Protein AF-A0A6H1ZRE8-F1 (afdb_monomer)

pLDDT: mean 71.57, std 22.8, range [26.23, 98.5]

Solvent-accessible surface area (backbone atoms only — not comparable to full-atom values): 36463 Å² total; per-residue (Å²): 136,60,72,66,62,57,49,51,53,50,54,63,72,61,66,82,79,71,55,77,65,55,58,52,52,51,51,52,50,53,50,51,47,52,52,44,51,55,44,47,54,50,38,50,52,44,47,53,50,49,49,34,54,55,48,42,56,55,37,52,54,50,43,58,54,46,52,52,53,45,53,53,44,51,55,50,36,56,49,38,50,52,50,31,52,50,32,48,51,51,25,54,52,37,49,49,52,33,51,54,42,48,55,51,40,56,50,45,51,50,53,34,53,53,39,49,53,53,37,54,50,39,55,55,50,47,55,52,39,52,51,49,40,51,52,44,52,56,54,48,76,73,42,100,68,65,48,73,66,55,57,52,50,44,52,48,42,49,51,52,41,52,52,48,53,52,51,37,52,52,41,50,51,51,35,54,51,42,49,53,52,42,52,53,41,50,52,50,38,52,52,36,49,55,48,29,53,51,28,49,49,50,31,52,51,32,50,52,52,38,54,50,46,51,50,53,45,50,52,50,50,53,49,44,52,51,45,50,55,49,38,54,50,37,49,51,55,34,53,74,70,70,51,56,84,94,40,50,70,59,50,46,55,50,39,54,52,50,41,56,51,39,53,53,49,46,49,52,52,51,54,50,52,54,51,50,52,50,54,54,54,55,50,55,68,74,54,77,82,69,83,94,82,88,80,76,78,72,60,65,66,63,49,58,66,53,55,65,64,48,60,74,52,46,67,56,45,55,54,45,42,54,53,2,38,53,48,23,52,51,47,53,51,38,50,51,45,27,27,71,38,35,69,51,58,66,73,58,42,50,53,51,50,51,53,42,37,49,40,11,41,75,58,37,39,56,42,43,64,57,46,36,49,26,34,22,52,34,9,69,73,67,46,67,49,68,67,48,32,52,52,41,32,52,45,13,47,24,38,33,64,58,48,85,31,54,32,57,60,42,38,53,52,52,52,49,40,24,59,72,43,71,66,38,62,88,43,43,38,17,49,44,2,14,44,46,50,45,35,75,77,43,93,49,53,43,49,58,28,53,53,24,17,45,33,34,38,67,21,21,53,77,39,60,38,44,63,39,52,22,32,13,54,18,39,42,40,48,61,70,70,48,55,50,73,55,48,15,53,26,40,26,52,52,27,47,41,53,46,48,16,68,73,72,39,64,70,54,29,53,52,49,27,66,43,37,71,42,52,72,68,52,47,54,48,28,46,74,77,43,32,60,57,51,53,50,32,37,35,50,24,41,36,47,40,41,76,76,71,45,60,51,63,58,59,38,38,75,59,72,45,74,48,71,65,34,43,49,50,54,51,53,49,22,76,39,44,69,59,35,51,53,32,35,55,50,9,47,54,26,24,76,62,36,46,48,30,55,59,47,17,51,60,48,40,68,34,71,68,26,51,50,31,12,50,51,30,45,52,49,52,53,28,22,54,51,10,56,78,46,40,70,64,48,51,51,49,51,52,51,50,50,55,50,57,69,61,50,84,78,63,71,77,71,58,68,77,53,49,68,58,55,54,46,38,51,54,52,42,53,56,37,51,56,42,40,78,67,69,46,100,61,31,68,65,52,39,54,50,42,50,49,52,35,50,46,56,53,46,50,50,52,50,52,54,53,52,50,54,55,55,59,73,75,111

Radius of gyration: 45.94 Å; Cα contacts (8 Å, |Δi|>4): 698; chains: 1; bounding box: 119×68×154 Å

Organism: NCBI:txid1070528

InterPro domains:
  IPR010090 Phage tail tape measure protein [PF10145] (355-545)
  IPR010090 Phage tail tape measure protein [TIGR01760] (319-650)

Structure (mmCIF, N/CA/C/O backbone):
data_AF-A0A6H1ZRE8-F1
#
_entry.id   AF-A0A6H1ZRE8-F1
#
loop_
_atom_site.group_PDB
_atom_site.id
_atom_site.type_symbol
_atom_site.label_atom_id
_atom_site.label_alt_id
_atom_site.label_comp_id
_atom_site.label_asym_id
_atom_site.label_entity_id
_atom_site.label_seq_id
_atom_site.pdbx_PDB_ins_code
_atom_site.Cartn_x
_atom_site.Cartn_y
_atom_site.Cartn_z
_atom_site.occupancy
_atom_site.B_iso_or_equiv
_atom_site.auth_seq_id
_atom_site.auth_comp_id
_atom_site.auth_asym_id
_atom_site.auth_atom_id
_atom_site.pdbx_PDB_model_num
ATOM 1 N N . MET A 1 1 ? 59.448 -26.313 -48.050 1.00 39.09 1 MET A N 1
ATOM 2 C CA . MET A 1 1 ? 59.346 -25.478 -49.266 1.00 39.09 1 MET A CA 1
ATOM 3 C C . MET A 1 1 ? 58.466 -24.300 -48.901 1.00 39.09 1 MET A C 1
ATOM 5 O O . MET A 1 1 ? 57.436 -24.525 -48.282 1.00 39.09 1 MET A O 1
ATOM 9 N N . SER A 1 2 ? 58.946 -23.078 -49.116 1.00 28.66 2 SER A N 1
ATOM 10 C CA . SER A 1 2 ? 58.305 -21.855 -48.618 1.00 28.66 2 SER A CA 1
ATOM 11 C C . SER A 1 2 ? 57.105 -21.471 -49.486 1.00 28.66 2 SER A C 1
ATOM 13 O O . SER A 1 2 ? 57.160 -21.626 -50.702 1.00 28.66 2 SER A O 1
ATOM 15 N N . PHE A 1 3 ? 56.058 -20.917 -48.868 1.00 28.47 3 PHE A N 1
ATOM 16 C CA . PHE A 1 3 ? 54.866 -20.348 -49.518 1.00 28.47 3 PHE A CA 1
ATOM 17 C C . PHE A 1 3 ? 55.233 -19.335 -50.627 1.00 28.47 3 PHE A C 1
ATOM 19 O O . PHE A 1 3 ? 54.554 -19.249 -51.646 1.00 28.47 3 PHE A O 1
ATOM 26 N N . LYS A 1 4 ? 56.391 -18.666 -50.497 1.00 34.31 4 LYS A N 1
ATOM 27 C CA . LYS A 1 4 ? 56.951 -17.764 -51.519 1.00 34.31 4 LYS A CA 1
ATOM 28 C C . LYS A 1 4 ? 57.325 -18.452 -52.835 1.00 34.31 4 LYS A C 1
ATOM 30 O O . LYS A 1 4 ? 57.210 -17.824 -53.880 1.00 34.31 4 LYS A O 1
ATOM 35 N N . ASP A 1 5 ? 57.726 -19.723 -52.824 1.00 33.66 5 ASP A N 1
ATOM 36 C CA . ASP A 1 5 ? 58.088 -20.426 -54.065 1.00 33.66 5 ASP A CA 1
ATOM 37 C C . ASP A 1 5 ? 56.844 -20.892 -54.841 1.00 33.66 5 ASP A C 1
ATOM 39 O O . ASP A 1 5 ? 56.886 -20.994 -56.066 1.00 33.66 5 ASP A O 1
ATOM 43 N N . GLN A 1 6 ? 55.709 -21.109 -54.160 1.00 37.12 6 GLN A N 1
ATOM 44 C CA . GLN A 1 6 ? 54.414 -21.366 -54.807 1.00 37.12 6 GLN A CA 1
ATOM 45 C C . GLN A 1 6 ? 53.773 -20.077 -55.338 1.00 37.12 6 GLN A C 1
ATOM 47 O O . GLN A 1 6 ? 53.210 -20.088 -56.431 1.00 37.12 6 GLN A O 1
ATOM 52 N N . GLU A 1 7 ? 53.933 -18.958 -54.629 1.00 34.53 7 GLU A N 1
ATOM 53 C CA . GLU A 1 7 ? 53.479 -17.637 -55.075 1.00 34.53 7 GLU A CA 1
ATOM 54 C C . GLU A 1 7 ? 54.251 -17.163 -56.314 1.00 34.53 7 GLU A C 1
ATOM 56 O O . GLU A 1 7 ? 53.655 -16.701 -57.283 1.00 34.53 7 GLU A O 1
ATOM 61 N N . VAL A 1 8 ? 55.572 -17.369 -56.354 1.00 32.31 8 VAL A N 1
ATOM 62 C CA . VAL A 1 8 ? 56.392 -17.011 -57.521 1.00 32.31 8 VAL A CA 1
ATOM 63 C C . VAL A 1 8 ? 56.065 -17.897 -58.729 1.00 32.31 8 VAL A C 1
ATOM 65 O O . VAL A 1 8 ? 56.009 -17.384 -59.845 1.00 32.31 8 VAL A O 1
ATOM 68 N N . ASN A 1 9 ? 55.757 -19.187 -58.542 1.00 30.83 9 ASN A N 1
ATOM 69 C CA . ASN A 1 9 ? 55.361 -20.056 -59.659 1.00 30.83 9 ASN A CA 1
ATOM 70 C C . ASN A 1 9 ? 53.941 -19.748 -60.184 1.00 30.83 9 ASN A C 1
ATOM 72 O O . ASN A 1 9 ? 53.717 -19.815 -61.394 1.00 30.83 9 ASN A O 1
ATOM 76 N N . LEU A 1 10 ? 53.005 -19.320 -59.319 1.00 33.81 10 LEU A N 1
ATOM 77 C CA . LEU A 1 10 ? 51.685 -18.820 -59.743 1.00 33.81 10 LEU A CA 1
ATOM 78 C C . LEU A 1 10 ? 51.767 -17.442 -60.422 1.00 33.81 10 LEU A C 1
ATOM 80 O O . LEU A 1 10 ? 51.083 -17.203 -61.417 1.00 33.81 10 LEU A O 1
ATOM 84 N N . ILE A 1 11 ? 52.636 -16.549 -59.941 1.00 38.06 11 ILE A N 1
ATOM 85 C CA . ILE A 1 11 ? 52.863 -15.225 -60.542 1.00 38.06 11 ILE A CA 1
ATOM 86 C C . ILE A 1 11 ? 53.560 -15.345 -61.908 1.00 38.06 11 ILE A C 1
ATOM 88 O O . ILE A 1 11 ? 53.319 -14.517 -62.788 1.00 38.06 11 ILE A O 1
ATOM 92 N N . ILE A 1 12 ? 54.394 -16.371 -62.120 1.00 34.22 12 ILE A N 1
ATOM 93 C CA . ILE A 1 12 ? 55.053 -16.617 -63.412 1.00 34.22 12 ILE A CA 1
ATOM 94 C C . ILE A 1 12 ? 54.085 -17.248 -64.428 1.00 34.22 12 ILE A C 1
ATOM 96 O O . ILE A 1 12 ? 54.141 -16.880 -65.598 1.00 34.22 12 ILE A O 1
ATOM 100 N N . GLN A 1 13 ? 53.142 -18.103 -64.013 1.00 33.47 13 GLN A N 1
ATOM 101 C CA . GLN A 1 13 ? 52.150 -18.691 -64.933 1.00 33.47 13 GLN A CA 1
ATOM 102 C C . GLN A 1 13 ? 50.907 -17.812 -65.186 1.00 33.47 13 GLN A C 1
ATOM 104 O O . GLN A 1 13 ? 50.228 -18.004 -66.191 1.00 33.47 13 GLN A O 1
ATOM 109 N N . GLY A 1 14 ? 50.632 -16.809 -64.344 1.00 33.12 14 GLY A N 1
ATOM 110 C CA . GLY A 1 14 ? 49.551 -15.831 -64.553 1.00 33.12 14 GLY A CA 1
ATOM 111 C C . GLY A 1 14 ? 49.951 -14.556 -65.313 1.00 33.12 14 GLY A C 1
ATOM 112 O O . GLY A 1 14 ? 49.093 -13.724 -65.612 1.00 33.12 14 GLY A O 1
ATOM 113 N N . LYS A 1 15 ? 51.242 -14.365 -65.620 1.00 34.59 15 LYS A N 1
ATOM 114 C CA . LYS A 1 15 ? 51.757 -13.107 -66.194 1.00 34.59 15 LYS A CA 1
ATOM 115 C C . LYS A 1 15 ? 51.519 -12.927 -67.699 1.00 34.59 15 LYS A C 1
ATOM 117 O O . LYS A 1 15 ? 51.608 -11.791 -68.157 1.00 34.59 15 LYS A O 1
ATOM 122 N N . ASP A 1 16 ? 51.147 -13.984 -68.423 1.00 37.94 16 ASP A N 1
ATOM 123 C CA . ASP A 1 16 ? 51.093 -13.990 -69.897 1.00 37.94 16 ASP A CA 1
ATOM 124 C C . ASP A 1 16 ? 49.685 -14.133 -70.517 1.00 37.94 16 ASP A C 1
ATOM 126 O O . ASP A 1 16 ? 49.567 -14.383 -71.714 1.00 37.94 16 ASP A O 1
ATOM 130 N N . LEU A 1 17 ? 48.594 -13.935 -69.759 1.00 38.84 17 LEU A N 1
ATOM 131 C CA . LEU A 1 17 ? 47.223 -14.087 -70.298 1.00 38.84 17 LEU A CA 1
ATOM 132 C C . LEU A 1 17 ? 46.297 -12.861 -70.201 1.00 38.84 17 LEU A C 1
ATOM 134 O O . LEU A 1 17 ? 45.124 -12.963 -70.554 1.00 38.84 17 LEU A O 1
ATOM 138 N N . PHE A 1 18 ? 46.798 -11.679 -69.832 1.00 38.75 18 PHE A N 1
ATOM 139 C CA . PHE A 1 18 ? 46.023 -10.433 -69.936 1.00 38.75 18 PHE A CA 1
ATOM 140 C C . PHE A 1 18 ? 46.590 -9.531 -71.036 1.00 38.75 18 PHE A C 1
ATOM 142 O O . PHE A 1 18 ? 47.736 -9.089 -70.951 1.00 38.75 18 PHE A O 1
ATOM 149 N N . SER A 1 19 ? 45.785 -9.236 -72.064 1.00 46.53 19 SER A N 1
ATOM 150 C CA . SER A 1 19 ? 46.130 -8.245 -73.090 1.00 46.53 19 SER A CA 1
ATOM 151 C C . SER A 1 19 ? 46.376 -6.867 -72.459 1.00 46.53 19 SER A C 1
ATOM 153 O O . SER A 1 19 ? 45.814 -6.530 -71.411 1.00 46.53 19 SER A O 1
ATOM 155 N N . ALA A 1 20 ? 47.211 -6.040 -73.096 1.00 44.47 20 ALA A N 1
ATOM 156 C CA . ALA A 1 20 ? 47.507 -4.679 -72.637 1.00 44.47 20 ALA A CA 1
ATOM 157 C C . ALA A 1 20 ? 46.234 -3.813 -72.496 1.00 44.47 20 ALA A C 1
ATOM 159 O O . ALA A 1 20 ? 46.190 -2.875 -71.700 1.00 44.47 20 ALA A O 1
ATOM 160 N N . GLU A 1 21 ? 45.183 -4.157 -73.235 1.00 40.94 21 GLU A N 1
ATOM 161 C CA . GLU A 1 21 ? 43.866 -3.530 -73.242 1.00 40.94 21 GLU A CA 1
ATOM 162 C C . GLU A 1 21 ? 43.035 -3.860 -71.987 1.00 40.94 21 GLU A C 1
ATOM 164 O O . GLU A 1 21 ? 42.349 -2.978 -71.471 1.00 40.94 21 GLU A O 1
ATOM 169 N N . ALA A 1 22 ? 43.135 -5.079 -71.438 1.00 39.91 22 ALA A N 1
ATOM 170 C CA . ALA A 1 22 ? 42.421 -5.467 -70.216 1.00 39.91 22 ALA A CA 1
ATOM 171 C C . ALA A 1 22 ? 42.964 -4.732 -68.977 1.00 39.91 22 ALA A C 1
ATOM 173 O O . ALA A 1 22 ? 42.187 -4.221 -68.173 1.00 39.91 22 ALA A O 1
ATOM 174 N N . LYS A 1 23 ? 44.293 -4.570 -68.883 1.00 39.88 23 LYS A N 1
ATOM 175 C CA . LYS A 1 23 ? 44.936 -3.772 -67.821 1.00 39.88 23 LYS A CA 1
ATOM 176 C C . LYS A 1 23 ? 44.576 -2.285 -67.887 1.00 39.88 23 LYS A C 1
ATOM 178 O O . LYS A 1 23 ? 44.363 -1.665 -66.851 1.00 39.88 23 LYS A O 1
ATOM 183 N N . LYS A 1 24 ? 44.464 -1.706 -69.090 1.00 44.03 24 LYS A N 1
ATOM 184 C CA . LYS A 1 24 ? 44.009 -0.312 -69.272 1.00 44.03 24 LYS A CA 1
ATOM 185 C C . LYS A 1 24 ? 42.544 -0.125 -68.863 1.00 44.03 24 LYS A C 1
ATOM 187 O O . LYS A 1 24 ? 42.197 0.894 -68.277 1.00 44.03 24 LYS A O 1
ATOM 192 N N . SER A 1 25 ? 41.696 -1.113 -69.151 1.00 42.25 25 SER A N 1
ATOM 193 C CA . SER A 1 25 ? 40.284 -1.125 -68.752 1.00 42.25 25 SER A CA 1
ATOM 194 C C . SER A 1 25 ? 40.110 -1.237 -67.233 1.00 42.25 25 SER A C 1
ATOM 196 O O . SER A 1 25 ? 39.279 -0.538 -66.664 1.00 42.25 25 SER A O 1
ATOM 198 N N . GLU A 1 26 ? 40.901 -2.085 -66.575 1.00 41.09 26 GLU A N 1
ATOM 199 C CA . GLU A 1 26 ? 40.925 -2.221 -65.114 1.00 41.09 26 GLU A CA 1
ATOM 200 C C . GLU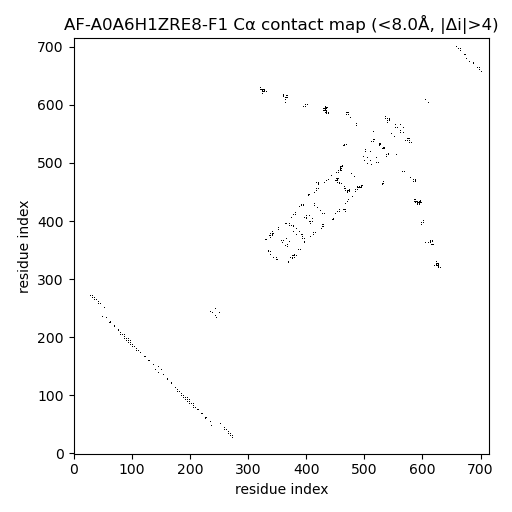 A 1 26 ? 41.370 -0.918 -64.431 1.00 41.09 26 GLU A C 1
ATOM 202 O O . GLU A 1 26 ? 40.721 -0.462 -63.494 1.00 41.09 26 GLU A O 1
ATOM 207 N N . GLN A 1 27 ? 42.419 -0.267 -64.946 1.00 46.47 27 GLN A N 1
ATOM 208 C CA . GLN A 1 27 ? 42.886 1.028 -64.436 1.00 46.47 27 GLN A CA 1
ATOM 209 C C . GLN A 1 27 ? 41.828 2.131 -64.582 1.00 46.47 27 GLN A C 1
ATOM 211 O O . GLN A 1 27 ? 41.583 2.865 -63.627 1.00 46.47 27 GLN A O 1
ATOM 216 N N . ALA A 1 28 ? 41.142 2.204 -65.727 1.00 47.34 28 ALA A N 1
ATOM 217 C CA . ALA A 1 28 ? 40.066 3.172 -65.950 1.00 47.34 28 ALA A CA 1
ATOM 218 C C . ALA A 1 28 ? 38.851 2.942 -65.025 1.00 47.34 28 ALA A C 1
ATOM 220 O O . ALA A 1 28 ? 38.249 3.901 -64.545 1.00 47.34 28 ALA A O 1
ATOM 221 N N . LEU A 1 29 ? 38.506 1.682 -64.733 1.00 45.09 29 LEU A N 1
ATOM 222 C CA . LEU A 1 29 ? 37.441 1.336 -63.784 1.00 45.09 29 LEU A CA 1
ATOM 223 C C . LEU A 1 29 ? 37.834 1.645 -62.333 1.00 45.09 29 LEU A C 1
ATOM 225 O O . LEU A 1 29 ? 37.007 2.146 -61.575 1.00 45.09 29 LEU A O 1
ATOM 229 N N . GLN A 1 30 ? 39.094 1.410 -61.952 1.00 45.00 30 GLN A N 1
ATOM 230 C CA . GLN A 1 30 ? 39.616 1.801 -60.638 1.00 45.00 30 GLN A CA 1
ATOM 231 C C . GLN A 1 30 ? 39.629 3.326 -60.455 1.00 45.00 30 GLN A C 1
ATOM 233 O O . GLN A 1 30 ? 39.342 3.814 -59.364 1.00 45.00 30 GLN A O 1
ATOM 238 N N . GLU A 1 31 ? 39.936 4.092 -61.504 1.00 48.28 31 GLU A N 1
ATOM 239 C CA . GLU A 1 31 ? 39.875 5.559 -61.473 1.00 48.28 31 GLU A CA 1
ATOM 240 C C . GLU A 1 31 ? 38.437 6.077 -61.339 1.00 48.28 31 GLU A C 1
ATOM 242 O O . GLU A 1 31 ? 38.185 6.926 -60.486 1.00 48.28 31 GLU A O 1
ATOM 247 N N . LEU A 1 32 ? 37.483 5.520 -62.096 1.00 46.88 32 LEU A N 1
ATOM 248 C CA . LEU A 1 32 ? 36.059 5.864 -61.970 1.00 46.88 32 LEU A CA 1
ATOM 249 C C . LEU A 1 32 ? 35.480 5.464 -60.604 1.00 46.88 32 LEU A C 1
ATOM 251 O O . LEU A 1 32 ? 34.655 6.192 -60.054 1.00 46.88 32 LEU A O 1
ATOM 255 N N . GLY A 1 33 ? 35.934 4.343 -60.035 1.00 43.38 33 GLY A N 1
ATOM 256 C CA . GLY A 1 33 ? 35.579 3.912 -58.682 1.00 43.38 33 GLY A CA 1
ATOM 257 C C . GLY A 1 33 ? 36.051 4.903 -57.615 1.00 43.38 33 GLY A C 1
ATOM 258 O O . GLY A 1 33 ? 35.241 5.358 -56.812 1.00 43.38 33 GLY A O 1
ATOM 259 N N . ARG A 1 34 ? 37.323 5.322 -57.667 1.00 48.44 34 ARG A N 1
ATOM 260 C CA . ARG A 1 34 ? 37.879 6.347 -56.760 1.00 48.44 34 ARG A CA 1
ATOM 261 C C . ARG A 1 34 ? 37.209 7.712 -56.934 1.00 48.44 34 ARG A C 1
ATOM 263 O O . ARG A 1 34 ? 37.013 8.436 -55.961 1.00 48.44 34 ARG A O 1
ATOM 270 N N . GLU A 1 35 ? 36.856 8.081 -58.166 1.00 48.19 35 GLU A N 1
ATOM 271 C CA . GLU A 1 35 ? 36.118 9.317 -58.454 1.00 48.19 35 GLU A CA 1
ATOM 272 C C . GLU A 1 35 ? 34.698 9.268 -57.865 1.00 48.19 35 GLU A C 1
ATOM 274 O O . GLU A 1 35 ? 34.252 10.244 -57.262 1.00 48.19 35 GLU A O 1
ATOM 279 N N . SER A 1 36 ? 34.011 8.123 -57.967 1.00 45.31 36 SER A N 1
ATOM 280 C CA . SER A 1 36 ? 32.698 7.911 -57.347 1.00 45.31 36 SER A CA 1
ATOM 281 C C . SER A 1 36 ? 32.761 7.926 -55.821 1.00 45.31 36 SER A C 1
ATOM 283 O O . SER A 1 36 ? 31.881 8.505 -55.193 1.00 45.31 36 SER A O 1
ATOM 285 N N . GLU A 1 37 ? 33.771 7.292 -55.223 1.00 46.97 37 GLU A N 1
ATOM 286 C CA . GLU A 1 37 ? 33.979 7.244 -53.770 1.00 46.97 37 GLU A CA 1
ATOM 287 C C . GLU A 1 37 ? 34.165 8.655 -53.206 1.00 46.97 37 GLU A C 1
ATOM 289 O O . GLU A 1 37 ? 33.407 9.087 -52.341 1.00 46.97 37 GLU A O 1
ATOM 294 N N . LYS A 1 38 ? 35.056 9.441 -53.819 1.00 53.31 38 LYS A N 1
ATOM 295 C CA . LYS A 1 38 ? 35.298 10.836 -53.438 1.00 53.31 38 LYS A CA 1
ATOM 296 C C . LYS A 1 38 ? 34.066 11.732 -53.613 1.00 53.31 38 LYS A C 1
ATOM 298 O O . LYS A 1 38 ? 33.825 12.619 -52.798 1.00 53.31 38 LYS A O 1
ATOM 303 N N . LEU A 1 39 ? 33.288 11.537 -54.680 1.00 48.19 39 LEU A N 1
ATOM 304 C CA . LEU A 1 39 ? 32.052 12.295 -54.907 1.00 48.19 39 LEU A CA 1
ATOM 305 C C . LEU A 1 39 ? 30.941 11.907 -53.919 1.00 48.19 39 LEU A C 1
ATOM 307 O O . LEU A 1 39 ? 30.157 12.772 -53.530 1.00 48.19 39 LEU A O 1
ATOM 311 N N . ASN A 1 40 ? 30.883 10.641 -53.500 1.00 45.59 40 ASN A N 1
ATOM 312 C CA . ASN A 1 40 ? 29.964 10.178 -52.462 1.00 45.59 40 ASN A CA 1
ATOM 313 C C . ASN A 1 40 ? 30.346 10.746 -51.090 1.00 45.59 40 ASN A C 1
ATOM 315 O O . ASN A 1 40 ? 29.480 11.292 -50.417 1.00 45.59 40 ASN A O 1
ATOM 319 N N . GLU A 1 41 ? 31.631 10.728 -50.722 1.00 55.03 41 GLU A N 1
ATOM 320 C CA . GLU A 1 41 ? 32.127 11.369 -49.493 1.00 55.03 41 GLU A CA 1
ATOM 321 C C . GLU A 1 41 ? 31.783 12.865 -49.453 1.00 55.03 41 GLU A C 1
ATOM 323 O O . GLU A 1 41 ? 31.311 13.380 -48.440 1.00 55.03 41 GLU A O 1
ATOM 328 N N . GLN A 1 42 ? 31.963 13.565 -50.578 1.00 59.31 42 GLN A N 1
ATOM 329 C CA . GLN A 1 42 ? 31.593 14.974 -50.703 1.00 59.31 42 GLN A CA 1
ATOM 330 C C . GLN A 1 42 ? 30.081 15.195 -50.600 1.00 59.31 42 GLN A C 1
ATOM 332 O O . GLN A 1 42 ? 29.647 16.156 -49.968 1.00 59.31 42 GLN A O 1
ATOM 337 N N . LEU A 1 43 ? 29.261 14.335 -51.210 1.00 52.25 43 LEU A N 1
ATOM 338 C CA . LEU A 1 43 ? 27.805 14.442 -51.119 1.00 52.25 43 LEU A CA 1
ATOM 339 C C . LEU A 1 43 ? 27.307 14.174 -49.692 1.00 52.25 43 LEU A C 1
ATOM 341 O O . LEU A 1 43 ? 26.403 14.870 -49.229 1.00 52.25 43 LEU A O 1
ATOM 345 N N . ASP A 1 44 ? 27.905 13.213 -48.994 1.00 53.88 44 ASP A N 1
ATOM 346 C CA . ASP A 1 44 ? 27.574 12.885 -47.609 1.00 53.88 44 ASP A CA 1
ATOM 347 C C . ASP A 1 44 ? 27.978 14.005 -46.650 1.00 53.88 44 ASP A C 1
ATOM 349 O O . ASP A 1 44 ? 27.192 14.370 -45.776 1.00 53.88 44 ASP A O 1
ATOM 353 N N . ASP A 1 45 ? 29.146 14.620 -46.845 1.00 65.44 45 ASP A N 1
ATOM 354 C CA . ASP A 1 45 ? 29.564 15.799 -46.082 1.00 65.44 45 ASP A CA 1
ATOM 355 C C . ASP A 1 45 ? 28.611 16.988 -46.311 1.00 65.44 45 ASP A C 1
ATOM 357 O O . ASP A 1 45 ? 28.112 17.593 -45.359 1.00 65.44 45 ASP A O 1
ATOM 361 N N . LEU A 1 46 ? 28.235 17.255 -47.568 1.00 61.50 46 LEU A N 1
ATOM 362 C CA . LEU A 1 46 ? 27.252 18.291 -47.902 1.00 61.50 46 LEU A CA 1
ATOM 363 C C . LEU A 1 46 ? 25.869 18.003 -47.294 1.00 61.50 46 LEU A C 1
ATOM 365 O O . LEU A 1 46 ? 25.165 18.937 -46.903 1.00 61.50 46 LEU A O 1
ATOM 369 N N . LYS A 1 47 ? 25.439 16.737 -47.231 1.00 64.44 47 LYS A N 1
ATOM 370 C CA . LYS A 1 47 ? 24.170 16.330 -46.599 1.00 64.44 47 LYS A CA 1
ATOM 371 C C . LYS A 1 47 ? 24.217 16.497 -45.084 1.00 64.44 47 LYS A C 1
ATOM 373 O O . LYS A 1 47 ? 23.301 17.101 -44.531 1.00 64.44 47 LYS A O 1
ATOM 378 N N . ARG A 1 48 ? 25.305 16.072 -44.436 1.00 67.19 48 ARG A N 1
ATOM 379 C CA . ARG A 1 48 ? 25.534 16.262 -42.994 1.00 67.19 48 ARG A CA 1
ATOM 380 C C . ARG A 1 48 ? 25.517 17.739 -42.605 1.00 67.19 48 ARG A C 1
ATOM 382 O O . ARG A 1 48 ? 24.885 18.105 -41.619 1.00 67.19 48 ARG A O 1
ATOM 389 N N . GLN A 1 49 ? 26.142 18.605 -43.402 1.00 69.25 49 GLN A N 1
ATOM 390 C CA . GLN A 1 49 ? 26.113 20.056 -43.187 1.00 69.25 49 GLN A CA 1
ATOM 391 C C . GLN A 1 49 ? 24.693 20.626 -43.343 1.00 69.25 49 GLN A C 1
ATOM 393 O O . GLN A 1 49 ? 24.255 21.435 -42.529 1.00 69.25 49 GLN A O 1
ATOM 398 N N . GLN A 1 50 ? 23.930 20.162 -44.336 1.00 69.94 50 GLN A N 1
ATOM 399 C CA . GLN A 1 50 ? 22.538 20.580 -44.539 1.00 69.94 50 GLN A CA 1
ATOM 400 C C . GLN A 1 50 ? 21.610 20.138 -43.394 1.00 69.94 50 GLN A C 1
ATOM 402 O O . GLN A 1 50 ? 20.685 20.865 -43.022 1.00 69.94 50 GLN A O 1
ATOM 407 N N . GLU A 1 51 ? 21.831 18.946 -42.847 1.00 70.19 51 GLU A N 1
ATOM 408 C CA . GLU A 1 51 ? 21.112 18.431 -41.680 1.00 70.19 51 GLU A CA 1
ATOM 409 C C . GLU A 1 51 ? 21.477 19.201 -40.410 1.00 70.19 51 GLU A C 1
ATOM 411 O O . GLU A 1 51 ? 20.576 19.579 -39.662 1.00 70.19 51 GLU A O 1
ATOM 416 N N . ALA A 1 52 ? 22.757 19.531 -40.219 1.00 68.19 52 ALA A N 1
ATOM 417 C CA . ALA A 1 52 ? 23.223 20.357 -39.109 1.00 68.19 52 ALA A CA 1
ATOM 418 C C . ALA A 1 52 ? 22.594 21.763 -39.120 1.00 68.19 52 ALA A C 1
ATOM 420 O O . ALA A 1 52 ? 22.164 22.241 -38.071 1.00 68.19 52 ALA A O 1
ATOM 421 N N . ILE A 1 53 ? 22.443 22.403 -40.291 1.00 69.94 53 ILE A N 1
ATOM 422 C CA . ILE A 1 53 ? 21.737 23.696 -40.410 1.00 69.94 53 ILE A CA 1
ATOM 423 C C . ILE A 1 53 ? 20.274 23.573 -39.951 1.00 69.94 53 ILE A C 1
ATOM 425 O O . ILE A 1 53 ? 19.814 24.358 -39.124 1.00 69.94 53 ILE A O 1
ATOM 429 N N . LYS A 1 54 ? 19.541 22.562 -40.440 1.00 74.19 54 LYS A N 1
ATOM 430 C CA . LYS A 1 54 ? 18.139 22.334 -40.037 1.00 74.19 54 LYS A CA 1
ATOM 431 C C . LYS A 1 54 ? 18.012 22.016 -38.546 1.00 74.19 54 LYS A C 1
ATOM 433 O O . LYS A 1 54 ? 17.061 22.454 -37.899 1.00 74.19 54 LYS A O 1
ATOM 438 N N . ALA A 1 55 ? 18.960 21.249 -38.008 1.00 68.50 55 ALA A N 1
ATOM 439 C CA . ALA A 1 55 ? 19.015 20.913 -36.594 1.00 68.50 55 ALA A CA 1
ATOM 440 C C . ALA A 1 55 ? 19.237 22.166 -35.739 1.00 68.50 55 ALA A C 1
ATOM 442 O O . ALA A 1 55 ? 18.545 22.328 -34.740 1.00 68.50 55 ALA A O 1
ATOM 443 N N . ILE A 1 56 ? 20.122 23.081 -36.148 1.00 70.25 56 ILE A N 1
ATOM 444 C CA . ILE A 1 56 ? 20.379 24.347 -35.444 1.00 70.25 56 ILE A CA 1
ATOM 445 C C . ILE A 1 56 ? 19.130 25.225 -35.376 1.00 70.25 56 ILE A C 1
ATOM 447 O O . ILE A 1 56 ? 18.809 25.708 -34.290 1.00 70.25 56 ILE A O 1
ATOM 451 N N . ASP A 1 57 ? 18.392 25.396 -36.476 1.00 72.75 57 ASP A N 1
ATOM 452 C CA . ASP A 1 57 ? 17.154 26.192 -36.478 1.00 72.75 57 ASP A CA 1
ATOM 453 C C . ASP A 1 57 ? 16.110 25.594 -35.517 1.00 72.75 57 ASP A C 1
ATOM 455 O O . ASP A 1 57 ? 15.571 26.283 -34.644 1.00 72.75 57 ASP A O 1
ATOM 459 N N . SER A 1 58 ? 15.888 24.280 -35.615 1.00 70.38 58 SER A N 1
ATOM 460 C CA . SER A 1 58 ? 14.937 23.552 -34.766 1.00 70.38 58 SER A CA 1
ATOM 461 C C . SER A 1 58 ? 15.342 23.552 -33.286 1.00 70.38 58 SER A C 1
ATOM 463 O O . SER A 1 58 ? 14.494 23.706 -32.400 1.00 70.38 58 SER A O 1
ATOM 465 N N . LEU A 1 59 ? 16.634 23.376 -32.990 1.00 63.00 59 LEU A N 1
ATOM 466 C CA . LEU A 1 59 ? 17.176 23.399 -31.630 1.00 63.00 59 LEU A CA 1
ATOM 467 C C . LEU A 1 59 ? 17.096 24.804 -31.039 1.00 63.00 59 LEU A C 1
ATOM 469 O O . LEU A 1 59 ? 16.672 24.945 -29.897 1.00 63.00 59 LEU A O 1
ATOM 473 N N . THR A 1 60 ? 17.413 25.840 -31.815 1.00 69.75 60 THR A N 1
ATOM 474 C CA . THR A 1 60 ? 17.323 27.242 -31.384 1.00 69.75 60 THR A CA 1
ATOM 475 C C . THR A 1 60 ? 15.887 27.614 -31.025 1.00 69.75 60 THR A C 1
ATOM 477 O O . THR A 1 60 ? 15.636 28.201 -29.970 1.00 69.75 60 THR A O 1
ATOM 480 N N . GLU A 1 61 ? 14.910 27.226 -31.849 1.00 74.62 61 GLU A N 1
ATOM 481 C CA . GLU A 1 61 ? 13.496 27.447 -31.539 1.00 74.62 61 GLU A CA 1
ATOM 482 C C . GLU A 1 61 ? 13.059 26.676 -30.281 1.00 74.62 61 GLU A C 1
ATOM 484 O O . GLU A 1 61 ? 12.383 27.230 -29.408 1.00 74.62 61 GLU A O 1
ATOM 489 N N . SER A 1 62 ? 13.487 25.418 -30.150 1.00 63.47 62 SER A N 1
ATOM 490 C CA . SER A 1 62 ? 13.163 24.561 -29.004 1.00 63.47 62 SER A CA 1
ATOM 491 C C . SER A 1 62 ? 13.795 25.055 -27.698 1.00 63.47 62 SER A C 1
ATOM 493 O O . SER A 1 62 ? 13.144 25.022 -26.655 1.00 63.47 62 SER A O 1
ATOM 495 N N . ILE A 1 63 ? 15.031 25.561 -27.744 1.00 65.19 63 ILE A N 1
ATOM 496 C CA . ILE A 1 63 ? 15.727 26.174 -26.605 1.00 65.19 63 ILE A CA 1
ATOM 497 C C . ILE A 1 63 ? 15.009 27.455 -26.190 1.00 65.19 63 ILE A C 1
ATOM 499 O O . ILE A 1 63 ? 14.663 27.589 -25.023 1.00 65.19 63 ILE A O 1
ATOM 503 N N . ASN A 1 64 ? 14.686 28.346 -27.131 1.00 68.25 64 ASN A N 1
ATOM 504 C CA . ASN A 1 64 ? 13.971 29.589 -26.827 1.00 68.25 64 ASN A CA 1
ATOM 505 C C . ASN A 1 64 ? 12.591 29.334 -26.196 1.00 68.25 64 ASN A C 1
ATOM 507 O O . ASN A 1 64 ? 12.197 30.019 -25.249 1.00 68.25 64 ASN A O 1
ATOM 511 N N . LYS A 1 65 ? 11.843 28.343 -26.700 1.00 70.06 65 LYS A N 1
ATOM 512 C CA . LYS A 1 65 ? 10.566 27.920 -26.098 1.00 70.06 65 LYS A CA 1
ATOM 513 C C . LYS A 1 65 ? 10.775 27.311 -24.711 1.00 70.06 65 LYS A C 1
ATOM 515 O O . LYS A 1 65 ? 10.047 27.660 -23.782 1.00 70.06 65 LYS A O 1
ATOM 520 N N . GLY A 1 66 ? 11.776 26.446 -24.561 1.00 61.75 66 GLY A N 1
ATOM 521 C CA . GLY A 1 66 ? 12.103 25.802 -23.292 1.00 61.75 66 GLY A CA 1
ATOM 522 C C . GLY A 1 66 ? 12.561 26.790 -22.215 1.00 61.75 66 GLY A C 1
ATOM 523 O O . GLY A 1 66 ? 12.145 26.659 -21.071 1.00 61.75 66 GLY A O 1
ATOM 524 N N . GLU A 1 67 ? 13.357 27.805 -22.561 1.00 62.47 67 GLU A N 1
ATOM 525 C CA . GLU A 1 67 ? 13.838 28.828 -21.622 1.00 62.47 67 GLU A CA 1
ATOM 526 C C . GLU A 1 67 ? 12.691 29.681 -21.081 1.00 62.47 67 GLU A C 1
ATOM 528 O O . GLU A 1 67 ? 12.624 29.918 -19.875 1.00 62.47 67 GLU A O 1
ATOM 533 N N . ARG A 1 68 ? 11.745 30.078 -21.943 1.00 70.25 68 ARG A N 1
ATOM 534 C CA . ARG A 1 68 ? 10.520 30.772 -21.511 1.00 70.25 68 ARG A CA 1
ATOM 535 C C . ARG A 1 68 ? 9.706 29.902 -20.560 1.00 70.25 68 ARG A C 1
ATOM 537 O O . ARG A 1 68 ? 9.408 30.332 -19.452 1.00 70.25 68 ARG A O 1
ATOM 544 N N . ALA A 1 69 ? 9.448 28.651 -20.946 1.00 60.62 69 ALA A N 1
ATOM 545 C CA . ALA A 1 69 ? 8.733 27.704 -20.098 1.00 60.62 69 ALA A CA 1
ATOM 546 C C . ALA A 1 69 ? 9.457 27.455 -18.760 1.00 60.62 69 ALA A C 1
ATOM 548 O O . ALA A 1 69 ? 8.806 27.257 -17.738 1.00 60.62 69 ALA A O 1
ATOM 549 N N . TYR A 1 70 ? 10.793 27.484 -18.730 1.00 62.59 70 TYR A N 1
ATOM 550 C CA . TYR A 1 70 ? 11.576 27.296 -17.508 1.00 62.59 70 TYR A CA 1
ATOM 551 C C . TYR A 1 70 ? 11.428 28.488 -16.566 1.00 62.59 70 TYR A C 1
ATOM 553 O O . TYR A 1 70 ? 11.212 28.305 -15.370 1.00 62.59 70 TYR A O 1
ATOM 561 N N . VAL A 1 71 ? 11.488 29.710 -17.099 1.00 69.50 71 VAL A N 1
ATOM 562 C CA . VAL A 1 71 ? 11.264 30.934 -16.318 1.00 69.50 71 VAL A CA 1
ATOM 563 C C . VAL A 1 71 ? 9.837 30.980 -15.769 1.00 69.50 71 VAL A C 1
ATOM 565 O O . VAL A 1 71 ? 9.661 31.227 -14.574 1.00 69.50 71 VAL A O 1
ATOM 568 N N . ASP A 1 72 ? 8.835 30.679 -16.595 1.00 72.38 72 ASP A N 1
ATOM 569 C CA . ASP A 1 72 ? 7.426 30.682 -16.186 1.00 72.38 72 ASP A CA 1
ATOM 570 C C . ASP A 1 72 ? 7.160 29.643 -15.081 1.00 72.38 72 ASP A C 1
ATOM 572 O O . ASP A 1 72 ? 6.562 29.957 -14.046 1.00 72.38 72 ASP A O 1
ATOM 576 N N . ASN A 1 73 ? 7.686 28.421 -15.236 1.00 61.97 73 ASN A N 1
ATOM 577 C CA . ASN A 1 73 ? 7.556 27.365 -14.229 1.00 61.97 73 ASN A CA 1
ATOM 578 C C . ASN A 1 73 ? 8.336 27.671 -12.943 1.00 61.97 73 ASN A C 1
ATOM 580 O O . ASN A 1 73 ? 7.865 27.352 -11.850 1.00 61.97 73 ASN A O 1
ATOM 584 N N . ALA A 1 74 ? 9.495 28.330 -13.031 1.00 65.62 74 ALA A N 1
ATOM 585 C CA . ALA A 1 74 ? 10.242 28.766 -11.852 1.00 65.62 74 ALA A CA 1
ATOM 586 C C . ALA A 1 74 ? 9.458 29.816 -11.044 1.00 65.62 74 ALA A C 1
ATOM 588 O O . ALA A 1 74 ? 9.367 29.718 -9.818 1.00 65.62 74 ALA A O 1
ATOM 589 N N . GLN A 1 75 ? 8.823 30.779 -11.722 1.00 72.19 75 GLN A N 1
ATOM 590 C CA . GLN A 1 75 ? 7.960 31.774 -11.077 1.00 72.19 75 GLN A CA 1
ATOM 591 C C . GLN A 1 75 ? 6.715 31.134 -10.444 1.00 72.19 75 GLN A C 1
ATOM 593 O O . GLN A 1 75 ? 6.341 31.485 -9.318 1.00 72.19 75 GLN A O 1
ATOM 598 N N . ALA A 1 76 ? 6.093 30.171 -11.133 1.00 70.75 76 ALA A N 1
ATOM 599 C CA . ALA A 1 76 ? 4.967 29.404 -10.606 1.00 70.75 76 ALA A CA 1
ATOM 600 C C . ALA A 1 76 ? 5.364 28.592 -9.360 1.00 70.75 76 ALA A C 1
ATOM 602 O O . ALA A 1 76 ? 4.658 28.627 -8.350 1.00 70.75 76 ALA A O 1
ATOM 603 N N . LEU A 1 77 ? 6.530 27.940 -9.379 1.00 73.31 77 LEU A N 1
ATOM 604 C CA . LEU A 1 77 ? 7.074 27.207 -8.236 1.00 73.31 77 LEU A CA 1
ATOM 605 C C . LEU A 1 77 ? 7.300 28.124 -7.025 1.00 73.31 77 LEU A C 1
ATOM 607 O O . LEU A 1 77 ? 6.959 27.759 -5.899 1.00 73.31 77 LEU A O 1
ATOM 611 N N . ASP A 1 78 ? 7.839 29.325 -7.224 1.00 74.50 78 ASP A N 1
ATOM 612 C CA . ASP A 1 78 ? 8.056 30.274 -6.127 1.00 74.50 78 ASP A CA 1
ATOM 613 C C . ASP A 1 78 ? 6.753 30.872 -5.581 1.00 74.50 78 ASP A C 1
ATOM 615 O O . ASP A 1 78 ? 6.658 31.198 -4.392 1.00 74.50 78 ASP A O 1
ATOM 619 N N . LYS A 1 79 ? 5.709 30.984 -6.409 1.00 81.75 79 LYS A N 1
ATOM 620 C CA . LYS A 1 79 ? 4.351 31.270 -5.930 1.00 81.75 79 LYS A CA 1
ATOM 621 C C . LYS A 1 79 ? 3.823 30.118 -5.066 1.00 81.75 79 LYS A C 1
ATOM 623 O O . LYS A 1 79 ? 3.454 30.363 -3.919 1.00 81.75 79 LYS A O 1
ATOM 628 N N . LEU A 1 80 ? 3.902 28.878 -5.551 1.00 75.69 80 LEU A N 1
ATOM 629 C CA . LEU A 1 80 ? 3.452 27.687 -4.820 1.00 75.69 80 LEU A CA 1
ATOM 630 C C . LEU A 1 80 ? 4.181 27.506 -3.481 1.00 75.69 80 LEU A C 1
ATOM 632 O O . LEU A 1 80 ? 3.552 27.174 -2.482 1.00 75.69 80 LEU A O 1
ATOM 636 N N . LYS A 1 81 ? 5.490 27.781 -3.407 1.00 76.81 81 LYS A N 1
ATOM 637 C CA . LYS A 1 81 ? 6.247 27.750 -2.139 1.00 76.81 81 LYS A CA 1
ATOM 638 C C . LYS A 1 81 ? 5.747 28.789 -1.130 1.00 76.81 81 LYS A C 1
ATOM 640 O O . LYS A 1 81 ? 5.723 28.518 0.072 1.00 76.81 81 LYS A O 1
ATOM 645 N N . ARG A 1 82 ? 5.369 29.988 -1.591 1.00 87.94 82 ARG A N 1
ATOM 646 C CA . ARG A 1 82 ? 4.800 31.033 -0.721 1.00 87.94 82 ARG A CA 1
ATOM 647 C C . ARG A 1 82 ? 3.434 30.615 -0.186 1.00 87.94 82 ARG A C 1
ATOM 649 O O . ARG A 1 82 ? 3.207 30.739 1.016 1.00 87.94 82 ARG A O 1
ATOM 656 N N . GLU A 1 83 ? 2.583 30.060 -1.042 1.00 84.56 83 GLU A N 1
ATOM 657 C CA . GLU A 1 83 ? 1.264 29.535 -0.665 1.00 84.56 83 GLU A CA 1
ATOM 658 C C . GLU A 1 83 ? 1.389 28.335 0.291 1.00 84.56 83 GLU A C 1
ATOM 660 O O . GLU A 1 83 ? 0.726 28.297 1.325 1.00 84.56 83 GLU A O 1
ATOM 665 N N . GLN A 1 84 ? 2.336 27.422 0.048 1.00 80.38 84 GLN A N 1
ATOM 666 C CA . GLN A 1 84 ? 2.655 26.317 0.959 1.00 80.38 84 GLN A CA 1
ATOM 667 C C . GLN A 1 84 ? 3.078 26.822 2.346 1.00 80.38 84 GLN A C 1
ATOM 669 O O . GLN A 1 84 ? 2.654 26.289 3.372 1.00 80.38 84 GLN A O 1
ATOM 674 N N . LYS A 1 85 ? 3.915 27.866 2.406 1.00 84.81 85 LYS A N 1
ATOM 675 C CA . LYS A 1 85 ? 4.344 28.470 3.676 1.00 84.81 85 LYS A CA 1
ATOM 676 C C . LYS A 1 85 ? 3.168 29.093 4.436 1.00 84.81 85 LYS A C 1
ATOM 678 O O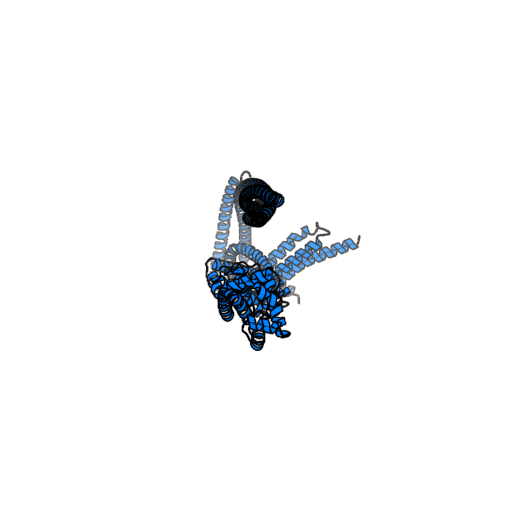 . LYS A 1 85 ? 3.108 28.970 5.663 1.00 84.81 85 LYS A O 1
ATOM 683 N N . GLN A 1 86 ? 2.255 29.751 3.723 1.00 87.56 86 GLN A N 1
ATOM 684 C CA . GLN A 1 86 ? 1.032 30.309 4.300 1.00 87.56 86 GLN A CA 1
ATOM 685 C C . GLN A 1 86 ? 0.131 29.199 4.851 1.00 87.56 86 GLN A C 1
ATOM 687 O O . GLN A 1 86 ? -0.190 29.240 6.036 1.00 87.56 86 GLN A O 1
ATOM 692 N N . ALA A 1 87 ? -0.151 28.158 4.061 1.00 76.81 87 ALA A N 1
ATOM 693 C CA . ALA A 1 87 ? -0.946 27.004 4.489 1.00 76.81 87 ALA A CA 1
ATOM 694 C C . ALA A 1 87 ? -0.342 26.292 5.715 1.00 76.81 87 ALA A C 1
ATOM 696 O O . ALA A 1 87 ? -1.058 25.914 6.638 1.00 76.81 87 ALA A O 1
ATOM 697 N N . ASN A 1 88 ? 0.989 26.167 5.779 1.00 78.25 88 ASN A N 1
ATOM 698 C CA . ASN A 1 88 ? 1.684 25.618 6.949 1.00 78.25 88 ASN A CA 1
ATOM 699 C C . ASN A 1 88 ? 1.479 26.461 8.215 1.00 78.25 88 ASN A C 1
ATOM 701 O O . ASN A 1 88 ? 1.349 25.915 9.309 1.00 78.25 88 ASN A O 1
ATOM 705 N N . THR A 1 89 ? 1.491 27.787 8.074 1.00 87.69 89 THR A N 1
ATOM 706 C CA . THR A 1 89 ? 1.310 28.711 9.200 1.00 87.69 89 THR A CA 1
ATOM 707 C C . THR A 1 89 ? -0.143 28.716 9.666 1.00 87.69 89 THR A C 1
ATOM 709 O O . THR A 1 89 ? -0.393 28.682 10.867 1.00 87.69 89 THR A O 1
ATOM 712 N N . GLU A 1 90 ? -1.092 28.698 8.732 1.00 84.50 90 GLU A N 1
ATOM 713 C CA . GLU A 1 90 ? -2.523 28.595 9.019 1.00 84.50 90 GLU A CA 1
ATOM 714 C C . GLU A 1 90 ? -2.857 27.295 9.762 1.00 84.50 90 GLU A C 1
ATOM 716 O O . GLU A 1 90 ? -3.451 27.352 10.836 1.00 84.50 90 GLU A O 1
ATOM 721 N N . ALA A 1 91 ? -2.380 26.146 9.268 1.00 78.69 91 ALA A N 1
ATOM 722 C CA . ALA A 1 91 ? -2.571 24.855 9.930 1.00 78.69 91 ALA A CA 1
ATOM 723 C C . ALA A 1 91 ? -2.010 24.853 11.360 1.00 78.69 91 ALA A C 1
ATOM 725 O O . ALA A 1 91 ? -2.701 24.459 12.292 1.00 78.69 91 ALA A O 1
ATOM 726 N N . LYS A 1 92 ? -0.792 25.378 11.556 1.00 85.75 92 LYS A N 1
ATOM 727 C CA . LYS A 1 92 ? -0.167 25.461 12.884 1.00 85.75 92 LYS A CA 1
ATOM 728 C C . LYS A 1 92 ? -0.954 26.356 13.849 1.00 85.75 92 LYS A C 1
ATOM 730 O O . LYS A 1 92 ? -1.047 26.050 15.036 1.00 85.75 92 LYS A O 1
ATOM 735 N N . ASN A 1 93 ? -1.487 27.475 13.361 1.00 89.06 93 ASN A N 1
ATOM 736 C CA . ASN A 1 93 ? -2.290 28.377 14.182 1.00 89.06 93 ASN A CA 1
ATOM 737 C C . ASN A 1 93 ? -3.623 27.726 14.573 1.00 89.06 93 ASN A C 1
ATOM 739 O O . ASN A 1 93 ? -3.998 27.801 15.739 1.00 89.06 93 ASN A O 1
ATOM 743 N N . LEU A 1 94 ? -4.290 27.043 13.637 1.00 86.69 94 LEU A N 1
ATOM 744 C CA . LEU A 1 94 ? -5.541 26.326 13.897 1.00 86.69 94 LEU A CA 1
ATOM 745 C C . LEU A 1 94 ? -5.349 25.146 14.858 1.00 86.69 94 LEU A C 1
ATOM 747 O O . LEU A 1 94 ? -6.144 24.993 15.779 1.00 86.69 94 LEU A O 1
ATOM 751 N N . GLU A 1 95 ? -4.277 24.361 14.706 1.00 81.31 95 GLU A N 1
ATOM 752 C CA . GLU A 1 95 ? -3.923 23.278 15.640 1.00 81.31 95 GLU A CA 1
ATOM 753 C C . GLU A 1 95 ? -3.747 23.818 17.066 1.00 81.31 95 GLU A C 1
ATOM 755 O O . GLU A 1 95 ? -4.259 23.239 18.024 1.00 81.31 95 GLU A O 1
ATOM 760 N N . LYS A 1 96 ? -3.073 24.966 17.212 1.00 87.94 96 LYS A N 1
ATOM 761 C CA . LYS A 1 96 ? -2.917 25.625 18.511 1.00 87.94 96 LYS A CA 1
ATOM 762 C C . LYS A 1 96 ? -4.260 26.103 19.071 1.00 87.94 96 LYS A C 1
ATOM 764 O O . LYS A 1 96 ? -4.556 25.831 20.229 1.00 87.94 96 LYS A O 1
ATOM 769 N N . SER A 1 97 ? -5.084 26.766 18.259 1.00 86.81 97 SER A N 1
ATOM 770 C CA . SER A 1 97 ? -6.420 27.211 18.678 1.00 86.81 97 SER A CA 1
ATOM 771 C C . SER A 1 97 ? -7.315 26.044 19.101 1.00 86.81 97 SER A C 1
ATOM 773 O O . SER A 1 97 ? -8.033 26.162 20.089 1.00 86.81 97 SER A O 1
ATOM 775 N N . GLN A 1 98 ? -7.241 24.903 18.413 1.00 86.50 98 GLN A N 1
ATOM 776 C CA . GLN A 1 98 ? -7.972 23.693 18.787 1.00 86.50 98 GLN A CA 1
ATOM 777 C C . GLN A 1 98 ? -7.489 23.127 20.131 1.00 86.50 98 GLN A C 1
ATOM 779 O O . GLN A 1 98 ? -8.311 22.737 20.957 1.00 86.50 98 GLN A O 1
ATOM 784 N N . GLN A 1 99 ? -6.173 23.093 20.373 1.00 83.31 99 GLN A N 1
ATOM 785 C CA . GLN A 1 99 ? -5.612 22.653 21.657 1.00 83.31 99 GLN A CA 1
ATOM 786 C C . GLN A 1 99 ? -6.041 23.563 22.812 1.00 83.31 99 GLN A C 1
ATOM 788 O O . GLN A 1 99 ? -6.447 23.067 23.865 1.00 83.31 99 GLN A O 1
ATOM 793 N N . ASP A 1 100 ? -5.991 24.881 22.605 1.00 86.94 100 ASP A N 1
ATOM 794 C CA . ASP A 1 100 ? -6.409 25.868 23.601 1.00 86.94 100 ASP A CA 1
ATOM 795 C C . ASP A 1 100 ? -7.915 25.724 23.917 1.00 86.94 100 ASP A C 1
ATOM 797 O O . ASP A 1 100 ? -8.299 25.677 25.090 1.00 86.94 100 ASP A O 1
ATOM 801 N N . ALA A 1 101 ? -8.761 25.547 22.892 1.00 85.19 101 ALA A N 1
ATOM 802 C CA . ALA A 1 101 ? -10.200 25.303 23.047 1.00 85.19 101 ALA A CA 1
ATOM 803 C C . ALA A 1 101 ? -10.507 23.962 23.743 1.00 85.19 101 ALA A C 1
ATOM 805 O O . ALA A 1 101 ? -11.389 23.888 24.601 1.00 85.19 101 ALA A O 1
ATOM 806 N N . ALA A 1 102 ? -9.755 22.897 23.445 1.00 80.88 102 ALA A N 1
ATOM 807 C CA . ALA A 1 102 ? -9.912 21.601 24.108 1.00 80.88 102 ALA A CA 1
ATOM 808 C C . ALA A 1 102 ? -9.574 21.688 25.605 1.00 80.88 102 ALA A C 1
ATOM 810 O O . ALA A 1 102 ? -10.297 21.149 26.445 1.00 80.88 102 ALA A O 1
ATOM 811 N N . ALA A 1 103 ? -8.504 22.409 25.952 1.00 84.81 103 ALA A N 1
ATOM 812 C CA . ALA A 1 103 ? -8.114 22.637 27.340 1.00 84.81 103 ALA A CA 1
ATOM 813 C C . ALA A 1 103 ? -9.149 23.481 28.106 1.00 84.81 103 ALA A C 1
ATOM 815 O O . ALA A 1 103 ? -9.422 23.205 29.275 1.00 84.81 103 ALA A O 1
ATOM 816 N N . SER A 1 104 ? -9.728 24.494 27.455 1.00 87.94 104 SER A N 1
ATOM 817 C CA . SER A 1 104 ? -10.825 25.309 27.993 1.00 87.94 104 SER A CA 1
ATOM 818 C C . SER A 1 104 ? -12.088 24.469 28.236 1.00 87.94 104 SER A C 1
ATOM 820 O O . SER A 1 104 ? -12.610 24.444 29.353 1.00 87.94 104 SER A O 1
ATOM 822 N N . THR A 1 105 ? -12.494 23.666 27.245 1.00 88.62 105 THR A N 1
ATOM 823 C CA . THR A 1 105 ? -13.644 22.746 27.334 1.00 88.62 105 THR A CA 1
ATOM 824 C C . THR A 1 105 ? -13.495 21.772 28.506 1.00 88.62 105 THR A C 1
ATOM 826 O O . THR A 1 105 ? -14.423 21.604 29.293 1.00 88.62 105 THR A O 1
ATOM 829 N N . ALA A 1 106 ? -12.313 21.169 28.678 1.00 83.62 106 ALA A N 1
ATOM 830 C CA . ALA A 1 106 ? -12.056 20.220 29.764 1.00 83.62 106 ALA A CA 1
ATOM 831 C C . ALA A 1 106 ? -12.162 20.860 31.163 1.00 83.62 106 ALA A C 1
ATOM 833 O O . ALA A 1 106 ? -12.632 20.223 32.114 1.00 83.62 106 ALA A O 1
ATOM 834 N N . LYS A 1 107 ? -11.750 22.129 31.303 1.00 91.44 107 LYS A N 1
ATOM 835 C CA . LYS A 1 107 ? -11.915 22.887 32.553 1.00 91.44 107 LYS A CA 1
ATOM 836 C C . LYS A 1 107 ? -13.390 23.153 32.845 1.00 91.44 107 LYS A C 1
ATOM 838 O O . LYS A 1 107 ? -13.841 22.835 33.943 1.00 91.44 107 LYS A O 1
ATOM 843 N N . LEU A 1 108 ? -14.141 23.648 31.858 1.00 91.06 108 LEU A N 1
ATOM 844 C CA . LEU A 1 108 ? -15.581 23.900 31.989 1.00 91.06 108 LEU A CA 1
ATOM 845 C C . LEU A 1 108 ? -16.364 22.624 32.320 1.00 91.06 108 LEU A C 1
ATOM 847 O O . LEU A 1 108 ? -17.252 22.646 33.168 1.00 91.06 108 LEU A O 1
ATOM 851 N N . GLU A 1 109 ? -16.008 21.491 31.713 1.00 88.31 109 GLU A N 1
ATOM 852 C CA . GLU A 1 109 ? -16.634 20.198 32.001 1.00 88.31 109 GLU A CA 1
ATOM 853 C C . GLU A 1 109 ? -16.388 19.748 33.448 1.00 88.31 109 GLU A C 1
ATOM 855 O O . GLU A 1 109 ? -17.295 19.242 34.115 1.00 88.31 109 GLU A O 1
ATOM 860 N N . THR A 1 110 ? -15.187 20.009 33.971 1.00 91.00 110 THR A N 1
ATOM 861 C CA . THR A 1 110 ? -14.850 19.747 35.376 1.00 91.00 110 THR A CA 1
ATOM 862 C C . THR A 1 110 ? -15.666 20.633 36.321 1.00 91.00 110 THR A C 1
ATOM 864 O O . THR A 1 110 ? -16.253 20.125 37.279 1.00 91.00 110 THR A O 1
ATOM 867 N N . GLU A 1 111 ? -15.747 21.940 36.051 1.00 92.56 111 GLU A N 1
ATOM 868 C CA . GLU A 1 111 ? -16.525 22.895 36.856 1.00 92.56 111 GLU A CA 1
ATOM 869 C C . GLU A 1 111 ? -18.027 22.573 36.839 1.00 92.56 111 GLU A C 1
ATOM 871 O O . GLU A 1 111 ? -18.690 22.585 37.884 1.00 92.56 111 GLU A O 1
ATOM 876 N N . TYR A 1 112 ? -18.563 22.215 35.670 1.00 93.12 112 TYR A N 1
ATOM 877 C CA . TYR A 1 112 ? -19.946 21.777 35.522 1.00 93.12 112 TYR A CA 1
ATOM 878 C C . TYR A 1 112 ? -20.220 20.497 36.319 1.00 93.12 112 TYR A C 1
ATOM 880 O O . TYR A 1 112 ? -21.183 20.454 37.083 1.00 93.12 112 TYR A O 1
ATOM 888 N N . SER A 1 113 ? -19.354 19.484 36.209 1.00 88.44 113 SER A N 1
ATOM 889 C CA . SER A 1 113 ? -19.492 18.213 36.933 1.00 88.44 113 SER A CA 1
ATOM 890 C C . SER A 1 113 ? -19.481 18.404 38.454 1.00 88.44 113 SER A C 1
ATOM 892 O O . SER A 1 113 ? -20.341 17.873 39.161 1.00 88.44 113 SER A O 1
ATOM 894 N N . GLN A 1 114 ? -18.575 19.242 38.970 1.00 92.44 114 GLN A N 1
ATOM 895 C CA . GLN A 1 114 ? -18.534 19.595 40.394 1.00 92.44 114 GLN A CA 1
ATOM 896 C C . GLN A 1 114 ? -19.812 20.313 40.844 1.00 92.44 114 GLN A C 1
ATOM 898 O O . GLN A 1 114 ? -20.380 19.979 41.886 1.00 92.44 114 GLN A O 1
ATOM 903 N N . THR A 1 115 ? -20.299 21.261 40.041 1.00 92.81 115 THR A N 1
ATOM 904 C CA . THR A 1 115 ? -21.530 22.007 40.334 1.00 92.81 115 THR A CA 1
ATOM 905 C C . THR A 1 115 ? -22.759 21.092 40.302 1.00 92.81 115 THR A C 1
ATOM 907 O O . THR A 1 115 ? -23.623 21.192 41.173 1.00 92.81 115 THR A O 1
ATOM 910 N N . ALA A 1 116 ? -22.826 20.159 39.350 1.00 88.69 116 ALA A N 1
ATOM 911 C CA . ALA A 1 116 ? -23.892 19.165 39.252 1.00 88.69 116 ALA A CA 1
ATOM 912 C C . ALA A 1 116 ? -23.890 18.204 40.455 1.00 88.69 116 ALA A C 1
ATOM 914 O O . ALA A 1 116 ? -24.945 17.926 41.027 1.00 88.69 116 ALA A O 1
ATOM 915 N N . ALA A 1 117 ? -22.712 17.758 40.901 1.00 91.25 117 ALA A N 1
ATOM 916 C CA . ALA A 1 117 ? -22.576 16.947 42.109 1.00 91.25 117 ALA A CA 1
ATOM 917 C C . ALA A 1 117 ? -23.003 17.717 43.373 1.00 91.25 117 ALA A C 1
ATOM 919 O O . ALA A 1 117 ? -23.689 17.170 44.241 1.00 91.25 117 ALA A O 1
ATOM 920 N N . GLN A 1 118 ? -22.648 19.003 43.469 1.00 92.94 118 GLN A N 1
ATOM 921 C CA . GLN A 1 118 ? -23.086 19.865 44.566 1.00 92.94 118 GLN A CA 1
ATOM 922 C C . GLN A 1 118 ? -24.609 20.061 44.559 1.00 92.94 118 GLN A C 1
ATOM 924 O O . GLN A 1 118 ? -25.232 20.022 45.620 1.00 92.94 118 GLN A O 1
ATOM 929 N N . LEU A 1 119 ? -25.218 20.214 43.380 1.00 92.25 119 LEU A N 1
ATOM 930 C CA . LEU A 1 119 ? -26.667 20.318 43.232 1.00 92.25 119 LEU A CA 1
ATOM 931 C C . LEU A 1 119 ? -27.379 19.048 43.718 1.00 92.25 119 LEU A C 1
ATOM 933 O O . LEU A 1 119 ? -28.296 19.141 44.531 1.00 92.25 119 LEU A O 1
ATOM 937 N N . ALA A 1 120 ? -26.890 17.869 43.322 1.00 90.12 120 ALA A N 1
ATOM 938 C CA . ALA A 1 120 ? -27.423 16.587 43.787 1.00 90.12 120 ALA A CA 1
ATOM 939 C C . ALA A 1 120 ? -27.320 16.427 45.318 1.00 90.12 120 ALA A C 1
ATOM 941 O O . ALA A 1 120 ? -28.232 15.905 45.964 1.00 90.12 120 ALA A O 1
ATOM 942 N N . SER A 1 121 ? -26.232 16.922 45.921 1.00 93.44 121 SER A N 1
ATOM 943 C CA . SER A 1 121 ? -26.079 16.958 47.380 1.00 93.44 121 SER A CA 1
ATOM 944 C C . SER A 1 121 ? -27.123 17.864 48.043 1.00 93.44 121 SER A C 1
ATOM 946 O O . SER A 1 121 ? -27.742 17.462 49.031 1.00 93.44 121 SER A O 1
ATOM 948 N N . TYR A 1 122 ? -27.378 19.054 47.487 1.00 93.00 122 TYR A N 1
ATOM 949 C CA . TYR A 1 122 ? -28.429 19.941 47.992 1.00 93.00 122 TYR A CA 1
ATOM 950 C C . TYR A 1 122 ? -29.825 19.333 47.860 1.00 93.00 122 TYR A C 1
ATOM 952 O O . TYR A 1 122 ? -30.605 19.435 48.805 1.00 93.00 122 TYR A O 1
ATOM 960 N N . ASP A 1 123 ? -30.131 18.647 46.758 1.00 90.12 123 ASP A N 1
ATOM 961 C CA . ASP A 1 123 ? -31.420 17.971 46.579 1.00 90.12 123 ASP A CA 1
ATOM 962 C C . ASP A 1 123 ? -31.640 16.886 47.655 1.00 90.12 123 ASP A C 1
ATOM 964 O O . ASP A 1 123 ? -32.720 16.797 48.250 1.00 90.12 123 ASP A O 1
ATOM 968 N N . SER A 1 124 ? -30.594 16.125 48.001 1.00 91.88 124 SER A N 1
ATOM 969 C CA . SER A 1 124 ? -30.634 15.144 49.098 1.00 91.88 124 SER A CA 1
ATOM 970 C C . SER A 1 124 ? -30.797 15.795 50.481 1.00 91.88 124 SER A C 1
ATOM 972 O O . SER A 1 124 ? -31.530 15.282 51.337 1.00 91.88 124 SER A O 1
ATOM 974 N N . GLN A 1 125 ? -30.117 16.919 50.728 1.00 93.62 125 GLN A N 1
ATOM 975 C CA . GLN A 1 125 ? -30.231 17.667 51.986 1.00 93.62 125 GLN A CA 1
ATOM 976 C C . GLN A 1 125 ? -31.623 18.286 52.139 1.00 93.62 125 GLN A C 1
ATOM 978 O O . GLN A 1 125 ? -32.205 18.220 53.221 1.00 93.62 125 GLN A O 1
ATOM 983 N N . LEU A 1 126 ? -32.197 18.814 51.054 1.00 92.56 126 LEU A N 1
ATOM 984 C CA . LEU A 1 126 ? -33.556 19.348 51.024 1.00 92.56 126 LEU A CA 1
ATOM 985 C C . LEU A 1 126 ? -34.603 18.279 51.314 1.00 92.56 126 LEU A C 1
ATOM 987 O O . LEU A 1 126 ? -35.516 18.533 52.097 1.00 92.56 126 LEU A O 1
ATOM 991 N N . ALA A 1 127 ? -34.471 17.084 50.734 1.00 92.44 127 ALA A N 1
ATOM 992 C CA . ALA A 1 127 ? -35.364 15.969 51.040 1.00 92.44 127 ALA A CA 1
ATOM 993 C C . ALA A 1 127 ? -35.356 15.639 52.545 1.00 92.44 127 ALA A C 1
ATOM 995 O O . ALA A 1 127 ? -36.414 15.516 53.165 1.00 92.44 127 ALA A O 1
ATOM 996 N N . SER A 1 128 ? -34.165 15.592 53.148 1.00 92.44 128 SER A N 1
ATOM 997 C CA . SER A 1 128 ? -33.993 15.329 54.583 1.00 92.44 128 SER A CA 1
ATOM 998 C C . SER A 1 128 ? -34.554 16.461 55.456 1.00 92.44 128 SER A C 1
ATOM 1000 O O . SER A 1 128 ? -35.277 16.205 56.418 1.00 92.44 128 SER A O 1
ATOM 1002 N N . ALA A 1 129 ? -34.279 17.721 55.103 1.00 92.56 129 ALA A N 1
ATOM 1003 C CA . ALA A 1 129 ? -34.768 18.892 55.831 1.00 92.56 129 ALA A CA 1
ATOM 1004 C C . ALA A 1 129 ? -36.299 19.019 55.765 1.00 92.56 129 ALA A C 1
ATOM 1006 O O . ALA A 1 129 ? -36.938 19.322 56.773 1.00 92.56 129 ALA A O 1
ATOM 1007 N N . ARG A 1 130 ? -36.910 18.734 54.605 1.00 93.44 130 ARG A N 1
ATOM 1008 C CA . ARG A 1 130 ? -38.374 18.704 54.439 1.00 93.44 130 ARG A CA 1
ATOM 1009 C C . ARG A 1 130 ? -39.015 17.638 55.325 1.00 93.44 130 ARG A C 1
ATOM 1011 O O . ARG A 1 130 ? -39.977 17.947 56.027 1.00 93.44 130 ARG A O 1
ATOM 1018 N N . ALA A 1 131 ? -38.443 16.432 55.355 1.00 92.38 131 ALA A N 1
ATOM 1019 C CA . ALA A 1 131 ? -38.911 15.353 56.223 1.00 92.38 131 ALA A CA 1
ATOM 1020 C C . ALA A 1 131 ? -38.817 15.725 57.716 1.00 92.38 131 ALA A C 1
ATOM 1022 O O . ALA A 1 131 ? -39.739 15.450 58.487 1.00 92.38 131 ALA A O 1
ATOM 1023 N N . GLU A 1 132 ? -37.742 16.403 58.135 1.00 90.81 132 GLU A N 1
ATOM 1024 C CA . GLU A 1 132 ? -37.582 16.850 59.524 1.00 90.81 132 GLU A CA 1
ATOM 1025 C C . GLU A 1 132 ? -38.574 17.962 59.903 1.00 90.81 132 GLU A C 1
ATOM 1027 O O . GLU A 1 132 ? -39.186 17.910 60.974 1.00 90.81 132 GLU A O 1
ATOM 1032 N N . VAL A 1 133 ? -38.807 18.935 59.014 1.00 91.44 133 VAL A N 1
ATOM 1033 C CA . VAL A 1 133 ? -39.838 19.969 59.208 1.00 91.44 133 VAL A CA 1
ATOM 1034 C C . VAL A 1 133 ? -41.228 19.337 59.339 1.00 91.44 133 VAL A C 1
ATOM 1036 O O . VAL A 1 133 ? -41.998 19.729 60.223 1.00 91.44 133 VAL A O 1
ATOM 1039 N N . GLU A 1 134 ? -41.555 18.341 58.515 1.00 90.38 134 GLU A N 1
ATOM 1040 C CA . GLU A 1 134 ? -42.827 17.611 58.573 1.00 90.38 134 GLU A CA 1
ATOM 1041 C C . GLU A 1 134 ? -42.983 16.824 59.887 1.00 90.38 134 GLU A C 1
ATOM 1043 O O . GLU A 1 134 ? -44.026 16.900 60.553 1.00 90.38 134 GLU A O 1
ATOM 1048 N N . ARG A 1 135 ? -41.919 16.141 60.328 1.00 90.06 135 ARG A N 1
ATOM 1049 C CA . ARG A 1 135 ? -41.873 15.406 61.601 1.00 90.06 135 ARG A CA 1
ATOM 1050 C C . ARG A 1 135 ? -42.093 16.328 62.803 1.00 90.06 135 ARG A C 1
ATOM 1052 O O . ARG A 1 135 ? -42.916 16.026 63.678 1.00 90.06 135 ARG A O 1
ATOM 1059 N N . LEU A 1 136 ? -41.382 17.456 62.853 1.00 87.12 136 LEU A N 1
ATOM 1060 C CA . LEU A 1 136 ? -41.496 18.444 63.930 1.00 87.12 136 LEU A CA 1
ATOM 1061 C C . LEU A 1 136 ? -42.878 19.117 63.940 1.00 87.12 136 LEU A C 1
ATOM 1063 O O . LEU A 1 136 ? -43.470 19.263 65.010 1.00 87.12 136 LEU A O 1
ATOM 1067 N N . THR A 1 137 ? -43.434 19.436 62.766 1.00 85.94 137 THR A N 1
ATOM 1068 C CA . THR A 1 137 ? -44.792 19.997 62.623 1.00 85.94 137 THR A CA 1
ATOM 1069 C C . THR A 1 137 ? -45.852 19.024 63.145 1.00 85.94 137 THR A C 1
ATOM 1071 O O . THR A 1 137 ? -46.719 19.397 63.936 1.00 85.94 137 THR A O 1
ATOM 1074 N N . THR A 1 138 ? -45.753 17.745 62.773 1.00 84.38 138 THR A N 1
ATOM 1075 C CA . THR A 1 138 ? -46.679 16.696 63.232 1.00 84.38 138 THR A CA 1
ATOM 1076 C C . THR A 1 138 ? -46.608 16.491 64.746 1.00 84.38 138 THR A C 1
ATOM 1078 O O . THR A 1 138 ? -47.632 16.289 65.400 1.00 84.38 138 THR A O 1
ATOM 1081 N N . THR A 1 139 ? -45.405 16.565 65.318 1.00 80.25 139 THR A N 1
ATOM 1082 C CA . THR A 1 139 ? -45.180 16.423 66.764 1.00 80.25 139 THR A CA 1
ATOM 1083 C C . THR A 1 139 ? -45.769 17.601 67.543 1.00 80.25 139 THR A C 1
ATOM 1085 O O . THR A 1 139 ? -46.408 17.391 68.573 1.00 80.25 139 THR A O 1
ATOM 1088 N N . GLN A 1 140 ? -45.619 18.828 67.033 1.00 76.25 140 GLN A N 1
ATOM 1089 C CA . GLN A 1 140 ? -46.185 20.033 67.645 1.00 76.25 140 GLN A CA 1
ATOM 1090 C C . GLN A 1 140 ? -47.721 19.987 67.714 1.00 76.25 140 GLN A C 1
ATOM 1092 O O . GLN A 1 140 ? -48.296 20.370 68.729 1.00 76.25 140 GLN A O 1
ATOM 1097 N N . ASN A 1 141 ? -48.381 19.467 66.674 1.00 72.12 141 ASN A N 1
ATOM 1098 C CA . ASN A 1 141 ? -49.845 19.403 66.590 1.00 72.12 141 ASN A CA 1
ATOM 1099 C C . ASN A 1 141 ? -50.490 18.356 67.524 1.00 72.12 141 ASN A C 1
ATOM 1101 O O . ASN A 1 141 ? -51.690 18.428 67.774 1.00 72.12 141 ASN A O 1
ATOM 1105 N N . LYS A 1 142 ? -49.726 17.378 68.037 1.00 71.38 142 LYS A N 1
ATOM 1106 C CA . LYS A 1 142 ? -50.233 16.294 68.906 1.00 71.38 142 LYS A CA 1
ATOM 1107 C C . LYS A 1 142 ? -50.132 16.587 70.413 1.00 71.38 142 LYS A C 1
ATOM 1109 O O . LYS A 1 142 ? -50.677 15.822 71.205 1.00 71.38 142 LYS A O 1
ATOM 1114 N N . GLY A 1 143 ? -49.446 17.655 70.832 1.00 63.47 143 GLY A N 1
ATOM 1115 C CA . GLY A 1 143 ? -49.250 18.003 72.247 1.00 63.47 143 GLY A CA 1
ATOM 1116 C C . GLY A 1 143 ? -50.150 19.153 72.711 1.00 63.47 143 GLY A C 1
ATOM 1117 O O . GLY A 1 143 ? -50.139 20.219 72.108 1.00 63.47 143 GLY A O 1
ATOM 1118 N N . ALA A 1 144 ? -50.882 18.981 73.820 1.00 53.88 144 ALA A N 1
ATOM 1119 C CA . ALA A 1 144 ? -51.800 19.997 74.364 1.00 53.88 144 ALA A CA 1
ATOM 1120 C C . ALA A 1 144 ? -51.114 21.295 74.866 1.00 53.88 144 ALA A C 1
ATOM 1122 O O . ALA A 1 144 ? -51.791 22.293 75.098 1.00 53.88 144 ALA A O 1
ATOM 1123 N N . GLN A 1 145 ? -49.781 21.313 74.989 1.00 57.44 145 GLN A N 1
ATOM 1124 C CA . GLN A 1 145 ? -48.949 22.515 75.119 1.00 57.44 145 GLN A CA 1
ATOM 1125 C C . GLN A 1 145 ? -47.623 22.266 74.383 1.00 57.44 145 GLN A C 1
ATOM 1127 O O . GLN A 1 145 ? -46.790 21.491 74.854 1.00 57.44 145 GLN A O 1
ATOM 1132 N N . ALA A 1 146 ? -47.421 22.893 73.221 1.00 60.25 146 ALA A N 1
ATOM 1133 C CA . ALA A 1 146 ? -46.128 22.861 72.540 1.00 60.25 146 ALA A CA 1
ATOM 1134 C C . ALA A 1 146 ? -45.078 23.526 73.441 1.00 60.25 146 ALA A C 1
ATOM 1136 O O . ALA A 1 146 ? -45.222 24.697 73.800 1.00 60.25 146 ALA A O 1
ATOM 1137 N N . SER A 1 147 ? -44.030 22.798 73.832 1.00 69.81 147 SER A N 1
ATOM 1138 C CA . SER A 1 147 ? -42.988 23.394 74.667 1.00 69.81 147 SER A CA 1
ATOM 1139 C C . SER A 1 147 ? -42.270 24.496 73.880 1.00 69.81 147 SER A C 1
ATOM 1141 O O . SER A 1 147 ? -42.084 24.396 72.664 1.00 69.81 147 SER A O 1
ATOM 1143 N N . GLN A 1 148 ? -41.826 25.555 74.559 1.00 77.06 148 GLN A N 1
ATOM 1144 C CA . GLN A 1 148 ? -41.078 26.651 73.927 1.00 77.06 148 GLN A CA 1
ATOM 1145 C C . GLN A 1 148 ? -39.847 26.140 73.146 1.00 77.06 148 GLN A C 1
ATOM 1147 O O . GLN A 1 148 ? -39.479 26.702 72.115 1.00 77.06 148 GLN A O 1
ATOM 1152 N N . ALA A 1 149 ? -39.249 25.032 73.597 1.00 77.88 149 ALA A N 1
ATOM 1153 C CA . ALA A 1 149 ? -38.144 24.363 72.919 1.00 77.88 149 ALA A CA 1
ATOM 1154 C C . ALA A 1 149 ? -38.550 23.747 71.565 1.00 77.88 149 ALA A C 1
ATOM 1156 O O . ALA A 1 149 ? -37.799 23.859 70.599 1.00 77.88 149 ALA A O 1
ATOM 1157 N N . GLN A 1 150 ? -39.744 23.153 71.459 1.00 80.81 150 GLN A N 1
ATOM 1158 C CA . GLN A 1 150 ? -40.248 22.558 70.213 1.00 80.81 150 GLN A CA 1
ATOM 1159 C C . GLN A 1 150 ? -40.581 23.621 69.161 1.00 80.81 150 GLN A C 1
ATOM 1161 O O . GLN A 1 150 ? -40.222 23.464 67.996 1.00 80.81 150 GLN A O 1
ATOM 1166 N N . ALA A 1 151 ? -41.199 24.734 69.571 1.00 81.50 151 ALA A N 1
ATOM 1167 C CA . ALA A 1 151 ? -41.465 25.860 68.673 1.00 81.50 151 ALA A CA 1
ATOM 1168 C C . ALA A 1 151 ? -40.162 26.474 68.127 1.00 81.50 151 ALA A C 1
ATOM 1170 O O . ALA A 1 151 ? -40.067 26.787 66.940 1.00 81.50 151 ALA A O 1
ATOM 1171 N N . LYS A 1 152 ? -39.130 26.586 68.978 1.00 85.62 152 LYS A N 1
ATOM 1172 C CA . LYS A 1 152 ? -37.801 27.066 68.577 1.00 85.62 152 LYS A CA 1
ATOM 1173 C C . LYS A 1 152 ? -37.107 26.103 67.605 1.00 85.62 152 LYS A C 1
ATOM 1175 O O . LYS A 1 152 ? -36.538 26.567 66.623 1.00 85.62 152 LYS A O 1
ATOM 1180 N N . ALA A 1 153 ? -37.192 24.792 67.840 1.00 86.56 153 ALA A N 1
ATOM 1181 C CA . ALA A 1 153 ? -36.625 23.773 66.952 1.00 86.56 153 ALA A CA 1
ATOM 1182 C C . ALA A 1 153 ? -37.298 23.757 65.569 1.00 86.56 153 ALA A C 1
ATOM 1184 O O . ALA A 1 153 ? -36.606 23.744 64.557 1.00 86.56 153 ALA A O 1
ATOM 1185 N N . LEU A 1 154 ? -38.634 23.841 65.508 1.00 87.75 154 LEU A N 1
ATOM 1186 C CA . LEU A 1 154 ? -39.349 23.933 64.230 1.00 87.75 154 LEU A CA 1
ATOM 1187 C C . LEU A 1 154 ? -39.014 25.230 63.482 1.00 87.75 154 LEU A C 1
ATOM 1189 O O . LEU A 1 154 ? -38.846 25.211 62.265 1.00 87.75 154 LEU A O 1
ATOM 1193 N N . SER A 1 155 ? -38.915 26.358 64.193 1.00 88.69 155 SER A N 1
ATOM 1194 C CA . SER A 1 155 ? -38.509 27.625 63.580 1.00 88.69 155 SER A CA 1
ATOM 1195 C C . SER A 1 155 ? -37.095 27.548 63.005 1.00 88.69 155 SER A C 1
ATOM 1197 O O . SER A 1 155 ? -36.881 28.057 61.911 1.00 88.69 155 SER A O 1
ATOM 1199 N N . ALA A 1 156 ? -36.152 26.916 63.710 1.00 91.25 156 ALA A N 1
ATOM 1200 C CA . ALA A 1 156 ? -34.794 26.705 63.213 1.00 91.25 156 ALA A CA 1
ATOM 1201 C C . ALA A 1 156 ? -34.791 25.812 61.962 1.00 91.25 156 ALA A C 1
ATOM 1203 O O . ALA A 1 156 ? -34.276 26.228 60.932 1.00 91.25 156 ALA A O 1
ATOM 1204 N N . ALA A 1 157 ? -35.487 24.670 61.999 1.00 90.88 157 ALA A N 1
ATOM 1205 C CA . ALA A 1 157 ? -35.586 23.759 60.857 1.00 90.88 157 ALA A CA 1
ATOM 1206 C C . ALA A 1 157 ? -36.224 24.412 59.613 1.00 90.88 157 ALA A C 1
ATOM 1208 O O . ALA A 1 157 ? -35.807 24.145 58.488 1.00 90.88 157 ALA A O 1
ATOM 1209 N N . LYS A 1 158 ? -37.213 25.302 59.791 1.00 91.56 158 LYS A N 1
ATOM 1210 C CA . LYS A 1 158 ? -37.793 26.091 58.687 1.00 91.56 158 LYS A CA 1
ATOM 1211 C C . LYS A 1 158 ? -36.799 27.094 58.099 1.00 91.56 158 LYS A C 1
ATOM 1213 O O . LYS A 1 158 ? -36.767 27.253 56.882 1.00 91.56 158 LYS A O 1
ATOM 1218 N N . THR A 1 159 ? -36.005 27.757 58.939 1.00 94.06 159 THR A N 1
ATOM 1219 C CA . THR A 1 159 ? -34.943 28.667 58.485 1.00 94.06 159 THR A CA 1
ATOM 1220 C C . THR A 1 159 ? -33.861 27.908 57.719 1.00 94.06 159 THR A C 1
ATOM 1222 O O . THR A 1 159 ? -33.480 28.340 56.635 1.00 94.06 159 THR A O 1
ATOM 1225 N N . ASP A 1 160 ? -33.417 26.760 58.233 1.00 91.56 160 ASP A N 1
ATOM 1226 C CA . ASP A 1 160 ? -32.411 25.916 57.579 1.00 91.56 160 ASP A CA 1
ATOM 1227 C C . ASP A 1 160 ? -32.919 25.407 56.221 1.00 91.56 160 ASP A C 1
ATOM 1229 O O . ASP A 1 160 ? -32.200 25.469 55.223 1.00 91.56 160 ASP A O 1
ATOM 1233 N N . LEU A 1 161 ? -34.192 24.993 56.148 1.00 92.75 161 LEU A N 1
ATOM 1234 C CA . LEU A 1 161 ? -34.842 24.617 54.892 1.00 92.75 161 LEU A CA 1
ATOM 1235 C C . LEU A 1 161 ? -34.846 25.780 53.886 1.00 92.75 161 LEU A C 1
ATOM 1237 O O . LEU A 1 161 ? -34.454 25.586 52.740 1.00 92.75 161 LEU A O 1
ATOM 1241 N N . GLN A 1 162 ? -35.228 26.991 54.305 1.00 94.31 162 GLN A N 1
ATOM 1242 C CA . GLN A 1 162 ? -35.210 28.168 53.426 1.00 94.31 162 GLN A CA 1
ATOM 1243 C C . GLN A 1 162 ? -33.800 28.507 52.922 1.00 94.31 162 GLN A C 1
ATOM 1245 O O . GLN A 1 162 ? -33.633 28.879 51.759 1.00 94.31 162 GLN A O 1
ATOM 1250 N N . GLN A 1 163 ? -32.780 28.376 53.774 1.00 93.69 163 GLN A N 1
ATOM 1251 C CA . GLN A 1 163 ? -31.388 28.607 53.382 1.00 93.69 163 GLN A CA 1
ATOM 1252 C C . GLN A 1 163 ? -30.901 27.563 52.371 1.00 93.69 163 GLN A C 1
ATOM 1254 O O . GLN A 1 163 ? -30.264 27.929 51.381 1.00 93.69 163 GLN A O 1
ATOM 1259 N N . LEU A 1 164 ? -31.244 26.287 52.571 1.00 92.88 164 LEU A N 1
ATOM 1260 C CA . LEU A 1 164 ? -30.940 25.214 51.622 1.00 92.88 164 LEU A CA 1
ATOM 1261 C C . LEU A 1 164 ? -31.663 25.408 50.283 1.00 92.88 164 LEU A C 1
ATOM 1263 O O . LEU A 1 164 ? -31.051 25.209 49.238 1.00 92.88 164 LEU A O 1
ATOM 1267 N N . GLU A 1 165 ? -32.927 25.847 50.283 1.00 92.44 165 GLU A N 1
ATOM 1268 C CA . GLU A 1 165 ? -33.683 26.113 49.047 1.00 92.44 165 GLU A CA 1
ATOM 1269 C C . GLU A 1 165 ? -33.074 27.278 48.255 1.00 92.44 165 GLU A C 1
ATOM 1271 O O . GLU A 1 165 ? -32.966 27.216 47.029 1.00 92.44 165 GLU A O 1
ATOM 1276 N N . ALA A 1 166 ? -32.612 28.325 48.946 1.00 94.44 166 ALA A N 1
ATOM 1277 C CA . ALA A 1 166 ? -31.901 29.434 48.316 1.00 94.44 166 ALA A CA 1
ATOM 1278 C C . ALA A 1 166 ? -30.539 29.001 47.743 1.00 94.44 166 ALA A C 1
ATOM 1280 O O . ALA A 1 166 ? -30.199 29.381 46.620 1.00 94.44 166 ALA A O 1
ATOM 1281 N N . ALA A 1 167 ? -29.773 28.191 48.483 1.00 92.50 167 ALA A N 1
ATOM 1282 C CA . ALA A 1 167 ? -28.492 27.657 48.026 1.00 92.50 167 ALA A CA 1
ATOM 1283 C C . ALA A 1 167 ? -28.664 26.753 46.794 1.00 92.50 167 ALA A C 1
ATOM 1285 O O . ALA A 1 167 ? -27.990 26.964 45.788 1.00 92.50 167 ALA A O 1
ATOM 1286 N N . GLN A 1 168 ? -29.631 25.830 46.831 1.00 94.69 168 GLN A N 1
ATOM 1287 C CA . GLN A 1 168 ? -29.961 24.938 45.718 1.00 94.69 168 GLN A CA 1
ATOM 1288 C C . GLN A 1 168 ? -30.342 25.725 44.461 1.00 94.69 168 GLN A C 1
ATOM 1290 O O . GLN A 1 168 ? -29.792 25.474 43.390 1.00 94.69 168 GLN A O 1
ATOM 1295 N N . LYS A 1 169 ? -31.206 26.741 44.592 1.00 94.44 169 LYS A N 1
ATOM 1296 C CA . LYS A 1 169 ? -31.632 27.581 43.464 1.00 94.44 169 LYS A CA 1
ATOM 1297 C C . LYS A 1 169 ? -30.464 28.340 42.827 1.00 94.44 169 LYS A C 1
ATOM 1299 O O . LYS A 1 169 ? -30.381 28.440 41.599 1.00 94.44 169 LYS A O 1
ATOM 1304 N N . ASN A 1 170 ? -29.560 28.877 43.646 1.00 94.00 170 ASN A N 1
ATOM 1305 C CA . ASN A 1 170 ? -28.370 29.574 43.160 1.00 94.00 170 ASN A CA 1
ATOM 1306 C C . ASN A 1 170 ? -27.424 28.605 42.434 1.00 94.00 170 ASN A C 1
ATOM 1308 O O . ASN A 1 170 ? -26.992 28.901 41.321 1.00 94.00 170 ASN A O 1
ATOM 1312 N N . THR A 1 171 ? -27.169 27.424 43.005 1.00 93.00 171 THR A N 1
ATOM 1313 C CA . THR A 1 171 ? -26.347 26.379 42.374 1.00 93.00 171 THR A CA 1
ATOM 1314 C C . THR A 1 171 ? -26.969 25.866 41.072 1.00 93.00 171 THR A C 1
ATOM 1316 O O . THR A 1 171 ? -26.252 25.712 40.088 1.00 93.00 171 THR A O 1
ATOM 1319 N N . ALA A 1 172 ? -28.292 25.683 41.010 1.00 92.06 172 ALA A N 1
ATOM 1320 C CA . ALA A 1 172 ? -29.000 25.287 39.789 1.00 92.06 172 ALA A CA 1
ATOM 1321 C C . ALA A 1 172 ? -28.866 26.335 38.671 1.00 92.06 172 ALA A C 1
ATOM 1323 O O . ALA A 1 172 ? -28.677 25.994 37.500 1.00 92.06 172 ALA A O 1
ATOM 1324 N N . THR A 1 173 ? -28.910 27.621 39.034 1.00 94.50 173 THR A N 1
ATOM 1325 C CA . THR A 1 173 ? -28.692 28.729 38.092 1.00 94.50 173 THR A CA 1
ATOM 1326 C C . THR A 1 173 ? -27.261 28.707 37.547 1.00 94.50 173 THR A C 1
ATOM 1328 O O . THR A 1 173 ? -27.068 28.798 36.335 1.00 94.50 173 THR A O 1
ATOM 1331 N N . SER A 1 174 ? -26.260 28.513 38.414 1.00 93.50 174 SER A N 1
ATOM 1332 C CA . SER A 1 174 ? -24.857 28.363 38.001 1.00 93.50 174 SER A CA 1
ATOM 1333 C C . SER A 1 174 ? -24.635 27.140 37.107 1.00 93.50 174 SER A C 1
ATOM 1335 O O . SER A 1 174 ? -23.970 27.258 36.083 1.00 93.50 174 SER A O 1
ATOM 1337 N N . ALA A 1 175 ? -25.241 25.993 37.435 1.00 91.50 175 ALA A N 1
ATOM 1338 C CA . ALA A 1 175 ? -25.151 24.775 36.629 1.00 91.50 175 ALA A CA 1
ATOM 1339 C C . ALA A 1 175 ? -25.740 24.977 35.225 1.00 91.50 175 ALA A C 1
ATOM 1341 O O . ALA A 1 175 ? -25.147 24.555 34.238 1.00 91.50 175 ALA A O 1
ATOM 1342 N N . THR A 1 176 ? -26.879 25.672 35.125 1.00 93.06 176 THR A N 1
ATOM 1343 C CA . THR A 1 176 ? -27.518 25.985 33.835 1.00 93.06 176 THR A CA 1
ATOM 1344 C C . THR A 1 176 ? -26.642 26.907 32.984 1.00 93.06 176 THR A C 1
ATOM 1346 O O . THR A 1 176 ? -26.511 26.700 31.779 1.00 93.06 176 THR A O 1
ATOM 1349 N N . LYS A 1 177 ? -26.002 27.905 33.608 1.00 94.62 177 LYS A N 1
ATOM 1350 C CA . LYS A 1 177 ? -25.072 28.810 32.923 1.00 94.62 177 LYS A CA 1
ATOM 1351 C C . LYS A 1 177 ? -23.838 28.062 32.404 1.00 94.62 177 LYS A C 1
ATOM 1353 O O . LYS A 1 177 ? -23.530 28.173 31.223 1.00 94.62 177 LYS A O 1
ATOM 1358 N N . LEU A 1 178 ? -23.201 27.255 33.255 1.00 92.19 178 LEU A N 1
ATOM 1359 C CA . LEU A 1 178 ? -22.046 26.432 32.881 1.00 92.19 178 LEU A CA 1
ATOM 1360 C C . LEU A 1 178 ? -22.388 25.423 31.778 1.00 92.19 178 LEU A C 1
ATOM 1362 O O . LEU A 1 178 ? -21.591 25.232 30.869 1.00 92.19 178 LEU A O 1
ATOM 1366 N N . ALA A 1 179 ? -23.581 24.818 31.806 1.00 88.19 179 ALA A N 1
ATOM 1367 C CA . ALA A 1 179 ? -24.036 23.927 30.738 1.00 88.19 179 ALA A CA 1
ATOM 1368 C C . ALA A 1 179 ? -24.134 24.650 29.385 1.00 88.19 179 ALA A C 1
ATOM 1370 O O . ALA A 1 179 ? -23.708 24.111 28.366 1.00 88.19 179 ALA A O 1
ATOM 1371 N N . SER A 1 180 ? -24.665 25.878 29.371 1.00 92.31 180 SER A N 1
ATOM 1372 C CA . SER A 1 180 ? -24.749 26.687 28.150 1.00 92.31 180 SER A CA 1
ATOM 1373 C C . SER A 1 180 ? -23.373 27.107 27.631 1.00 92.31 180 SER A C 1
ATOM 1375 O O . SER A 1 180 ? -23.172 27.127 26.420 1.00 92.31 180 SER A O 1
ATOM 1377 N N . GLU A 1 181 ? -22.445 27.467 28.520 1.00 92.88 181 GLU A N 1
ATOM 1378 C CA . GLU A 1 181 ? -21.066 27.824 28.155 1.00 92.88 181 GLU A CA 1
ATOM 1379 C C . GLU A 1 181 ? -20.303 26.601 27.620 1.00 92.88 181 GLU A C 1
ATOM 1381 O O . GLU A 1 181 ? -19.639 26.691 26.590 1.00 92.88 181 GLU A O 1
ATOM 1386 N N . LEU A 1 182 ? -20.470 25.435 28.253 1.00 89.50 182 LEU A N 1
ATOM 1387 C CA . LEU A 1 182 ? -19.868 24.176 27.813 1.00 89.50 182 LEU A CA 1
ATOM 1388 C C . LEU A 1 182 ? -20.370 23.746 26.428 1.00 89.50 182 LEU A C 1
ATOM 1390 O O . LEU A 1 182 ? -19.580 23.287 25.608 1.00 89.50 182 LEU A O 1
ATOM 1394 N N . GLU A 1 183 ? -21.666 23.902 26.150 1.00 88.25 183 GLU A N 1
ATOM 1395 C CA . GLU A 1 183 ? -22.236 23.579 24.838 1.00 88.25 183 GLU A CA 1
ATOM 1396 C C . GLU A 1 183 ? -21.686 24.498 23.735 1.00 88.25 183 GLU A C 1
ATOM 1398 O O . GLU A 1 183 ? -21.317 24.030 22.655 1.00 88.25 183 GLU A O 1
ATOM 1403 N N . GLN A 1 184 ? -21.559 25.800 24.015 1.00 89.75 184 GLN A N 1
ATOM 1404 C CA . GLN A 1 184 ? -20.945 26.753 23.084 1.00 89.75 184 GLN A CA 1
ATOM 1405 C C . GLN A 1 184 ? -19.480 26.401 22.798 1.00 89.75 184 GLN A C 1
ATOM 1407 O O . GLN A 1 184 ? -19.079 26.358 21.633 1.00 89.75 184 GLN A O 1
ATOM 1412 N N . GLU A 1 185 ? -18.704 26.081 23.835 1.00 85.06 185 GLU A N 1
ATOM 1413 C CA . GLU A 1 185 ? -17.290 25.722 23.694 1.00 85.06 185 GLU A CA 1
ATOM 1414 C C . GLU A 1 185 ? -17.110 24.396 22.929 1.00 85.06 185 GLU A C 1
ATOM 1416 O O . GLU A 1 185 ? -16.239 24.283 22.066 1.00 85.06 185 GLU A O 1
ATOM 1421 N N . ARG A 1 186 ? -17.979 23.399 23.160 1.00 84.31 186 ARG A N 1
ATOM 1422 C CA . ARG A 1 186 ? -17.983 22.125 22.411 1.00 84.31 186 ARG A CA 1
ATOM 1423 C C . ARG A 1 186 ? -18.307 22.317 20.931 1.00 84.31 186 ARG A C 1
ATOM 1425 O O . ARG A 1 186 ? -17.678 21.685 20.075 1.00 84.31 186 ARG A O 1
ATOM 1432 N N . SER A 1 187 ? -19.260 23.195 20.619 1.00 83.88 187 SER A N 1
ATOM 1433 C CA . SER A 1 187 ? -19.575 23.566 19.237 1.00 83.88 187 SER A CA 1
ATOM 1434 C C . SER A 1 187 ? -18.377 24.237 18.559 1.00 83.88 187 SER A C 1
ATOM 1436 O O . SER A 1 187 ? -18.041 23.902 17.421 1.00 83.88 187 SER A O 1
ATOM 1438 N N . GLU A 1 188 ? -17.699 25.149 19.256 1.00 84.81 188 GLU A N 1
ATOM 1439 C CA . GLU A 1 188 ? -16.506 25.825 18.743 1.00 84.81 188 GLU A CA 1
ATOM 1440 C C . GLU A 1 188 ? -15.332 24.855 18.545 1.00 84.81 188 GLU A C 1
ATOM 1442 O O . GLU A 1 188 ? -14.680 24.878 17.501 1.00 84.81 188 GLU A O 1
ATOM 1447 N N . LEU A 1 189 ? -15.112 23.926 19.480 1.00 80.69 189 LEU A N 1
ATOM 1448 C CA . LEU A 1 189 ? -14.093 22.882 19.360 1.00 80.69 189 LEU A CA 1
ATOM 1449 C C . LEU A 1 189 ? -14.350 21.963 18.157 1.00 80.69 189 LEU A C 1
ATOM 1451 O O . LEU A 1 189 ? -13.418 21.604 17.433 1.00 80.69 189 LEU A O 1
ATOM 1455 N N . THR A 1 190 ? -15.615 21.617 17.910 1.00 78.94 190 THR A N 1
ATOM 1456 C CA . THR A 1 190 ? -16.024 20.825 16.741 1.00 78.94 190 THR A CA 1
ATOM 1457 C C . THR A 1 190 ? -15.755 21.586 15.440 1.00 78.94 190 THR A C 1
ATOM 1459 O O . THR A 1 190 ? -15.192 21.026 14.495 1.00 78.94 190 THR A O 1
ATOM 1462 N N . ARG A 1 191 ? -16.092 22.884 15.400 1.00 84.31 191 ARG A N 1
ATOM 1463 C CA . ARG A 1 191 ? -15.821 23.772 14.259 1.00 84.31 191 ARG A CA 1
ATOM 1464 C C . ARG A 1 191 ? -14.319 23.885 13.982 1.00 84.31 191 ARG A C 1
ATOM 1466 O O . ARG A 1 191 ? -13.896 23.670 12.847 1.00 84.31 191 ARG A O 1
ATOM 1473 N N . LEU A 1 192 ? -13.513 24.150 15.012 1.00 81.00 192 LEU A N 1
ATOM 1474 C CA . LEU A 1 192 ? -12.051 24.219 14.917 1.00 81.00 192 LEU A CA 1
ATOM 1475 C C . LEU A 1 192 ? -11.448 22.886 14.465 1.00 81.00 192 LEU A C 1
ATOM 1477 O O . LEU A 1 192 ? -10.543 22.881 13.635 1.00 81.00 192 LEU A O 1
ATOM 1481 N N . GLY A 1 193 ? -11.977 21.752 14.934 1.00 69.44 193 GLY A N 1
ATOM 1482 C CA . GLY A 1 193 ? -11.556 20.430 14.468 1.00 69.44 193 GLY A CA 1
ATOM 1483 C C . GLY A 1 193 ? -11.765 20.234 12.964 1.00 69.44 193 GLY A C 1
ATOM 1484 O O . GLY A 1 193 ? -10.860 19.766 12.270 1.00 69.44 193 GLY A O 1
ATOM 1485 N N . ALA A 1 194 ? -12.911 20.659 12.428 1.00 70.81 194 ALA A N 1
ATOM 1486 C CA . ALA A 1 194 ? -13.163 20.625 10.987 1.00 70.81 194 ALA A CA 1
ATOM 1487 C C . ALA A 1 194 ? -12.214 21.556 10.202 1.00 70.81 194 ALA A C 1
ATOM 1489 O O . ALA A 1 194 ? -11.729 21.188 9.126 1.00 70.81 194 ALA A O 1
ATOM 1490 N N . GLU A 1 195 ? -11.907 22.740 10.740 1.00 74.31 195 GLU A N 1
ATOM 1491 C CA . GLU A 1 195 ? -10.964 23.688 10.133 1.00 74.31 195 GLU A CA 1
ATOM 1492 C C . GLU A 1 195 ? -9.520 23.175 10.141 1.00 74.31 195 GLU A C 1
ATOM 1494 O O . GLU A 1 195 ? -8.834 23.308 9.128 1.00 74.31 195 GLU A O 1
ATOM 1499 N N . VAL A 1 196 ? -9.078 22.511 11.214 1.00 73.06 196 VAL A N 1
ATOM 1500 C CA . VAL A 1 196 ? -7.761 21.853 11.291 1.00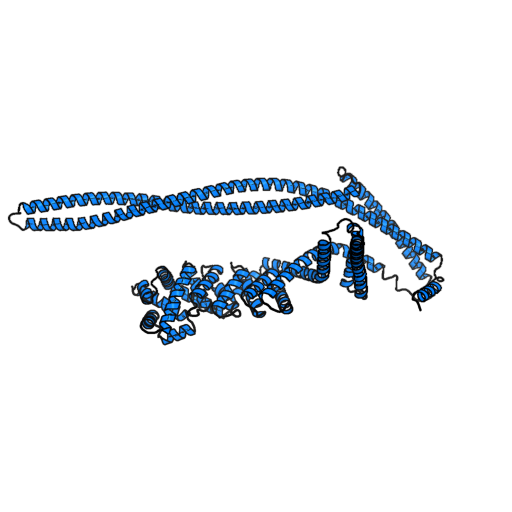 73.06 196 VAL A CA 1
ATOM 1501 C C . VAL A 1 196 ? -7.638 20.753 10.241 1.00 73.06 196 VAL A C 1
ATOM 1503 O O . VAL A 1 196 ? -6.645 20.708 9.514 1.00 73.06 196 VAL A O 1
ATOM 1506 N N . VAL A 1 197 ? -8.661 19.904 10.085 1.00 70.38 197 VAL A N 1
ATOM 1507 C CA . VAL A 1 197 ? -8.666 18.860 9.044 1.00 70.38 197 VAL A CA 1
ATOM 1508 C C . VAL A 1 197 ? -8.573 19.482 7.648 1.00 70.38 197 VAL A C 1
ATOM 1510 O O . VAL A 1 197 ? -7.786 19.026 6.813 1.00 70.38 197 VAL A O 1
ATOM 1513 N N . LYS A 1 198 ? -9.333 20.552 7.385 1.00 72.31 198 LYS A N 1
ATOM 1514 C CA . LYS A 1 198 ? -9.286 21.277 6.107 1.00 72.31 198 LYS A CA 1
ATOM 1515 C C . LYS A 1 198 ? -7.910 21.905 5.857 1.00 72.31 198 LYS A C 1
ATOM 1517 O O . LYS A 1 198 ? -7.365 21.759 4.764 1.00 72.31 198 LYS A O 1
ATOM 1522 N N . ALA A 1 199 ? -7.324 22.555 6.859 1.00 67.50 199 ALA A N 1
ATOM 1523 C CA . ALA A 1 199 ? -5.999 23.161 6.760 1.00 67.50 199 ALA A CA 1
ATOM 1524 C C . ALA A 1 199 ? -4.894 22.108 6.562 1.00 67.50 199 ALA A C 1
ATOM 1526 O O . ALA A 1 199 ? -3.983 22.316 5.758 1.00 67.50 199 ALA A O 1
ATOM 1527 N N . GLY A 1 200 ? -5.011 20.946 7.213 1.00 64.12 200 GLY A N 1
ATOM 1528 C CA . GLY A 1 200 ? -4.130 19.795 7.012 1.00 64.12 200 GLY A CA 1
ATOM 1529 C C . GLY A 1 200 ? -4.167 19.265 5.575 1.00 64.12 200 GLY A C 1
ATOM 1530 O O . GLY A 1 200 ? -3.112 19.036 4.978 1.00 64.12 200 GLY A O 1
ATOM 1531 N N . ARG A 1 201 ? -5.364 19.153 4.977 1.00 68.00 201 ARG A N 1
ATOM 1532 C CA . ARG A 1 201 ? -5.531 18.783 3.557 1.00 68.00 201 ARG A CA 1
ATOM 1533 C C . ARG A 1 201 ? -4.894 19.810 2.621 1.00 68.00 201 ARG A C 1
ATOM 1535 O O . ARG A 1 201 ? -4.096 19.428 1.769 1.00 68.00 201 ARG A O 1
ATOM 1542 N N . ASN A 1 202 ? -5.162 21.101 2.828 1.00 65.00 202 ASN A N 1
ATOM 1543 C CA . ASN A 1 202 ? -4.574 22.178 2.021 1.00 65.00 202 ASN A CA 1
ATOM 1544 C C . ASN A 1 202 ? -3.037 22.164 2.091 1.00 65.00 202 ASN A C 1
ATOM 1546 O O . ASN A 1 202 ? -2.353 22.288 1.075 1.00 65.00 202 ASN A O 1
ATOM 1550 N N . LYS A 1 203 ? -2.473 21.968 3.288 1.00 70.25 203 LYS A N 1
ATOM 1551 C CA . LYS A 1 203 ? -1.027 21.821 3.499 1.00 70.25 203 LYS A CA 1
ATOM 1552 C C . LYS A 1 203 ? -0.437 20.660 2.689 1.00 70.25 203 LYS A C 1
ATOM 1554 O O . LYS A 1 203 ? 0.600 20.839 2.046 1.00 70.25 203 LYS A O 1
ATOM 1559 N N . ALA A 1 204 ? -1.079 19.490 2.710 1.00 62.25 204 ALA A N 1
ATOM 1560 C CA . ALA A 1 204 ? -0.639 18.323 1.945 1.00 62.25 204 ALA A CA 1
ATOM 1561 C C . ALA A 1 204 ? -0.728 18.565 0.427 1.00 62.25 204 ALA A C 1
ATOM 1563 O O . ALA A 1 204 ? 0.218 18.271 -0.305 1.00 62.25 204 ALA A O 1
ATOM 1564 N N . GLU A 1 205 ? -1.814 19.185 -0.036 1.00 67.25 205 GLU A N 1
ATOM 1565 C CA . GLU A 1 205 ? -2.021 19.534 -1.443 1.00 67.25 205 GLU A CA 1
ATOM 1566 C C . GLU A 1 205 ? -0.923 20.473 -1.969 1.00 67.25 205 GLU A C 1
ATOM 1568 O O . GLU A 1 205 ? -0.321 20.213 -3.013 1.00 67.25 205 GLU A O 1
ATOM 1573 N N . TYR A 1 206 ? -0.586 21.532 -1.223 1.00 65.38 206 TYR A N 1
ATOM 1574 C CA . TYR A 1 206 ? 0.500 22.436 -1.611 1.00 65.38 206 TYR A CA 1
ATOM 1575 C C . TYR A 1 206 ? 1.875 21.758 -1.589 1.00 65.38 206 TYR A C 1
ATOM 1577 O O . TYR A 1 206 ? 2.723 22.083 -2.421 1.00 65.38 206 TYR A O 1
ATOM 1585 N N . ALA A 1 207 ? 2.110 20.791 -0.696 1.00 65.25 207 ALA A N 1
ATOM 1586 C CA . ALA A 1 207 ? 3.345 20.008 -0.709 1.00 65.25 207 ALA A CA 1
ATOM 1587 C C . ALA A 1 207 ? 3.488 19.163 -1.985 1.00 65.25 207 ALA A C 1
ATOM 1589 O O . ALA A 1 207 ? 4.567 19.139 -2.584 1.00 65.25 207 ALA A O 1
ATOM 1590 N N . LEU A 1 208 ? 2.400 18.538 -2.443 1.00 62.50 208 LEU A N 1
ATOM 1591 C CA . LEU A 1 208 ? 2.371 17.785 -3.700 1.00 62.50 208 LEU A CA 1
ATOM 1592 C C . LEU A 1 208 ? 2.545 18.696 -4.921 1.00 62.50 208 LEU A C 1
ATOM 1594 O O . LEU A 1 208 ? 3.349 18.385 -5.804 1.00 62.50 208 LEU A O 1
ATOM 1598 N N . LYS A 1 209 ? 1.867 19.852 -4.951 1.00 64.94 209 LYS A N 1
ATOM 1599 C CA . LYS A 1 209 ? 2.009 20.853 -6.024 1.00 64.94 209 LYS A CA 1
ATOM 1600 C C . LYS A 1 209 ? 3.448 21.361 -6.148 1.00 64.94 209 LYS A C 1
ATOM 1602 O O . LYS A 1 209 ? 3.991 21.393 -7.248 1.00 64.94 209 LYS A O 1
ATOM 1607 N N . VAL A 1 210 ? 4.103 21.686 -5.028 1.00 66.19 210 VAL A N 1
ATOM 1608 C CA . VAL A 1 210 ? 5.515 22.117 -5.013 1.00 66.19 210 VAL A CA 1
ATOM 1609 C C . VAL A 1 210 ? 6.453 21.002 -5.488 1.00 66.19 210 VAL A C 1
ATOM 1611 O O . VAL A 1 210 ? 7.376 21.272 -6.258 1.00 66.19 210 VAL A O 1
ATOM 1614 N N . LYS A 1 211 ? 6.234 19.748 -5.063 1.00 65.94 211 LYS A N 1
ATOM 1615 C CA . LYS A 1 211 ? 7.048 18.596 -5.496 1.00 65.94 211 LYS A CA 1
ATOM 1616 C C . LYS A 1 211 ? 6.934 18.353 -7.005 1.00 65.94 211 LYS A C 1
ATOM 1618 O O . LYS A 1 211 ? 7.954 18.153 -7.666 1.00 65.94 211 LYS A O 1
ATOM 1623 N N . SER A 1 212 ? 5.715 18.403 -7.535 1.00 63.12 212 SER A N 1
ATOM 1624 C CA . SER A 1 212 ? 5.431 18.184 -8.959 1.00 63.12 212 SER A CA 1
ATOM 1625 C C . SER A 1 212 ? 6.058 19.287 -9.813 1.00 63.12 212 SER A C 1
ATOM 1627 O O . SER A 1 212 ? 6.898 18.994 -10.660 1.00 63.12 212 SER A O 1
ATOM 1629 N N . ALA A 1 213 ? 5.808 20.557 -9.470 1.00 60.19 213 ALA A N 1
ATOM 1630 C CA . ALA A 1 213 ? 6.392 21.706 -10.166 1.00 60.19 213 ALA A CA 1
ATOM 1631 C C . ALA A 1 213 ? 7.935 21.709 -10.131 1.00 60.19 213 ALA A C 1
ATOM 1633 O O . ALA A 1 213 ? 8.587 22.091 -11.099 1.00 60.19 213 ALA A O 1
ATOM 1634 N N . ARG A 1 214 ? 8.556 21.243 -9.036 1.00 63.16 214 ARG A N 1
ATOM 1635 C CA . ARG A 1 214 ? 10.021 21.090 -8.959 1.00 63.16 214 ARG A CA 1
ATOM 1636 C C . ARG A 1 214 ? 10.544 19.991 -9.889 1.00 63.16 214 ARG A C 1
ATOM 1638 O O . ARG A 1 214 ? 11.627 20.139 -10.447 1.00 63.16 214 ARG A O 1
ATOM 1645 N N . THR A 1 215 ? 9.798 18.900 -10.038 1.00 64.88 215 THR A N 1
ATOM 1646 C CA . THR A 1 215 ? 10.166 17.777 -10.914 1.00 64.88 215 THR A CA 1
ATOM 1647 C C . THR A 1 215 ? 10.086 18.190 -12.381 1.00 64.88 215 THR A C 1
ATOM 1649 O O . THR A 1 215 ? 11.046 17.981 -13.119 1.00 64.88 215 THR A O 1
ATOM 1652 N N . GLU A 1 216 ? 9.002 18.861 -12.772 1.00 62.91 216 GLU A N 1
ATOM 1653 C CA . GLU A 1 216 ? 8.829 19.430 -14.115 1.00 62.91 216 GLU A CA 1
ATOM 1654 C C . GLU A 1 216 ? 9.940 20.435 -14.448 1.00 62.91 216 GLU A C 1
ATOM 1656 O O . GLU A 1 216 ? 10.552 20.360 -15.514 1.00 62.91 216 GLU A O 1
ATOM 1661 N N . LEU A 1 217 ? 10.277 21.326 -13.506 1.00 58.44 217 LEU A N 1
ATOM 1662 C CA . LEU A 1 217 ? 11.355 22.299 -13.690 1.00 58.44 217 LEU A CA 1
ATOM 1663 C C . LEU A 1 217 ? 12.721 21.618 -13.886 1.00 58.44 217 LEU A C 1
ATOM 1665 O O . LEU A 1 217 ? 13.494 22.029 -14.750 1.00 58.44 217 LEU A O 1
ATOM 1669 N N . ASN A 1 218 ? 13.007 20.550 -13.135 1.00 63.50 218 ASN A N 1
ATOM 1670 C CA . ASN A 1 218 ? 14.238 19.772 -13.296 1.00 63.50 218 ASN A CA 1
ATOM 1671 C C . ASN A 1 218 ? 14.299 19.077 -14.665 1.00 63.50 218 ASN A C 1
ATOM 1673 O O . ASN A 1 218 ? 15.324 19.154 -15.339 1.00 63.50 218 ASN A O 1
ATOM 1677 N N . GLN A 1 219 ? 13.209 18.439 -15.104 1.00 63.78 219 GLN A N 1
ATOM 1678 C CA . GLN A 1 219 ? 13.133 17.788 -16.418 1.00 63.78 219 GLN A CA 1
ATOM 1679 C C . GLN A 1 219 ? 13.334 18.791 -17.557 1.00 63.78 219 GLN A C 1
ATOM 1681 O O . GLN A 1 219 ? 14.083 18.525 -18.502 1.00 63.78 219 GLN A O 1
ATOM 1686 N N . LEU A 1 220 ? 12.714 19.967 -17.444 1.00 58.78 220 LEU A N 1
ATOM 1687 C CA . LEU A 1 220 ? 12.865 21.047 -18.408 1.00 58.78 220 LEU A CA 1
ATOM 1688 C C . LEU A 1 220 ? 14.299 21.592 -18.425 1.00 58.78 220 LEU A C 1
ATOM 1690 O O . LEU A 1 220 ? 14.859 21.792 -19.501 1.00 58.78 220 LEU A O 1
ATOM 1694 N N . GLY A 1 221 ? 14.928 21.742 -17.255 1.00 57.97 221 GLY A N 1
ATOM 1695 C CA . GLY A 1 221 ? 16.341 22.107 -17.128 1.00 57.97 221 GLY A CA 1
ATOM 1696 C C . GLY A 1 221 ? 17.282 21.089 -17.784 1.00 57.97 221 GLY A C 1
ATOM 1697 O O . GLY A 1 221 ? 18.163 21.470 -18.553 1.00 57.97 221 GLY A O 1
ATOM 1698 N N . SER A 1 222 ? 17.065 19.789 -17.560 1.00 64.50 222 SER A N 1
ATOM 1699 C CA . SER A 1 222 ? 17.843 18.719 -18.203 1.00 64.50 222 SER A CA 1
ATOM 1700 C C . SER A 1 222 ? 17.621 18.654 -19.717 1.00 64.50 222 SER A C 1
ATOM 1702 O O . SER A 1 222 ? 18.557 18.383 -20.467 1.00 64.50 222 SER A O 1
ATOM 1704 N N . SER A 1 223 ? 16.396 18.902 -20.190 1.00 59.50 223 SER A N 1
ATOM 1705 C CA . SER A 1 223 ? 16.081 18.991 -21.623 1.00 59.50 223 SER A CA 1
ATOM 1706 C C . SER A 1 223 ? 16.782 20.184 -22.278 1.00 59.50 223 SER A C 1
ATOM 1708 O O . SER A 1 223 ? 17.450 20.027 -23.297 1.00 59.50 223 SER A O 1
ATOM 1710 N N . LEU A 1 224 ? 16.736 21.356 -21.638 1.00 57.34 224 LEU A N 1
ATOM 1711 C CA . LEU A 1 224 ? 17.459 22.548 -22.080 1.00 57.34 224 LEU A CA 1
ATOM 1712 C C . LEU A 1 224 ? 18.971 22.328 -22.125 1.00 57.34 224 LEU A C 1
ATOM 1714 O O . LEU A 1 224 ? 19.605 22.717 -23.102 1.00 57.34 224 LEU A O 1
ATOM 1718 N N . GLY A 1 225 ? 19.543 21.678 -21.108 1.00 62.09 225 GLY A N 1
ATOM 1719 C CA . GLY A 1 225 ? 20.964 21.329 -21.084 1.00 62.09 225 GLY A CA 1
ATOM 1720 C C . GLY A 1 225 ? 21.362 20.418 -22.247 1.00 62.09 225 GLY A C 1
ATOM 1721 O O . GLY A 1 225 ? 22.348 20.693 -22.926 1.00 62.09 225 GLY A O 1
ATOM 1722 N N . ARG A 1 226 ? 20.560 19.381 -22.532 1.00 70.50 226 ARG A N 1
ATOM 1723 C CA . ARG A 1 226 ? 20.777 18.484 -23.681 1.00 70.50 226 ARG A CA 1
ATOM 1724 C C . ARG A 1 226 ? 20.659 19.215 -25.015 1.00 70.50 226 ARG A C 1
ATOM 1726 O O . ARG A 1 226 ? 21.533 19.059 -25.859 1.00 70.50 226 ARG A O 1
ATOM 1733 N N . ASN A 1 227 ? 19.627 20.041 -25.185 1.00 58.84 227 ASN A N 1
ATOM 1734 C CA . ASN A 1 227 ? 19.413 20.782 -26.426 1.00 58.84 227 ASN A CA 1
ATOM 1735 C C . ASN A 1 227 ? 20.526 21.807 -26.676 1.00 58.84 227 ASN A C 1
ATOM 1737 O O . ASN A 1 227 ? 20.959 21.943 -27.814 1.00 58.84 227 ASN A O 1
ATOM 1741 N N . LYS A 1 228 ? 21.025 22.490 -25.635 1.00 62.06 228 LYS A N 1
ATOM 1742 C CA . LYS A 1 228 ? 22.174 23.406 -25.744 1.00 62.06 228 LYS A CA 1
ATOM 1743 C C . LYS A 1 228 ? 23.461 22.670 -26.106 1.00 62.06 228 LYS A C 1
ATOM 1745 O O . LYS A 1 228 ? 24.141 23.081 -27.035 1.00 62.06 228 LYS A O 1
ATOM 1750 N N . ALA A 1 229 ? 23.748 21.547 -25.447 1.00 72.19 229 ALA A N 1
ATOM 1751 C CA . ALA A 1 229 ? 24.915 20.730 -25.777 1.00 72.19 229 ALA A CA 1
ATOM 1752 C C . ALA A 1 229 ? 24.851 20.181 -27.213 1.00 72.19 229 ALA A C 1
ATOM 1754 O O . ALA A 1 229 ? 25.872 20.089 -27.890 1.00 72.19 229 ALA A O 1
ATOM 1755 N N . GLU A 1 230 ? 23.659 19.818 -27.691 1.00 68.94 230 GLU A N 1
ATOM 1756 C CA . GLU A 1 230 ? 23.467 19.389 -29.074 1.00 68.94 230 GLU A CA 1
ATOM 1757 C C . GLU A 1 230 ? 23.610 20.558 -30.056 1.00 68.94 230 GLU A C 1
ATOM 1759 O O . GLU A 1 230 ? 24.282 20.415 -31.073 1.00 68.94 230 GLU A O 1
ATOM 1764 N N . LEU A 1 231 ? 23.081 21.740 -29.721 1.00 65.19 231 LEU A N 1
ATOM 1765 C CA . LEU A 1 231 ? 23.279 22.960 -30.505 1.00 65.19 231 LEU A CA 1
ATOM 1766 C C . LEU A 1 231 ? 24.775 23.287 -30.658 1.00 65.19 231 LEU A C 1
ATOM 1768 O O . LEU A 1 231 ? 25.224 23.536 -31.774 1.00 65.19 231 LEU A O 1
ATOM 1772 N N . ASP A 1 232 ? 25.556 23.195 -29.578 1.00 72.00 232 ASP A N 1
ATOM 1773 C CA . ASP A 1 232 ? 27.008 23.431 -29.586 1.00 72.00 232 ASP A CA 1
ATOM 1774 C C . ASP A 1 232 ? 27.758 22.430 -30.489 1.00 72.00 232 ASP A C 1
ATOM 1776 O O . ASP A 1 232 ? 28.699 22.791 -31.211 1.00 72.00 232 ASP A O 1
ATOM 1780 N N . LYS A 1 233 ? 27.331 21.158 -30.505 1.00 75.81 233 LYS A N 1
ATOM 1781 C CA . LYS A 1 233 ? 27.894 20.140 -31.407 1.00 75.81 233 LYS A CA 1
ATOM 1782 C C . LYS A 1 233 ? 27.594 20.454 -32.865 1.00 75.81 233 LYS A C 1
ATOM 1784 O O . LYS A 1 233 ? 28.516 20.442 -33.681 1.00 75.81 233 LYS A O 1
ATOM 1789 N N . GLN A 1 234 ? 26.339 20.761 -33.194 1.00 69.81 234 GLN A N 1
ATOM 1790 C CA . GLN A 1 234 ? 25.951 21.114 -34.562 1.00 69.81 234 GLN A CA 1
ATOM 1791 C C . GLN A 1 234 ? 26.662 22.397 -35.012 1.00 69.81 234 GLN A C 1
ATOM 1793 O O . GLN A 1 234 ? 27.141 22.494 -36.143 1.00 69.81 234 GLN A O 1
ATOM 1798 N N . GLN A 1 235 ? 26.854 23.345 -34.092 1.00 71.50 235 GLN A N 1
ATOM 1799 C CA . GLN A 1 235 ? 27.632 24.549 -34.343 1.00 71.50 235 GLN A CA 1
ATOM 1800 C C . GLN A 1 235 ? 29.099 24.251 -34.651 1.00 71.50 235 GLN A C 1
ATOM 1802 O O . GLN A 1 235 ? 29.678 24.837 -35.566 1.00 71.50 235 GLN A O 1
ATOM 1807 N N . THR A 1 236 ? 29.690 23.284 -33.956 1.00 78.00 236 THR A N 1
ATOM 1808 C CA . THR A 1 236 ? 31.052 22.819 -34.235 1.00 78.00 236 THR A CA 1
ATOM 1809 C C . THR A 1 236 ? 31.169 22.166 -35.618 1.00 78.00 236 THR A C 1
ATOM 1811 O O . THR A 1 236 ? 32.179 22.373 -36.293 1.00 78.00 236 THR A O 1
ATOM 1814 N N . VAL A 1 237 ? 30.152 21.415 -36.064 1.00 74.88 237 VAL A N 1
ATOM 1815 C CA . VAL A 1 237 ? 30.105 20.815 -37.414 1.00 74.88 237 VAL A CA 1
ATOM 1816 C C . VAL A 1 237 ? 30.137 21.899 -38.493 1.00 74.88 237 VAL A C 1
ATOM 1818 O O . VAL A 1 237 ? 30.967 21.831 -39.400 1.00 74.88 237 VAL A O 1
ATOM 1821 N N . LEU A 1 238 ? 29.309 22.939 -38.365 1.00 73.19 238 LEU A N 1
ATOM 1822 C CA . LEU A 1 238 ? 29.269 24.030 -39.346 1.00 73.19 238 LEU A CA 1
ATOM 1823 C C . LEU A 1 238 ? 30.518 24.918 -39.315 1.00 73.19 238 LEU A C 1
ATOM 1825 O O . LEU A 1 238 ? 31.026 25.291 -40.372 1.00 73.19 238 LEU A O 1
ATOM 1829 N N . ASN A 1 239 ? 31.071 25.191 -38.129 1.00 77.06 239 ASN A N 1
ATOM 1830 C CA . ASN A 1 239 ? 32.315 25.952 -37.994 1.00 77.06 239 ASN A CA 1
ATOM 1831 C C . ASN A 1 239 ? 33.498 25.234 -38.662 1.00 77.06 239 ASN A C 1
ATOM 1833 O O . ASN A 1 239 ? 34.304 25.873 -39.337 1.00 77.06 239 ASN A O 1
ATOM 1837 N N . LYS A 1 240 ? 33.595 23.902 -38.520 1.00 79.12 240 LYS A N 1
ATOM 1838 C CA . LYS A 1 240 ? 34.612 23.088 -39.212 1.00 79.12 240 LYS A CA 1
ATOM 1839 C C . LYS A 1 240 ? 34.433 23.099 -40.732 1.00 79.12 240 LYS A C 1
ATOM 1841 O O . LYS A 1 240 ? 35.426 23.057 -41.450 1.00 79.12 240 LYS A O 1
ATOM 1846 N N . ALA A 1 241 ? 33.192 23.202 -41.205 1.00 72.69 241 ALA A N 1
ATOM 1847 C CA . ALA A 1 241 ? 32.859 23.357 -42.620 1.00 72.69 241 ALA A CA 1
ATOM 1848 C C . ALA A 1 241 ? 33.058 24.793 -43.154 1.00 72.69 241 ALA A C 1
ATOM 1850 O O . ALA A 1 241 ? 32.869 25.038 -44.344 1.00 72.69 241 ALA A O 1
ATOM 1851 N N . GLY A 1 242 ? 33.433 25.755 -42.299 1.00 78.56 242 GLY A N 1
ATOM 1852 C CA . GLY A 1 242 ? 33.611 27.160 -42.678 1.00 78.56 242 GLY A CA 1
ATOM 1853 C C . GLY A 1 242 ? 32.302 27.905 -42.970 1.00 78.56 242 GLY A C 1
ATOM 1854 O O . GLY A 1 242 ? 32.328 28.937 -43.640 1.00 78.56 242 GLY A O 1
ATOM 1855 N N . ILE A 1 243 ? 31.164 27.388 -42.497 1.00 75.25 243 ILE A N 1
ATOM 1856 C CA . ILE A 1 243 ? 29.839 27.983 -42.701 1.00 75.25 243 ILE A CA 1
ATOM 1857 C C . ILE A 1 243 ? 29.566 29.018 -41.604 1.00 75.25 243 ILE A C 1
ATOM 1859 O O . ILE A 1 243 ? 29.603 28.709 -40.415 1.00 75.25 243 ILE A O 1
ATOM 1863 N N . ASP A 1 244 ? 29.270 30.253 -42.015 1.00 75.00 244 ASP A N 1
ATOM 1864 C CA . ASP A 1 244 ? 28.944 31.359 -41.111 1.00 75.00 244 ASP A CA 1
ATOM 1865 C C . ASP A 1 244 ? 27.513 31.234 -40.558 1.00 75.00 244 ASP A C 1
ATOM 1867 O O . ASP A 1 244 ? 26.532 31.187 -41.308 1.00 75.00 244 ASP A O 1
ATOM 1871 N N . MET A 1 245 ? 27.396 31.257 -39.228 1.00 66.00 245 MET A N 1
ATOM 1872 C CA . MET A 1 245 ? 26.127 31.206 -38.498 1.00 66.00 245 MET A CA 1
ATOM 1873 C C . MET A 1 245 ? 25.195 32.386 -38.777 1.00 66.00 245 MET A C 1
ATOM 1875 O O . MET A 1 245 ? 23.981 32.256 -38.641 1.00 66.00 245 MET A O 1
ATOM 1879 N N . GLY A 1 246 ? 25.729 33.534 -39.200 1.00 69.38 246 GLY A N 1
ATOM 1880 C CA . GLY A 1 246 ? 24.924 34.688 -39.603 1.00 69.38 246 GLY A CA 1
ATOM 1881 C C . GLY A 1 246 ? 24.263 34.538 -40.977 1.00 69.38 246 GLY A C 1
ATOM 1882 O O . GLY A 1 246 ? 23.456 35.387 -41.354 1.00 69.38 246 GLY A O 1
ATOM 1883 N N . LYS A 1 247 ? 24.609 33.489 -41.738 1.00 77.00 247 LYS A N 1
ATOM 1884 C CA . LYS A 1 247 ? 24.202 33.287 -43.139 1.00 77.00 247 LYS A CA 1
ATOM 1885 C C . LYS A 1 247 ? 23.718 31.862 -43.420 1.00 77.00 247 LYS A C 1
ATOM 1887 O O . LYS A 1 247 ? 23.853 31.367 -44.536 1.00 77.00 247 LYS A O 1
ATOM 1892 N N . LEU A 1 248 ? 23.125 31.195 -42.428 1.00 72.31 248 LEU A N 1
ATOM 1893 C CA . LEU A 1 248 ? 22.661 29.804 -42.544 1.00 72.31 248 LEU A CA 1
ATOM 1894 C C . LEU A 1 248 ? 21.654 29.588 -43.684 1.00 72.31 248 LEU A C 1
ATOM 1896 O O . LEU A 1 248 ? 21.697 28.556 -44.350 1.00 72.31 248 LEU A O 1
ATOM 1900 N N . ALA A 1 249 ? 20.793 30.571 -43.958 1.00 69.31 249 ALA A N 1
ATOM 1901 C CA . ALA A 1 249 ? 19.850 30.515 -45.076 1.00 69.31 249 ALA A CA 1
ATOM 1902 C C . ALA A 1 249 ? 20.561 30.519 -46.444 1.00 69.31 249 ALA A C 1
ATOM 1904 O O . ALA A 1 249 ? 20.226 29.716 -47.317 1.00 69.31 249 ALA A O 1
ATOM 1905 N N . ASP A 1 250 ? 21.579 31.369 -46.605 1.00 73.19 250 ASP A N 1
ATOM 1906 C CA . ASP A 1 250 ? 22.382 31.449 -47.829 1.00 73.19 250 ASP A CA 1
ATOM 1907 C C . ASP A 1 250 ? 23.246 30.189 -47.994 1.00 73.19 250 ASP A C 1
ATOM 1909 O O . ASP A 1 250 ? 23.282 29.593 -49.071 1.00 73.19 250 ASP A O 1
ATOM 1913 N N . ALA A 1 251 ? 23.867 29.724 -46.904 1.00 71.12 251 ALA A N 1
ATOM 1914 C CA . ALA A 1 251 ? 24.669 28.503 -46.874 1.00 71.12 251 ALA A CA 1
ATOM 1915 C C . ALA A 1 251 ? 23.834 27.253 -47.193 1.00 71.12 251 ALA A C 1
ATOM 1917 O O . ALA A 1 251 ? 24.264 26.408 -47.970 1.00 71.12 251 ALA A O 1
ATOM 1918 N N . SER A 1 252 ? 22.612 27.157 -46.667 1.00 65.25 252 SER A N 1
ATOM 1919 C CA . SER A 1 252 ? 21.651 26.087 -46.969 1.00 65.25 252 SER A CA 1
ATOM 1920 C C . SER A 1 252 ? 21.290 26.038 -48.460 1.00 65.25 252 SER A C 1
ATOM 1922 O O . SER A 1 252 ? 21.244 24.969 -49.076 1.00 65.25 252 SER A O 1
ATOM 1924 N N . GLN A 1 253 ? 21.083 27.200 -49.083 1.00 72.56 253 GLN A N 1
ATOM 1925 C CA . GLN A 1 253 ? 20.784 27.286 -50.512 1.00 72.56 253 GLN A CA 1
ATOM 1926 C C . GLN A 1 253 ? 22.007 26.937 -51.381 1.00 72.56 253 GLN A C 1
ATOM 1928 O O . GLN A 1 253 ? 21.878 26.262 -52.412 1.00 72.56 253 GLN A O 1
ATOM 1933 N N . GLU A 1 254 ? 23.201 27.354 -50.959 1.00 71.50 254 GLU A N 1
ATOM 1934 C CA . GLU A 1 254 ? 24.464 27.012 -51.613 1.00 71.50 254 GLU A CA 1
ATOM 1935 C C . GLU A 1 254 ? 24.765 25.507 -51.511 1.00 71.50 254 GLU A C 1
ATOM 1937 O O . GLU A 1 254 ? 25.083 24.876 -52.521 1.00 71.50 254 GLU A O 1
ATOM 1942 N N . LEU A 1 255 ? 24.588 24.904 -50.332 1.00 67.69 255 LEU A N 1
ATOM 1943 C CA . LEU A 1 255 ? 24.747 23.467 -50.100 1.00 67.69 255 LEU A CA 1
ATOM 1944 C C . LEU A 1 255 ? 23.779 22.650 -50.950 1.00 67.69 255 LEU A C 1
ATOM 1946 O O . LEU A 1 255 ? 24.210 21.717 -51.620 1.00 67.69 255 LEU A O 1
ATOM 1950 N N . LYS A 1 256 ? 22.501 23.037 -51.024 1.00 69.00 256 LYS A N 1
ATOM 1951 C CA . LYS A 1 256 ? 21.515 22.382 -51.900 1.00 69.00 256 LYS A CA 1
ATOM 1952 C C . LYS A 1 256 ? 21.928 22.425 -53.376 1.00 69.00 256 LYS A C 1
ATOM 1954 O O . LYS A 1 256 ? 21.742 21.454 -54.110 1.00 69.00 256 LYS A O 1
ATOM 1959 N N . THR A 1 257 ? 22.524 23.535 -53.809 1.00 70.06 257 THR A N 1
ATOM 1960 C CA . THR A 1 257 ? 23.043 23.687 -55.176 1.00 70.06 257 THR A CA 1
ATOM 1961 C C . THR A 1 257 ? 24.267 22.794 -55.410 1.00 70.06 257 THR A C 1
ATOM 1963 O O . THR A 1 257 ? 24.354 22.122 -56.440 1.00 70.06 257 THR A O 1
ATOM 1966 N N . LYS A 1 258 ? 25.187 22.723 -54.438 1.00 68.12 258 LYS A N 1
ATOM 1967 C CA . LYS A 1 258 ? 26.361 21.834 -54.477 1.00 68.12 258 LYS A CA 1
ATOM 1968 C C . LYS A 1 258 ? 25.968 20.352 -54.448 1.00 68.12 258 LYS A C 1
ATOM 1970 O O . LYS A 1 258 ? 26.538 19.579 -55.211 1.00 68.12 258 LYS A O 1
ATOM 1975 N N . GLN A 1 259 ? 24.963 19.971 -53.657 1.00 53.09 259 GLN A N 1
ATOM 1976 C CA . GLN A 1 259 ? 24.405 18.613 -53.601 1.00 53.09 259 GLN A CA 1
ATOM 1977 C C . GLN A 1 259 ? 23.830 18.193 -54.954 1.00 53.09 259 GLN A C 1
ATOM 1979 O O . GLN A 1 259 ? 24.228 17.163 -55.486 1.00 53.09 259 GLN A O 1
ATOM 1984 N N . ALA A 1 260 ? 22.980 19.025 -55.565 1.00 62.47 260 ALA A N 1
ATOM 1985 C CA . ALA A 1 260 ? 22.434 18.745 -56.894 1.00 62.47 260 ALA A CA 1
ATOM 1986 C C . ALA A 1 260 ? 23.543 18.607 -57.960 1.00 62.47 260 ALA A C 1
ATOM 1988 O O . ALA A 1 260 ? 23.459 17.772 -58.863 1.00 62.47 260 ALA A O 1
ATOM 1989 N N . GLY A 1 261 ? 24.613 19.403 -57.842 1.00 58.53 261 GLY A N 1
ATOM 1990 C CA . GLY A 1 261 ? 25.805 19.293 -58.684 1.00 58.53 261 GLY A CA 1
ATOM 1991 C C . GLY A 1 261 ? 26.576 17.981 -58.487 1.00 58.53 261 GLY A C 1
ATOM 1992 O O . GLY A 1 261 ? 26.964 17.353 -59.477 1.00 58.53 261 GLY A O 1
ATOM 1993 N N . ALA A 1 262 ? 26.768 17.554 -57.236 1.00 48.53 262 ALA A N 1
ATOM 1994 C CA . ALA A 1 262 ? 27.435 16.303 -56.872 1.00 48.53 262 ALA A CA 1
ATOM 1995 C C . ALA A 1 262 ? 26.611 15.068 -57.283 1.00 48.53 262 ALA A C 1
ATOM 1997 O O . ALA A 1 262 ? 27.155 14.145 -57.883 1.00 48.53 262 ALA A O 1
ATOM 1998 N N . GLU A 1 263 ? 25.290 15.088 -57.095 1.00 47.75 263 GLU A N 1
ATOM 1999 C CA . GLU A 1 263 ? 24.365 14.049 -57.572 1.00 47.75 263 GLU A CA 1
ATOM 2000 C C . GLU A 1 263 ? 24.391 13.921 -59.101 1.00 47.75 263 GLU A C 1
ATOM 2002 O O . GLU A 1 263 ? 24.453 12.816 -59.647 1.00 47.75 263 GLU A O 1
ATOM 2007 N N . ALA A 1 264 ? 24.422 15.048 -59.820 1.00 57.62 264 ALA A N 1
ATOM 2008 C CA . ALA A 1 264 ? 24.567 15.047 -61.273 1.00 57.62 264 ALA A CA 1
ATOM 2009 C C . ALA A 1 264 ? 25.942 14.522 -61.729 1.00 57.62 264 ALA A C 1
ATOM 2011 O O . ALA A 1 264 ? 26.039 13.896 -62.787 1.00 57.62 264 ALA A O 1
ATOM 2012 N N . ALA A 1 265 ? 27.008 14.768 -60.961 1.00 49.56 265 ALA A N 1
ATOM 2013 C CA . ALA A 1 265 ? 28.341 14.232 -61.231 1.00 49.56 265 ALA A CA 1
ATOM 2014 C C . ALA A 1 265 ? 28.406 12.716 -61.000 1.00 49.56 265 ALA A C 1
ATOM 2016 O O . ALA A 1 265 ? 28.855 11.997 -61.891 1.00 49.56 265 ALA A O 1
ATOM 2017 N N . LEU A 1 266 ? 27.858 12.229 -59.884 1.00 46.72 266 LEU A N 1
ATOM 2018 C CA . LEU A 1 266 ? 27.723 10.802 -59.581 1.00 46.72 266 LEU A CA 1
ATOM 2019 C C . LEU A 1 266 ? 26.902 10.074 -60.639 1.00 46.72 266 LEU A C 1
ATOM 2021 O O . LEU A 1 266 ? 27.305 9.019 -61.123 1.00 46.72 266 LEU A O 1
ATOM 2025 N N . LYS A 1 267 ? 25.796 10.674 -61.089 1.00 54.69 267 LYS A N 1
ATOM 2026 C CA . LYS A 1 267 ? 25.003 10.125 -62.191 1.00 54.69 267 LYS A CA 1
ATOM 2027 C C . LYS A 1 267 ? 25.838 9.956 -63.466 1.00 54.69 267 LYS A C 1
ATOM 2029 O O . LYS A 1 267 ? 25.734 8.925 -64.118 1.00 54.69 267 LYS A O 1
ATOM 2034 N N . ARG A 1 268 ? 26.693 10.927 -63.813 1.00 53.75 268 ARG A N 1
ATOM 2035 C CA . ARG A 1 268 ? 27.585 10.824 -64.984 1.00 53.75 268 ARG A CA 1
ATOM 2036 C C . ARG A 1 268 ? 28.642 9.728 -64.825 1.00 53.75 268 ARG A C 1
ATOM 2038 O O . ARG A 1 268 ? 28.949 9.062 -65.810 1.00 53.75 268 ARG A O 1
ATOM 2045 N N . VAL A 1 269 ? 29.197 9.544 -63.627 1.00 49.81 269 VAL A N 1
ATOM 2046 C CA . VAL A 1 269 ? 30.145 8.453 -63.331 1.00 49.81 269 VAL A CA 1
ATOM 2047 C C . VAL A 1 269 ? 29.444 7.092 -63.426 1.00 49.81 269 VAL A C 1
ATOM 2049 O O . VAL A 1 269 ? 29.949 6.196 -64.098 1.00 49.81 269 VAL A O 1
ATOM 2052 N N . ASN A 1 270 ? 28.228 6.974 -62.891 1.00 47.06 270 ASN A N 1
ATOM 2053 C CA . ASN A 1 270 ? 27.390 5.777 -63.008 1.00 47.06 270 ASN A CA 1
ATOM 2054 C C . ASN A 1 270 ? 26.999 5.465 -64.461 1.00 47.06 270 ASN A C 1
ATOM 2056 O O . ASN A 1 270 ? 27.055 4.311 -64.880 1.00 47.06 270 ASN A O 1
ATOM 2060 N N . ASP A 1 271 ? 26.659 6.482 -65.258 1.00 52.19 271 ASP A N 1
ATOM 2061 C CA . ASP A 1 271 ? 26.347 6.320 -66.683 1.00 52.19 271 ASP A CA 1
ATOM 2062 C C . ASP A 1 271 ? 27.584 5.819 -67.472 1.00 52.19 271 ASP A C 1
ATOM 2064 O O . ASP A 1 271 ? 27.444 4.997 -68.381 1.00 52.19 271 ASP A O 1
ATOM 2068 N N . LYS A 1 272 ? 28.804 6.255 -67.106 1.00 50.50 272 LYS A N 1
ATOM 2069 C CA . LYS A 1 272 ? 30.072 5.754 -67.680 1.00 50.50 272 LYS A CA 1
ATOM 2070 C C . LYS A 1 272 ? 30.382 4.315 -67.250 1.00 50.50 272 LYS A C 1
ATOM 2072 O O . LYS A 1 272 ? 30.761 3.513 -68.100 1.00 50.50 272 LYS A O 1
ATOM 2077 N N . LEU A 1 273 ? 30.177 3.974 -65.976 1.00 48.72 273 LEU A N 1
ATOM 2078 C CA . LEU A 1 273 ? 30.323 2.606 -65.458 1.00 48.72 273 LEU A CA 1
ATOM 2079 C C . LEU A 1 273 ? 29.366 1.638 -66.173 1.00 48.72 273 LEU A C 1
ATOM 2081 O O . LEU A 1 273 ? 29.791 0.596 -66.663 1.00 48.72 273 LEU A O 1
ATOM 2085 N N . ALA A 1 274 ? 28.106 2.040 -66.367 1.00 47.88 274 ALA A N 1
ATOM 2086 C CA . ALA A 1 274 ? 27.112 1.253 -67.096 1.00 47.88 274 ALA A CA 1
ATOM 2087 C C . ALA A 1 274 ? 27.447 1.072 -68.592 1.00 47.88 274 ALA A C 1
ATOM 2089 O O . ALA A 1 274 ? 27.100 0.052 -69.192 1.00 47.88 274 ALA A O 1
ATOM 2090 N N . GLN A 1 275 ? 28.113 2.045 -69.226 1.00 51.50 275 GLN A N 1
ATOM 2091 C CA . GLN A 1 275 ? 28.636 1.883 -70.590 1.00 51.50 275 GLN A CA 1
ATOM 2092 C C . GLN A 1 275 ? 29.804 0.892 -70.640 1.00 51.50 275 GLN A C 1
ATOM 2094 O O . GLN A 1 275 ? 29.878 0.087 -71.569 1.00 51.50 275 GLN A O 1
ATOM 2099 N N . HIS A 1 276 ? 30.681 0.912 -69.635 1.00 47.62 276 HIS A N 1
ATOM 2100 C CA . HIS A 1 276 ? 31.798 -0.027 -69.515 1.00 47.62 276 HIS A CA 1
ATOM 2101 C C . HIS A 1 276 ? 31.307 -1.466 -69.293 1.00 47.62 276 HIS A C 1
ATOM 2103 O O . HIS A 1 276 ? 31.798 -2.385 -69.947 1.00 47.62 276 HIS A O 1
ATOM 2109 N N . ASP A 1 277 ? 30.261 -1.648 -68.482 1.00 42.59 277 ASP A N 1
ATOM 2110 C CA . ASP A 1 277 ? 29.573 -2.931 -68.289 1.00 42.59 277 ASP A CA 1
ATOM 2111 C C . ASP A 1 277 ? 28.983 -3.482 -69.594 1.00 42.59 277 ASP A C 1
ATOM 2113 O O . ASP A 1 277 ? 29.120 -4.670 -69.893 1.00 42.59 277 ASP A O 1
ATOM 2117 N N . ARG A 1 278 ? 28.367 -2.628 -70.424 1.00 48.03 278 ARG A N 1
ATOM 2118 C CA . ARG A 1 278 ? 27.837 -3.041 -71.738 1.00 48.03 278 ARG A CA 1
ATOM 2119 C C . ARG A 1 278 ? 28.945 -3.492 -72.691 1.00 48.03 278 ARG A C 1
ATOM 2121 O O . ARG A 1 278 ? 28.795 -4.523 -73.339 1.00 48.03 278 ARG A O 1
ATOM 2128 N N . LEU A 1 279 ? 30.071 -2.779 -72.729 1.00 45.88 279 LEU A N 1
ATOM 2129 C CA . LEU A 1 279 ? 31.236 -3.149 -73.546 1.00 45.88 279 LEU A CA 1
ATOM 2130 C C . LEU A 1 279 ? 31.873 -4.474 -73.090 1.00 45.88 279 LEU A C 1
ATOM 2132 O O . LEU A 1 279 ? 32.327 -5.264 -73.920 1.00 45.88 279 LEU A O 1
ATOM 2136 N N . LEU A 1 280 ? 31.861 -4.762 -71.785 1.00 42.31 280 LEU A N 1
ATOM 2137 C CA . LEU A 1 280 ? 32.309 -6.043 -71.230 1.00 42.31 280 LEU A CA 1
ATOM 2138 C C . LEU A 1 280 ? 31.340 -7.194 -71.553 1.00 42.31 280 LEU A C 1
ATOM 2140 O O . LEU A 1 280 ? 31.784 -8.313 -71.818 1.00 42.31 280 LEU A O 1
ATOM 2144 N N . VAL A 1 281 ? 30.029 -6.933 -71.591 1.00 42.91 281 VAL A N 1
ATOM 2145 C CA . VAL A 1 281 ? 29.001 -7.904 -72.011 1.00 42.91 281 VAL A CA 1
ATOM 2146 C C . VAL A 1 281 ? 29.069 -8.199 -73.519 1.00 42.91 281 VAL A C 1
ATOM 2148 O O . VAL A 1 281 ? 28.959 -9.361 -73.915 1.00 42.91 281 VAL A O 1
ATOM 2151 N N . ASP A 1 282 ? 29.331 -7.199 -74.361 1.00 43.59 282 ASP A N 1
ATOM 2152 C CA . ASP A 1 282 ? 29.505 -7.390 -75.810 1.00 43.59 282 ASP A CA 1
ATOM 2153 C C . ASP A 1 282 ? 30.826 -8.103 -76.157 1.00 43.59 282 ASP A C 1
ATOM 2155 O O . ASP A 1 282 ? 30.862 -8.970 -77.039 1.00 43.59 282 ASP A O 1
ATOM 2159 N N . SER A 1 283 ? 31.894 -7.843 -75.394 1.00 38.44 283 SER A N 1
ATOM 2160 C CA . SER A 1 283 ? 33.138 -8.630 -75.425 1.00 38.44 283 SER A CA 1
ATOM 2161 C C . SER A 1 283 ? 32.887 -10.108 -75.067 1.00 38.44 283 SER A C 1
ATOM 2163 O O . SER A 1 283 ? 33.375 -11.018 -75.743 1.00 38.44 283 SER A O 1
ATOM 2165 N N . LYS A 1 284 ? 32.006 -10.366 -74.088 1.00 36.88 284 LYS A N 1
ATOM 2166 C CA . LYS A 1 284 ? 31.523 -11.705 -73.692 1.00 36.88 284 LYS A CA 1
ATOM 2167 C C . LYS A 1 284 ? 30.802 -12.459 -74.819 1.00 36.88 284 LYS A C 1
ATOM 2169 O O . LYS A 1 284 ? 30.903 -13.682 -74.891 1.00 36.88 284 LYS A O 1
ATOM 2174 N N . ASN A 1 285 ? 30.095 -11.761 -75.712 1.00 38.34 285 ASN A N 1
ATOM 2175 C CA . ASN A 1 285 ? 29.424 -12.385 -76.860 1.00 38.34 285 ASN A CA 1
ATOM 2176 C C . ASN A 1 285 ? 30.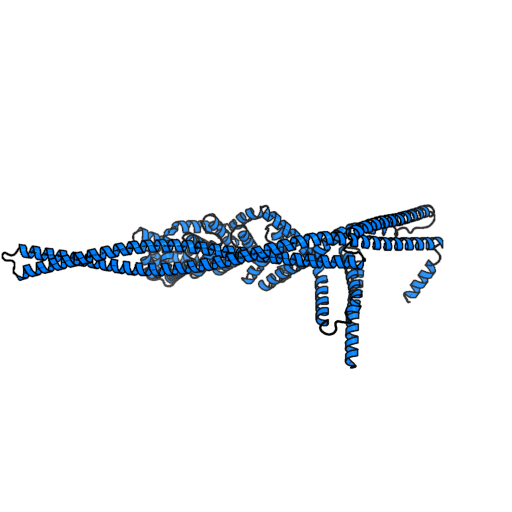395 -12.752 -77.995 1.00 38.34 285 ASN A C 1
ATOM 2178 O O . ASN A 1 285 ? 30.144 -13.717 -78.718 1.00 38.34 285 ASN A O 1
ATOM 2182 N N . SER A 1 286 ? 31.520 -12.041 -78.111 1.00 33.38 286 SER A N 1
ATOM 2183 C CA . SER A 1 286 ? 32.564 -12.303 -79.115 1.00 33.38 286 SER A CA 1
ATOM 2184 C C . SER A 1 286 ? 33.576 -13.375 -78.673 1.00 33.38 286 SER A C 1
ATOM 2186 O O . SER A 1 286 ? 34.217 -14.002 -79.512 1.00 33.38 286 SER A O 1
ATOM 2188 N N . ALA A 1 287 ? 33.674 -13.657 -77.368 1.00 34.47 287 ALA A N 1
ATOM 2189 C CA . ALA A 1 287 ? 34.568 -14.659 -76.775 1.00 34.47 287 ALA A CA 1
ATOM 2190 C C . ALA A 1 287 ? 33.895 -16.026 -76.494 1.00 34.47 287 ALA A C 1
ATOM 2192 O O . ALA A 1 287 ? 34.328 -16.778 -75.626 1.00 34.47 287 ALA A O 1
ATOM 2193 N N . LYS A 1 288 ? 32.844 -16.393 -77.242 1.00 35.56 288 LYS A N 1
ATOM 2194 C CA . LYS A 1 288 ? 32.124 -17.680 -77.106 1.00 35.56 288 LYS A CA 1
ATOM 2195 C C . LYS A 1 288 ? 32.862 -18.916 -77.669 1.00 35.56 288 LYS A C 1
ATOM 2197 O O . LYS A 1 288 ? 32.246 -19.971 -77.788 1.00 35.56 288 LYS A O 1
ATOM 2202 N N . VAL A 1 289 ? 34.155 -18.822 -78.005 1.00 37.59 289 VAL A N 1
ATOM 2203 C CA . VAL A 1 289 ? 34.925 -19.928 -78.626 1.00 37.59 289 VAL A CA 1
ATOM 2204 C C . VAL A 1 289 ? 36.017 -20.540 -77.730 1.00 37.59 289 VAL A C 1
ATOM 2206 O O . VAL A 1 289 ? 36.562 -21.573 -78.101 1.00 37.59 289 VAL A O 1
ATOM 2209 N N . ALA A 1 290 ? 36.312 -20.044 -76.522 1.00 30.83 290 ALA A N 1
ATOM 2210 C CA . ALA A 1 290 ? 37.304 -20.731 -75.681 1.00 30.83 290 ALA A CA 1
ATOM 2211 C C . ALA A 1 290 ? 37.061 -20.612 -74.167 1.00 30.83 290 ALA A C 1
ATOM 2213 O O . ALA A 1 290 ? 37.333 -19.586 -73.562 1.00 30.83 290 ALA A O 1
ATOM 2214 N N . ASN A 1 291 ? 36.627 -21.744 -73.608 1.00 32.69 291 ASN A N 1
ATOM 2215 C CA . ASN A 1 291 ? 36.743 -22.249 -72.236 1.00 32.69 291 ASN A CA 1
ATOM 2216 C C . ASN A 1 291 ? 36.162 -21.496 -71.022 1.00 32.69 291 ASN A C 1
ATOM 2218 O O . ASN A 1 291 ? 36.281 -20.294 -70.820 1.00 32.69 291 ASN A O 1
ATOM 2222 N N . ALA A 1 292 ? 35.542 -22.330 -70.184 1.00 43.22 292 ALA A N 1
ATOM 2223 C CA . ALA A 1 292 ? 34.796 -22.049 -68.972 1.00 43.22 292 ALA A CA 1
ATOM 2224 C C . ALA A 1 292 ? 35.611 -21.374 -67.860 1.00 43.22 292 ALA A C 1
ATOM 2226 O O . ALA A 1 292 ? 36.511 -21.987 -67.295 1.00 43.22 292 ALA A O 1
ATOM 2227 N N . GLN A 1 293 ? 35.187 -20.173 -67.459 1.00 35.41 293 GLN A N 1
ATOM 2228 C CA . GLN A 1 293 ? 35.214 -19.716 -66.065 1.00 35.41 293 GLN A CA 1
ATOM 2229 C C . GLN A 1 293 ? 34.371 -18.443 -65.954 1.00 35.41 293 GLN A C 1
ATOM 2231 O O . GLN A 1 293 ? 34.786 -17.342 -66.306 1.00 35.41 293 GLN A O 1
ATOM 2236 N N . THR A 1 294 ? 33.118 -18.589 -65.537 1.00 35.97 294 THR A N 1
ATOM 2237 C CA . THR A 1 294 ? 32.204 -17.457 -65.346 1.00 35.97 294 THR A CA 1
ATOM 2238 C C . THR A 1 294 ? 31.403 -17.698 -64.081 1.00 35.97 294 THR A C 1
ATOM 2240 O O . THR A 1 294 ? 30.266 -18.140 -64.162 1.00 35.97 294 THR A O 1
ATOM 2243 N N . ASP A 1 295 ? 32.009 -17.439 -62.918 1.00 37.19 295 ASP A N 1
ATOM 2244 C CA . ASP A 1 295 ? 31.278 -17.553 -61.644 1.00 37.19 295 ASP A CA 1
ATOM 2245 C C . ASP A 1 295 ? 31.667 -16.534 -60.552 1.00 37.19 295 ASP A C 1
ATOM 2247 O O . ASP A 1 295 ? 31.114 -16.551 -59.457 1.00 37.19 295 ASP A O 1
ATOM 2251 N N . LEU A 1 296 ? 32.574 -15.587 -60.824 1.00 33.84 296 LEU A N 1
ATOM 2252 C CA . LEU A 1 296 ? 33.085 -14.669 -59.786 1.00 33.84 296 LEU A CA 1
ATOM 2253 C C . LEU A 1 296 ? 32.636 -13.206 -59.912 1.00 33.84 296 LEU A C 1
ATOM 2255 O O . LEU A 1 296 ? 32.768 -12.448 -58.960 1.00 33.84 296 LEU A O 1
ATOM 2259 N N . THR A 1 297 ? 32.019 -12.805 -61.024 1.00 36.16 297 THR A N 1
ATOM 2260 C CA . THR A 1 297 ? 31.574 -11.413 -61.244 1.00 36.16 297 THR A CA 1
ATOM 2261 C C . THR A 1 297 ? 30.074 -11.185 -61.037 1.00 36.16 297 THR A C 1
ATOM 2263 O O . THR A 1 297 ? 29.637 -10.043 -60.951 1.00 36.16 297 THR A O 1
ATOM 2266 N N . THR A 1 298 ? 29.279 -12.247 -60.862 1.00 32.31 298 THR A N 1
ATOM 2267 C CA . THR A 1 298 ? 27.826 -12.153 -60.608 1.00 32.31 298 THR A CA 1
ATOM 2268 C C . THR A 1 298 ? 27.492 -11.909 -59.124 1.00 32.31 298 THR A C 1
ATOM 2270 O O . THR A 1 298 ? 26.414 -11.413 -58.813 1.00 32.31 298 THR A O 1
ATOM 2273 N N . LYS A 1 299 ? 28.414 -12.200 -58.189 1.00 33.91 299 LYS A N 1
ATOM 2274 C CA . LYS A 1 299 ? 28.173 -12.073 -56.735 1.00 33.91 299 LYS A CA 1
ATOM 2275 C C . LYS A 1 299 ? 28.321 -10.648 -56.180 1.00 33.91 299 LYS A C 1
ATOM 2277 O O . LYS A 1 299 ? 27.622 -10.309 -55.235 1.00 33.91 299 LYS A O 1
ATOM 2282 N N . ALA A 1 300 ? 29.160 -9.792 -56.765 1.00 29.86 300 ALA A N 1
ATOM 2283 C CA . ALA A 1 300 ? 29.462 -8.469 -56.197 1.00 29.86 300 ALA A CA 1
ATOM 2284 C C . ALA A 1 300 ? 28.320 -7.443 -56.362 1.00 29.86 300 ALA A C 1
ATOM 2286 O O . ALA A 1 300 ? 28.099 -6.597 -55.498 1.00 29.86 300 ALA A O 1
ATOM 2287 N N . VAL A 1 301 ? 27.534 -7.558 -57.436 1.00 31.41 301 VAL A N 1
ATOM 2288 C CA . VAL A 1 301 ? 26.461 -6.603 -57.762 1.00 31.41 301 VAL A CA 1
ATOM 2289 C C . VAL A 1 301 ? 25.190 -6.849 -56.930 1.00 31.41 301 VAL A C 1
ATOM 2291 O O . VAL A 1 301 ? 24.483 -5.903 -56.592 1.00 31.41 301 VAL A O 1
ATOM 2294 N N . SER A 1 302 ? 24.919 -8.092 -56.504 1.00 29.23 302 SER A N 1
ATOM 2295 C CA . SER A 1 302 ? 23.778 -8.401 -55.618 1.00 29.23 302 SER A CA 1
ATOM 2296 C C . SER A 1 302 ? 23.999 -8.020 -54.147 1.00 29.23 302 SER A C 1
ATOM 2298 O O . SER A 1 302 ? 23.035 -7.934 -53.387 1.00 29.23 302 SER A O 1
ATOM 2300 N N . THR A 1 303 ? 25.252 -7.791 -53.743 1.00 30.22 303 THR A N 1
ATOM 2301 C CA . THR A 1 303 ? 25.640 -7.461 -52.360 1.00 30.22 303 THR A CA 1
ATOM 2302 C C . THR A 1 303 ? 25.448 -5.972 -52.057 1.00 30.22 303 THR A C 1
ATOM 2304 O O . THR A 1 303 ? 24.954 -5.614 -50.992 1.00 30.22 303 THR A O 1
ATOM 2307 N N . LEU A 1 304 ? 25.710 -5.095 -53.030 1.00 28.75 304 LEU A N 1
ATOM 2308 C CA . LEU A 1 304 ? 25.578 -3.640 -52.873 1.00 28.75 304 LEU A CA 1
ATOM 2309 C C . LEU A 1 304 ? 24.117 -3.160 -52.788 1.00 28.75 304 LEU A C 1
ATOM 2311 O O . LEU A 1 304 ? 23.819 -2.211 -52.068 1.00 28.75 304 LEU A O 1
ATOM 2315 N N . ALA A 1 305 ? 23.182 -3.852 -53.449 1.00 27.95 305 ALA A N 1
ATOM 2316 C CA . ALA A 1 305 ? 21.750 -3.546 -53.358 1.00 27.95 305 ALA A CA 1
ATOM 2317 C C . ALA A 1 305 ? 21.122 -3.965 -52.012 1.00 27.95 305 ALA A C 1
ATOM 2319 O O . ALA A 1 305 ? 20.153 -3.354 -51.569 1.00 27.95 305 ALA A O 1
ATOM 2320 N N . LYS A 1 306 ? 21.681 -4.984 -51.341 1.00 29.00 306 LYS A N 1
ATOM 2321 C CA . LYS A 1 306 ? 21.246 -5.418 -50.002 1.00 29.00 306 LYS A CA 1
ATOM 2322 C C . LYS A 1 306 ? 21.807 -4.518 -48.894 1.00 29.00 306 LYS A C 1
ATOM 2324 O O . LYS A 1 306 ? 21.090 -4.236 -47.942 1.00 29.00 306 LYS A O 1
ATOM 2329 N N . ALA A 1 307 ? 23.018 -3.984 -49.064 1.00 26.52 307 ALA A N 1
ATOM 2330 C CA . ALA A 1 307 ? 23.651 -3.060 -48.116 1.00 26.52 307 ALA A CA 1
ATOM 2331 C C . ALA A 1 307 ? 22.898 -1.719 -47.954 1.00 26.52 307 ALA A C 1
ATOM 2333 O O . ALA A 1 307 ? 22.898 -1.126 -46.879 1.00 26.52 307 ALA A O 1
ATOM 2334 N N . TYR A 1 308 ? 22.185 -1.263 -48.989 1.00 27.30 308 TYR A N 1
ATOM 2335 C CA . TYR A 1 308 ? 21.445 0.006 -48.956 1.00 27.30 308 TYR A CA 1
ATOM 2336 C C . TYR A 1 308 ? 20.120 -0.065 -48.165 1.00 27.30 308 TYR A C 1
ATOM 2338 O O . TYR A 1 308 ? 19.651 0.946 -47.650 1.00 27.30 308 TYR A O 1
ATOM 2346 N N . ALA A 1 309 ? 19.528 -1.259 -48.025 1.00 26.75 309 ALA A N 1
ATOM 2347 C CA . ALA A 1 309 ? 18.340 -1.488 -47.194 1.00 26.75 309 ALA A CA 1
ATOM 2348 C C . ALA A 1 309 ? 18.683 -1.632 -45.695 1.00 26.75 309 ALA A C 1
ATOM 2350 O O . ALA A 1 309 ? 17.852 -1.330 -44.843 1.00 26.75 309 ALA A O 1
ATOM 2351 N N . VAL A 1 310 ? 19.921 -2.032 -45.384 1.00 28.14 310 VAL A N 1
ATOM 2352 C CA . VAL A 1 310 ? 20.446 -2.259 -44.023 1.00 28.14 310 VAL A CA 1
ATOM 2353 C C . VAL A 1 310 ? 20.723 -0.943 -43.270 1.00 28.14 310 VAL A C 1
ATOM 2355 O O . VAL A 1 310 ? 20.603 -0.880 -42.047 1.00 28.14 310 VAL A O 1
ATOM 2358 N N . LEU A 1 311 ? 21.003 0.146 -43.991 1.00 26.67 311 LEU A N 1
ATOM 2359 C CA . LEU A 1 311 ? 21.358 1.454 -43.421 1.00 26.67 311 LEU A CA 1
ATOM 2360 C C . LEU A 1 311 ? 20.182 2.199 -42.754 1.00 26.67 311 LEU A C 1
ATOM 2362 O O . LEU A 1 311 ? 20.393 2.921 -41.783 1.00 26.67 311 LEU A O 1
ATOM 2366 N N . LEU A 1 312 ? 18.942 1.987 -43.213 1.00 26.64 312 LEU A N 1
ATOM 2367 C CA . LEU A 1 312 ? 17.728 2.535 -42.580 1.00 26.64 312 LEU A CA 1
ATOM 2368 C C . LEU A 1 312 ? 17.294 1.736 -41.334 1.00 26.64 312 LEU A C 1
ATOM 2370 O O . LEU A 1 312 ? 16.663 2.299 -40.443 1.00 26.64 312 LEU A O 1
ATOM 2374 N N . SER A 1 313 ? 17.678 0.459 -41.228 1.00 27.20 313 SER A N 1
ATOM 2375 C CA . SER A 1 313 ? 17.459 -0.385 -40.042 1.00 27.20 313 SER A CA 1
ATOM 2376 C C . SER A 1 313 ? 18.550 -0.241 -38.968 1.00 27.20 313 SER A C 1
ATOM 2378 O O . SER A 1 313 ? 18.284 -0.494 -37.796 1.00 27.20 313 SER A O 1
ATOM 2380 N N . ALA A 1 314 ? 19.754 0.219 -39.327 1.00 27.97 314 ALA A N 1
ATOM 2381 C CA . ALA A 1 314 ? 20.903 0.319 -38.421 1.00 27.97 314 ALA A CA 1
ATOM 2382 C C . ALA A 1 314 ? 20.774 1.428 -37.350 1.00 27.97 314 ALA A C 1
ATOM 2384 O O . ALA A 1 314 ? 21.196 1.241 -36.212 1.00 27.97 314 ALA A O 1
ATOM 2385 N N . GLN A 1 315 ? 20.144 2.572 -37.653 1.00 26.23 315 GLN A N 1
ATOM 2386 C CA . GLN A 1 315 ? 19.941 3.654 -36.668 1.00 26.23 315 GLN A CA 1
ATOM 2387 C C . GLN A 1 315 ? 18.892 3.313 -35.599 1.00 26.23 315 GLN A C 1
ATOM 2389 O O . GLN A 1 315 ? 19.023 3.731 -34.448 1.00 26.23 315 GLN A O 1
ATOM 2394 N N . GLN A 1 316 ? 17.874 2.530 -35.967 1.00 28.47 316 GLN A N 1
ATOM 2395 C CA . GLN A 1 316 ? 16.944 1.940 -35.005 1.00 28.47 316 GLN A CA 1
ATOM 2396 C C . GLN A 1 316 ? 17.636 0.824 -34.212 1.00 28.47 316 GLN A C 1
ATOM 2398 O O . GLN A 1 316 ? 17.535 0.828 -32.991 1.00 28.47 316 GLN A O 1
ATOM 2403 N N . ALA A 1 317 ? 18.446 -0.025 -34.857 1.00 29.22 317 ALA A N 1
ATOM 2404 C CA . ALA A 1 317 ? 19.201 -1.091 -34.196 1.00 29.22 317 ALA A CA 1
ATOM 2405 C C . ALA A 1 317 ? 20.197 -0.586 -33.133 1.00 29.22 317 ALA A C 1
ATOM 2407 O O . ALA A 1 317 ? 20.279 -1.188 -32.075 1.00 29.22 317 ALA A O 1
ATOM 2408 N N . VAL A 1 318 ? 20.892 0.542 -33.328 1.00 28.78 318 VAL A N 1
ATOM 2409 C CA . VAL A 1 318 ? 21.830 1.086 -32.315 1.00 28.78 318 VAL A CA 1
ATOM 2410 C C . VAL A 1 318 ? 21.114 1.571 -31.048 1.00 28.78 318 VAL A C 1
ATOM 2412 O O . VAL A 1 318 ? 21.610 1.348 -29.942 1.00 28.78 318 VAL A O 1
ATOM 2415 N N . GLN A 1 319 ? 19.935 2.198 -31.167 1.00 30.78 319 GLN A N 1
ATOM 2416 C CA . GLN A 1 319 ? 19.128 2.494 -29.978 1.00 30.78 319 GLN A CA 1
ATOM 2417 C C . GLN A 1 319 ? 18.539 1.217 -29.376 1.00 30.78 319 GLN A C 1
ATOM 2419 O O . GLN A 1 319 ? 18.579 1.067 -28.159 1.00 30.78 319 GLN A O 1
ATOM 2424 N N . THR A 1 320 ? 18.056 0.276 -30.189 1.00 31.52 320 THR A N 1
ATOM 2425 C CA . THR A 1 320 ? 17.521 -1.020 -29.737 1.00 31.52 320 THR A CA 1
ATOM 2426 C C . THR A 1 320 ? 18.566 -1.888 -29.029 1.00 31.52 320 THR A C 1
ATOM 2428 O O . THR A 1 320 ? 18.221 -2.534 -28.050 1.00 31.52 320 THR A O 1
ATOM 2431 N N . VAL A 1 321 ? 19.834 -1.855 -29.446 1.00 34.81 321 VAL A N 1
ATOM 2432 C CA . VAL A 1 321 ? 20.951 -2.567 -28.802 1.00 34.81 321 VAL A CA 1
ATOM 2433 C C . VAL A 1 321 ? 21.360 -1.875 -27.503 1.00 34.81 321 VAL A C 1
ATOM 2435 O O . VAL A 1 321 ? 21.488 -2.553 -26.494 1.00 34.81 321 VAL A O 1
ATOM 2438 N N . LYS A 1 322 ? 21.476 -0.537 -27.458 1.00 36.50 322 LYS A N 1
ATOM 2439 C CA . LYS A 1 322 ? 21.759 0.173 -26.193 1.00 36.50 322 LYS A CA 1
ATOM 2440 C C . LYS A 1 322 ? 20.653 -0.055 -25.154 1.00 36.50 322 LYS A C 1
ATOM 2442 O O . LYS A 1 322 ? 20.943 -0.405 -24.016 1.00 36.50 322 LYS A O 1
ATOM 2447 N N . SER A 1 323 ? 19.398 0.122 -25.568 1.00 39.22 323 SER A N 1
ATOM 2448 C CA . SER A 1 323 ? 18.226 -0.132 -24.721 1.00 39.22 323 SER A CA 1
ATOM 2449 C C . SER A 1 323 ? 18.151 -1.609 -24.348 1.00 39.22 323 SER A C 1
ATOM 2451 O O . SER A 1 323 ? 17.798 -1.943 -23.229 1.00 39.22 323 SER A O 1
ATOM 2453 N N . GLY A 1 324 ? 18.508 -2.498 -25.277 1.00 43.69 324 GLY A N 1
ATOM 2454 C CA . GLY A 1 324 ? 18.525 -3.936 -25.066 1.00 43.69 324 GLY A CA 1
ATOM 2455 C C . GLY A 1 324 ? 19.552 -4.370 -24.031 1.00 43.69 324 GLY A C 1
ATOM 2456 O O . GLY A 1 324 ? 19.210 -5.141 -23.147 1.00 43.69 324 GLY A O 1
ATOM 2457 N N . VAL A 1 325 ? 20.775 -3.836 -24.082 1.00 48.31 325 VAL A N 1
ATOM 2458 C CA . VAL A 1 325 ? 21.833 -4.089 -23.091 1.00 48.31 325 VAL A CA 1
ATOM 2459 C C . VAL A 1 325 ? 21.444 -3.547 -21.713 1.00 48.31 325 VAL A C 1
ATOM 2461 O O . VAL A 1 325 ? 21.643 -4.237 -20.717 1.00 48.31 325 VAL A O 1
ATOM 2464 N N . GLU A 1 326 ? 20.854 -2.348 -21.636 1.00 52.16 326 GLU A N 1
ATOM 2465 C CA . GLU A 1 326 ? 20.329 -1.793 -20.377 1.00 52.16 326 GLU A CA 1
ATOM 2466 C C . GLU A 1 326 ? 19.198 -2.682 -19.812 1.00 52.16 326 GLU A C 1
ATOM 2468 O O . GLU A 1 326 ? 19.269 -3.110 -18.660 1.00 52.16 326 GLU A O 1
ATOM 2473 N N . ASN A 1 327 ? 18.217 -3.057 -20.642 1.00 53.25 327 ASN A N 1
ATOM 2474 C CA . ASN A 1 327 ? 17.089 -3.920 -20.264 1.00 53.25 327 ASN A CA 1
ATOM 2475 C C . ASN A 1 327 ? 17.531 -5.347 -19.890 1.00 53.25 327 ASN A C 1
ATOM 2477 O O . ASN A 1 327 ? 16.967 -5.958 -18.982 1.00 53.25 327 ASN A O 1
ATOM 2481 N N . TYR A 1 328 ? 18.545 -5.891 -20.568 1.00 60.97 328 TYR A N 1
ATOM 2482 C CA . TYR A 1 328 ? 19.150 -7.176 -20.220 1.00 60.97 328 TYR A CA 1
ATOM 2483 C C . TYR A 1 328 ? 19.913 -7.091 -18.898 1.00 60.97 328 TYR A C 1
ATOM 2485 O O . TYR A 1 328 ? 19.753 -7.963 -18.051 1.00 60.97 328 TYR A O 1
ATOM 2493 N N . GLY A 1 329 ? 20.679 -6.020 -18.669 1.00 63.62 329 GLY A N 1
ATOM 2494 C CA . GLY A 1 329 ? 21.362 -5.790 -17.396 1.00 63.62 329 GLY A CA 1
ATOM 2495 C C . GLY A 1 329 ? 20.394 -5.699 -16.210 1.00 63.62 329 GLY A C 1
ATOM 2496 O O . GLY A 1 329 ? 20.670 -6.255 -15.145 1.00 63.62 329 GLY A O 1
ATOM 2497 N N . GLU A 1 330 ? 19.238 -5.051 -16.387 1.00 69.31 330 GLU A N 1
ATOM 2498 C CA . GLU A 1 330 ? 18.167 -5.016 -15.380 1.00 69.31 330 GLU A CA 1
ATOM 2499 C C . GLU A 1 330 ? 17.564 -6.403 -15.117 1.00 69.31 330 GLU A C 1
ATOM 2501 O O . GLU A 1 330 ? 17.410 -6.793 -13.954 1.00 69.31 330 GLU A O 1
ATOM 2506 N N . LEU A 1 331 ? 17.278 -7.164 -16.180 1.00 70.12 331 LEU A N 1
ATOM 2507 C CA . LEU A 1 331 ? 16.769 -8.533 -16.091 1.00 70.12 331 LEU A CA 1
ATOM 2508 C C . LEU A 1 331 ? 17.768 -9.456 -15.374 1.00 70.12 331 LEU A C 1
ATOM 2510 O O . LEU A 1 331 ? 17.408 -10.130 -14.410 1.00 70.12 331 LEU A O 1
ATOM 2514 N N . GLU A 1 332 ? 19.041 -9.433 -15.770 1.00 74.31 332 GLU A N 1
ATOM 2515 C CA . GLU A 1 332 ? 20.116 -10.213 -15.146 1.00 74.31 332 GLU A CA 1
ATOM 2516 C C . GLU A 1 332 ? 20.307 -9.850 -13.671 1.00 74.31 332 GLU A C 1
ATOM 2518 O O . GLU A 1 332 ? 20.525 -10.729 -12.826 1.00 74.31 332 GLU A O 1
ATOM 2523 N N . ALA A 1 333 ? 20.195 -8.564 -13.324 1.00 74.94 333 ALA A N 1
ATOM 2524 C CA . ALA A 1 333 ? 20.240 -8.115 -11.940 1.00 74.94 333 ALA A CA 1
ATOM 2525 C C . ALA A 1 333 ? 19.047 -8.650 -11.133 1.00 74.94 333 ALA A C 1
ATOM 2527 O O . ALA A 1 333 ? 19.241 -9.091 -9.996 1.00 74.94 333 ALA A O 1
ATOM 2528 N N . ALA A 1 334 ? 17.837 -8.652 -11.701 1.00 78.81 334 ALA A N 1
ATOM 2529 C CA . ALA A 1 334 ? 16.644 -9.208 -11.066 1.00 78.81 334 ALA A CA 1
ATOM 2530 C C . ALA A 1 334 ? 16.765 -10.729 -10.858 1.00 78.81 334 ALA A C 1
ATOM 2532 O O . ALA A 1 334 ? 16.597 -11.200 -9.733 1.00 78.81 334 ALA A O 1
ATOM 2533 N N . ILE A 1 335 ? 17.184 -11.482 -11.882 1.00 81.44 335 ILE A N 1
ATOM 2534 C CA . ILE A 1 335 ? 17.473 -12.926 -11.791 1.00 81.44 335 ILE A CA 1
ATOM 2535 C C . ILE A 1 335 ? 18.502 -13.197 -10.686 1.00 81.44 335 ILE A C 1
ATOM 2537 O O . ILE A 1 335 ? 18.308 -14.070 -9.841 1.00 81.44 335 ILE A O 1
ATOM 2541 N N . THR A 1 336 ? 19.568 -12.396 -10.619 1.00 80.62 336 THR A N 1
ATOM 2542 C CA . THR A 1 336 ? 20.609 -12.526 -9.586 1.00 80.62 336 THR A CA 1
ATOM 2543 C C . THR A 1 336 ? 20.078 -12.282 -8.174 1.00 80.62 336 THR A C 1
ATOM 2545 O O . THR A 1 336 ? 20.543 -12.905 -7.218 1.00 80.62 336 THR A O 1
ATOM 2548 N N . LYS A 1 337 ? 19.110 -11.378 -7.996 1.00 88.50 337 LYS A N 1
ATOM 2549 C CA . LYS A 1 337 ? 18.474 -11.164 -6.689 1.00 88.50 337 LYS A CA 1
ATOM 2550 C C . LYS A 1 337 ? 17.593 -12.345 -6.289 1.00 88.50 337 LYS A C 1
ATOM 2552 O O . LYS A 1 337 ? 17.670 -12.781 -5.139 1.00 88.50 337 LYS A O 1
ATOM 2557 N N . VAL A 1 338 ? 16.821 -12.904 -7.222 1.00 89.25 338 VAL A N 1
ATOM 2558 C CA . VAL A 1 338 ? 16.031 -14.122 -6.977 1.00 89.25 338 VAL A CA 1
ATOM 2559 C C . VAL A 1 338 ? 16.953 -15.289 -6.619 1.00 89.25 338 VAL A C 1
ATOM 2561 O O . VAL A 1 338 ? 16.723 -15.977 -5.630 1.00 89.25 338 VAL A O 1
ATOM 2564 N N . GLU A 1 339 ? 18.061 -15.467 -7.335 1.00 89.12 339 GLU A N 1
ATOM 2565 C CA . GLU A 1 339 ? 19.072 -16.485 -7.027 1.00 89.12 339 GLU A CA 1
ATOM 2566 C C . GLU A 1 339 ? 19.636 -16.328 -5.609 1.00 89.12 339 GLU A C 1
ATOM 2568 O O . GLU A 1 339 ? 19.630 -17.279 -4.825 1.00 89.12 339 GLU A O 1
ATOM 2573 N N . LYS A 1 340 ? 20.056 -15.114 -5.234 1.00 90.44 340 LYS A N 1
ATOM 2574 C CA . LYS A 1 340 ? 20.612 -14.831 -3.900 1.00 90.44 340 LYS A CA 1
ATOM 2575 C C . LYS A 1 340 ? 19.624 -15.084 -2.764 1.00 90.44 340 LYS A C 1
ATOM 2577 O O . LYS A 1 340 ? 20.047 -15.442 -1.668 1.00 90.44 340 LYS A O 1
ATOM 2582 N N . THR A 1 341 ? 18.337 -14.854 -2.998 1.00 88.44 341 THR A N 1
ATOM 2583 C CA . THR A 1 341 ? 17.301 -14.944 -1.958 1.00 88.44 341 THR A CA 1
ATOM 2584 C C . THR A 1 341 ? 16.719 -16.347 -1.837 1.00 88.44 341 THR A C 1
ATOM 2586 O O . THR A 1 341 ? 16.465 -16.805 -0.727 1.00 88.44 341 THR A O 1
ATOM 2589 N N . THR A 1 342 ? 16.574 -17.062 -2.951 1.00 88.69 342 THR A N 1
ATOM 2590 C CA . THR A 1 342 ? 16.055 -18.441 -2.985 1.00 88.69 342 THR A CA 1
ATOM 2591 C C . THR A 1 342 ? 17.138 -19.490 -2.725 1.00 88.69 342 THR A C 1
ATOM 2593 O O . THR A 1 342 ? 16.840 -20.585 -2.241 1.00 88.69 342 THR A O 1
ATOM 2596 N N . ASN A 1 343 ? 18.404 -19.160 -3.014 1.00 88.12 343 ASN A N 1
ATOM 2597 C CA . ASN A 1 343 ? 19.539 -20.085 -3.016 1.00 88.12 343 ASN A CA 1
ATOM 2598 C C . ASN A 1 343 ? 19.325 -21.287 -3.966 1.00 88.12 343 ASN A C 1
ATOM 2600 O O . ASN A 1 343 ? 19.802 -22.396 -3.704 1.00 88.12 343 ASN A O 1
ATOM 2604 N N . LEU A 1 344 ? 18.571 -21.068 -5.047 1.00 88.81 344 LEU A N 1
ATOM 2605 C CA . LEU A 1 344 ? 18.410 -22.001 -6.159 1.00 88.81 344 LEU A CA 1
ATOM 2606 C C . LEU A 1 344 ? 19.603 -21.917 -7.116 1.00 88.81 344 LEU A C 1
ATOM 2608 O O . LEU A 1 344 ? 20.308 -20.912 -7.169 1.00 88.81 344 LEU A O 1
ATOM 2612 N N . ALA A 1 345 ? 19.826 -22.980 -7.887 1.00 90.06 345 ALA A N 1
ATOM 2613 C CA . ALA A 1 345 ? 20.846 -22.973 -8.928 1.00 90.06 345 ALA A CA 1
ATOM 2614 C C . ALA A 1 345 ? 20.472 -21.982 -10.043 1.00 90.06 345 ALA A C 1
ATOM 2616 O O . ALA A 1 345 ? 19.300 -21.878 -10.415 1.00 90.06 345 ALA A O 1
ATOM 2617 N N . ARG A 1 346 ? 21.467 -21.272 -10.592 1.00 87.69 346 ARG A N 1
ATOM 2618 C CA . ARG A 1 346 ? 21.271 -20.242 -11.626 1.00 87.69 346 ARG A CA 1
ATOM 2619 C C . ARG A 1 346 ? 20.392 -20.719 -12.781 1.00 87.69 346 ARG A C 1
ATOM 2621 O O . ARG A 1 346 ? 19.475 -20.014 -13.178 1.00 87.69 346 ARG A O 1
ATOM 2628 N N . ASP A 1 347 ? 20.641 -21.923 -13.287 1.00 87.00 347 ASP A N 1
ATOM 2629 C CA . ASP A 1 347 ? 19.893 -22.527 -14.395 1.00 87.00 347 ASP A CA 1
ATOM 2630 C C . ASP A 1 347 ? 18.397 -22.703 -14.086 1.00 87.00 347 ASP A C 1
ATOM 2632 O O . ASP A 1 347 ? 17.547 -22.568 -14.964 1.00 87.00 347 ASP A O 1
ATOM 2636 N N . THR A 1 348 ? 18.070 -22.977 -12.826 1.00 90.44 348 THR A N 1
ATOM 2637 C CA . THR A 1 348 ? 16.700 -23.113 -12.329 1.00 90.44 348 THR A CA 1
ATOM 2638 C C . THR A 1 348 ? 16.023 -21.749 -12.225 1.00 90.44 348 THR A C 1
ATOM 2640 O O . THR A 1 348 ? 14.862 -21.611 -12.603 1.00 90.44 348 THR A O 1
ATOM 2643 N N . VAL A 1 349 ? 16.750 -20.727 -11.763 1.00 87.50 349 VAL A N 1
ATOM 2644 C CA . VAL A 1 349 ? 16.234 -19.353 -11.654 1.00 87.50 349 VAL A CA 1
ATOM 2645 C C . VAL A 1 349 ? 16.032 -18.722 -13.033 1.00 87.50 349 VAL A C 1
ATOM 2647 O O . VAL A 1 349 ? 15.049 -18.020 -13.236 1.00 87.50 349 VAL A O 1
ATOM 2650 N N . VAL A 1 350 ? 16.903 -19.013 -14.003 1.00 87.19 350 VAL A N 1
ATOM 2651 C CA . VAL A 1 350 ? 16.733 -18.567 -15.397 1.00 87.19 350 VAL A CA 1
ATOM 2652 C C . VAL A 1 350 ? 15.469 -19.171 -16.014 1.00 87.19 350 VAL A C 1
ATOM 2654 O O . VAL A 1 350 ? 14.658 -18.435 -16.561 1.00 87.19 350 VAL A O 1
ATOM 2657 N N . LYS A 1 351 ? 15.224 -20.478 -15.837 1.00 90.75 351 LYS A N 1
ATOM 2658 C CA . LYS A 1 351 ? 13.970 -21.109 -16.297 1.00 90.75 351 LYS A CA 1
ATOM 2659 C C . LYS A 1 351 ? 12.733 -20.499 -15.636 1.00 90.75 351 LYS A C 1
ATOM 2661 O O . LYS A 1 351 ? 11.737 -20.256 -16.304 1.00 90.75 351 LYS A O 1
ATOM 2666 N N . MET A 1 352 ? 12.806 -20.207 -14.337 1.00 92.31 352 MET A N 1
ATOM 2667 C CA . MET A 1 352 ? 11.740 -19.489 -13.634 1.00 92.31 352 MET A CA 1
ATOM 2668 C C . MET A 1 352 ? 11.520 -18.091 -14.229 1.00 92.31 352 MET A C 1
ATOM 2670 O O . MET A 1 352 ? 10.379 -17.679 -14.414 1.00 92.31 352 MET A O 1
ATOM 2674 N N . ALA A 1 353 ? 12.590 -17.366 -14.557 1.00 88.06 353 ALA A N 1
ATOM 2675 C CA . ALA A 1 353 ? 12.497 -16.060 -15.200 1.00 88.06 353 ALA A CA 1
ATOM 2676 C C . ALA A 1 353 ? 11.845 -16.142 -16.588 1.00 88.06 353 ALA A C 1
ATOM 2678 O O . ALA A 1 353 ? 11.043 -15.272 -16.920 1.00 88.06 353 ALA A O 1
ATOM 2679 N N . ASP A 1 354 ? 12.111 -17.201 -17.357 1.00 85.94 354 ASP A N 1
ATOM 2680 C CA . ASP A 1 354 ? 11.444 -17.459 -18.639 1.00 85.94 354 ASP A CA 1
ATOM 2681 C C . ASP A 1 354 ? 9.940 -17.724 -18.464 1.00 85.94 354 ASP A C 1
ATOM 2683 O O . ASP A 1 354 ? 9.119 -17.211 -19.229 1.00 85.94 354 ASP A O 1
ATOM 2687 N N . GLU A 1 355 ? 9.551 -18.478 -17.433 1.00 91.00 355 GLU A N 1
ATOM 2688 C CA . GLU A 1 355 ? 8.139 -18.713 -17.104 1.00 91.00 355 GLU A CA 1
ATOM 2689 C C . GLU A 1 355 ? 7.429 -17.416 -16.681 1.00 91.00 355 GLU A C 1
ATOM 2691 O O . GLU A 1 355 ? 6.337 -17.113 -17.169 1.00 91.00 355 GLU A O 1
ATOM 2696 N N . LEU A 1 356 ? 8.075 -16.592 -15.850 1.00 91.44 356 LEU A N 1
ATOM 2697 C CA . LEU A 1 356 ? 7.557 -15.279 -15.452 1.00 91.44 356 LEU A CA 1
ATOM 2698 C C . LEU A 1 356 ? 7.506 -14.295 -16.628 1.00 91.44 356 LEU A C 1
ATOM 2700 O O . LEU A 1 356 ? 6.557 -13.520 -16.746 1.00 91.44 356 LEU A O 1
ATOM 2704 N N . LYS A 1 357 ? 8.475 -14.350 -17.546 1.00 85.25 357 LYS A N 1
ATOM 2705 C CA . LYS A 1 357 ? 8.443 -13.589 -18.798 1.00 85.25 357 LYS A CA 1
ATOM 2706 C C . LYS A 1 357 ? 7.252 -14.006 -19.654 1.00 85.25 357 LYS A C 1
ATOM 2708 O O . LYS A 1 357 ? 6.531 -13.142 -20.147 1.00 85.25 357 LYS A O 1
ATOM 2713 N N . ASN A 1 358 ? 6.988 -15.306 -19.783 1.00 85.06 358 ASN A N 1
ATOM 2714 C CA . ASN A 1 358 ? 5.821 -15.789 -20.516 1.00 85.06 358 ASN A CA 1
ATOM 2715 C C . ASN A 1 358 ? 4.507 -15.282 -19.896 1.00 85.06 358 ASN A C 1
ATOM 2717 O O . ASN A 1 358 ? 3.616 -14.838 -20.626 1.00 85.06 358 ASN A O 1
ATOM 2721 N N . LEU A 1 359 ? 4.418 -15.290 -18.561 1.00 84.62 359 LEU A N 1
ATOM 2722 C CA . LEU A 1 359 ? 3.278 -14.751 -17.819 1.00 84.62 359 LEU A CA 1
ATOM 2723 C C . LEU A 1 359 ? 3.071 -13.253 -18.126 1.00 84.62 359 LEU A C 1
ATOM 2725 O O . LEU A 1 359 ? 1.967 -12.854 -18.499 1.00 84.62 359 LEU A O 1
ATOM 2729 N N . SER A 1 360 ? 4.141 -12.457 -18.062 1.00 86.19 360 SER A N 1
ATOM 2730 C CA . SER A 1 360 ? 4.193 -11.015 -18.378 1.00 86.19 360 SER A CA 1
ATOM 2731 C C . SER A 1 360 ? 3.839 -10.684 -19.838 1.00 86.19 360 SER A C 1
ATOM 2733 O O . SER A 1 360 ? 3.210 -9.669 -20.140 1.00 86.19 360 SER A O 1
ATOM 2735 N N . GLU A 1 361 ? 4.206 -11.541 -20.786 1.00 80.38 361 GLU A N 1
ATOM 2736 C CA . GLU A 1 361 ? 3.953 -11.295 -22.206 1.00 80.38 361 GLU A CA 1
ATOM 2737 C C . GLU A 1 361 ? 2.553 -11.728 -22.652 1.00 80.38 361 GLU A C 1
ATOM 2739 O O . GLU A 1 361 ? 1.988 -11.147 -23.584 1.00 80.38 361 GLU A O 1
ATOM 2744 N N . ASN A 1 362 ? 1.988 -12.769 -22.037 1.00 73.38 362 ASN A N 1
ATOM 2745 C CA . ASN A 1 362 ? 0.800 -13.441 -22.570 1.00 73.38 362 ASN A CA 1
ATOM 2746 C C . ASN A 1 362 ? -0.416 -13.410 -21.643 1.00 73.38 362 ASN A C 1
ATOM 2748 O O . ASN A 1 362 ? -1.530 -13.583 -22.136 1.00 73.38 362 ASN A O 1
ATOM 2752 N N . VAL A 1 363 ? -0.235 -13.157 -20.346 1.00 78.62 363 VAL A N 1
ATOM 2753 C CA . VAL A 1 363 ? -1.310 -13.259 -19.349 1.00 78.62 363 VAL A CA 1
ATOM 2754 C C . VAL A 1 363 ? -1.553 -11.914 -18.666 1.00 78.62 363 VAL A C 1
ATOM 2756 O O . VAL A 1 363 ? -2.603 -11.306 -18.880 1.00 78.62 363 VAL A O 1
ATOM 2759 N N . THR A 1 364 ? -0.567 -11.399 -17.935 1.00 85.12 364 THR A N 1
ATOM 2760 C CA . THR A 1 364 ? -0.688 -10.195 -17.092 1.00 85.12 364 THR A CA 1
ATOM 2761 C C . THR A 1 364 ? -0.022 -8.969 -17.727 1.00 85.12 364 THR A C 1
ATOM 2763 O O . THR A 1 364 ? 0.956 -9.136 -18.451 1.00 85.12 364 THR A O 1
ATOM 2766 N N . PRO A 1 365 ? -0.498 -7.728 -17.497 1.00 77.56 365 PRO A N 1
ATOM 2767 C CA . PRO A 1 365 ? 0.266 -6.529 -17.856 1.00 77.56 365 PRO A CA 1
ATOM 2768 C C . PRO A 1 365 ? 1.503 -6.277 -16.995 1.00 77.56 365 PRO A C 1
ATOM 2770 O O . PRO A 1 365 ? 2.310 -5.413 -17.340 1.00 77.56 365 PRO A O 1
ATOM 2773 N N . THR A 1 366 ? 1.668 -6.993 -15.886 1.00 85.50 366 THR A N 1
ATOM 2774 C CA . THR A 1 366 ? 2.810 -6.827 -14.988 1.00 85.50 366 THR A CA 1
ATOM 2775 C C . THR A 1 366 ? 4.113 -7.235 -15.670 1.00 85.50 366 THR A C 1
ATOM 2777 O O . THR A 1 366 ? 4.221 -8.324 -16.228 1.00 85.50 366 THR A O 1
ATOM 2780 N N . SER A 1 367 ? 5.115 -6.353 -15.624 1.00 84.12 367 SER A N 1
ATOM 2781 C CA . SER A 1 367 ? 6.414 -6.586 -16.267 1.00 84.12 367 SER A CA 1
ATOM 2782 C C . SER A 1 367 ? 7.191 -7.747 -15.639 1.00 84.12 367 SER A C 1
ATOM 2784 O O . SER A 1 367 ? 7.086 -8.008 -14.440 1.00 84.12 367 SER A O 1
ATOM 2786 N N . THR A 1 368 ? 8.066 -8.382 -16.422 1.00 85.19 368 THR A N 1
ATOM 2787 C CA . THR A 1 368 ? 8.925 -9.488 -15.963 1.00 85.19 368 THR A CA 1
ATOM 2788 C C . THR A 1 368 ? 9.768 -9.103 -14.744 1.00 85.19 368 THR A C 1
ATOM 2790 O O . THR A 1 368 ? 9.888 -9.889 -13.808 1.00 85.19 368 THR A O 1
ATOM 2793 N N . ASN A 1 369 ? 10.303 -7.877 -14.710 1.00 85.44 369 ASN A N 1
ATOM 2794 C CA . ASN A 1 369 ? 11.108 -7.384 -13.587 1.00 85.44 369 ASN A CA 1
ATOM 2795 C C . ASN A 1 369 ? 10.291 -7.275 -12.292 1.00 85.44 369 ASN A C 1
ATOM 2797 O O . ASN A 1 369 ? 10.803 -7.564 -11.212 1.00 85.44 369 ASN A O 1
ATOM 2801 N N . GLU A 1 370 ? 9.017 -6.898 -12.396 1.00 86.62 370 GLU A N 1
ATOM 2802 C CA . GLU A 1 370 ? 8.117 -6.804 -11.248 1.00 86.62 370 GLU A CA 1
ATOM 2803 C C . GLU A 1 370 ? 7.698 -8.193 -10.743 1.00 86.62 370 GLU A C 1
ATOM 2805 O O . GLU A 1 370 ? 7.723 -8.447 -9.540 1.00 86.62 370 GLU A O 1
ATOM 2810 N N . LEU A 1 371 ? 7.431 -9.140 -11.647 1.00 90.81 371 LEU A N 1
ATOM 2811 C CA . LEU A 1 371 ? 7.187 -10.539 -11.279 1.00 90.81 371 LEU A CA 1
ATOM 2812 C C . LEU A 1 371 ? 8.421 -11.178 -10.614 1.00 90.81 371 LEU A C 1
ATOM 2814 O O . LEU A 1 371 ? 8.298 -11.883 -9.612 1.00 90.81 371 LEU A O 1
ATOM 2818 N N . LEU A 1 372 ? 9.627 -10.884 -11.112 1.00 91.00 372 LEU A N 1
ATOM 2819 C CA . LEU A 1 372 ? 10.885 -11.311 -10.489 1.00 91.00 372 LEU A CA 1
ATOM 2820 C C . LEU A 1 372 ? 11.104 -10.658 -9.118 1.00 91.00 372 LEU A C 1
ATOM 2822 O O . LEU A 1 372 ? 11.654 -11.296 -8.223 1.00 91.00 372 LEU A O 1
ATOM 2826 N N . ARG A 1 373 ? 10.636 -9.422 -8.906 1.00 91.88 373 ARG A N 1
ATOM 2827 C CA . ARG A 1 373 ? 10.646 -8.770 -7.585 1.00 91.88 373 ARG A CA 1
ATOM 2828 C C . ARG A 1 373 ? 9.735 -9.499 -6.595 1.00 91.88 373 ARG A C 1
ATOM 2830 O O . ARG A 1 373 ? 10.124 -9.702 -5.448 1.00 91.88 373 ARG A O 1
ATOM 2837 N N . MET A 1 374 ? 8.560 -9.955 -7.032 1.00 88.94 374 MET A N 1
ATOM 2838 C CA . MET A 1 374 ? 7.685 -10.803 -6.210 1.00 88.94 374 MET A CA 1
ATOM 2839 C C . MET A 1 374 ? 8.338 -12.165 -5.907 1.00 88.94 374 MET A C 1
ATOM 2841 O O . MET A 1 374 ? 8.261 -12.645 -4.774 1.00 88.94 374 MET A O 1
ATOM 2845 N N . ALA A 1 375 ? 9.048 -12.759 -6.874 1.00 91.12 375 ALA A N 1
ATOM 2846 C CA . ALA A 1 375 ? 9.808 -13.996 -6.672 1.00 91.12 375 ALA A CA 1
ATOM 2847 C C . ALA A 1 375 ? 10.977 -13.816 -5.684 1.00 91.12 375 ALA A C 1
ATOM 2849 O O . ALA A 1 375 ? 11.222 -14.679 -4.839 1.00 91.12 375 ALA A O 1
ATOM 2850 N N . GLU A 1 376 ? 11.671 -12.676 -5.739 1.00 90.75 376 GLU A N 1
ATOM 2851 C CA . GLU A 1 376 ? 12.710 -12.297 -4.776 1.00 90.75 376 GLU A CA 1
ATOM 2852 C C . GLU A 1 376 ? 12.127 -12.232 -3.358 1.00 90.75 376 GLU A C 1
ATOM 2854 O O . GLU A 1 376 ? 12.684 -12.813 -2.424 1.00 90.75 376 GLU A O 1
ATOM 2859 N N . VAL A 1 377 ? 10.976 -11.571 -3.197 1.00 89.50 377 VAL A N 1
ATOM 2860 C CA . VAL A 1 377 ? 10.248 -11.494 -1.923 1.00 89.50 377 VAL A CA 1
ATOM 2861 C C . VAL A 1 377 ? 9.869 -12.890 -1.421 1.00 89.50 377 VAL A C 1
ATOM 2863 O O . VAL A 1 377 ? 10.090 -13.197 -0.248 1.00 89.50 377 VAL A O 1
ATOM 2866 N N . ALA A 1 378 ? 9.371 -13.770 -2.294 1.00 87.81 378 ALA A N 1
ATOM 2867 C CA . ALA A 1 378 ? 9.066 -15.156 -1.937 1.00 87.81 378 ALA A CA 1
ATOM 2868 C C . ALA A 1 378 ? 10.306 -15.905 -1.411 1.00 87.81 378 ALA A C 1
ATOM 2870 O O . ALA A 1 378 ? 10.224 -16.591 -0.385 1.00 87.81 378 ALA A O 1
ATOM 2871 N N . GLY A 1 379 ? 11.460 -15.718 -2.064 1.00 89.19 379 GLY A N 1
ATOM 2872 C CA . GLY A 1 379 ? 12.751 -16.256 -1.630 1.00 89.19 379 GLY A CA 1
ATOM 2873 C C . GLY A 1 379 ? 13.186 -15.728 -0.261 1.00 89.19 379 GLY A C 1
ATOM 2874 O O . GLY A 1 379 ? 13.547 -16.508 0.619 1.00 89.19 379 GLY A O 1
ATOM 2875 N N . GLN A 1 380 ? 13.065 -14.415 -0.026 1.00 89.00 380 GLN A N 1
ATOM 2876 C CA . GLN A 1 380 ? 13.376 -13.787 1.269 1.00 89.00 380 GLN A CA 1
ATOM 2877 C C . GLN A 1 380 ? 12.509 -14.323 2.418 1.00 89.00 380 GLN A C 1
ATOM 2879 O O . GLN A 1 380 ? 12.954 -14.362 3.566 1.00 89.00 380 GLN A O 1
ATOM 2884 N N . LEU A 1 381 ? 11.283 -14.752 2.118 1.00 85.00 381 LEU A N 1
ATOM 2885 C CA . LEU A 1 381 ? 10.363 -15.361 3.083 1.00 85.00 381 LEU A CA 1
ATOM 2886 C C . LEU A 1 381 ? 10.656 -16.846 3.338 1.00 85.00 381 LEU A C 1
ATOM 2888 O O . LEU A 1 381 ? 10.006 -17.462 4.180 1.00 85.00 381 LEU A O 1
ATOM 2892 N N . GLY A 1 382 ? 11.662 -17.405 2.662 1.00 85.56 382 GLY A N 1
ATOM 2893 C CA . GLY A 1 382 ? 12.115 -18.779 2.837 1.00 85.56 382 GLY A CA 1
ATOM 2894 C C . GLY A 1 382 ? 11.461 -19.781 1.889 1.00 85.56 382 GLY A C 1
ATOM 2895 O O . GLY A 1 382 ? 11.669 -20.982 2.069 1.00 85.56 382 GLY A O 1
ATOM 2896 N N . THR A 1 383 ? 10.709 -19.323 0.883 1.00 87.56 383 THR A N 1
ATOM 2897 C CA . THR A 1 383 ? 10.150 -20.197 -0.157 1.00 87.56 383 THR A CA 1
ATOM 2898 C C . THR A 1 383 ? 11.270 -20.627 -1.097 1.00 87.56 383 THR A C 1
ATOM 2900 O O . THR A 1 383 ? 11.976 -19.787 -1.652 1.00 87.56 383 THR A O 1
ATOM 2903 N N . LYS A 1 384 ? 11.465 -21.940 -1.253 1.00 83.00 384 LYS A N 1
ATOM 2904 C CA . LYS A 1 384 ? 12.579 -22.502 -2.040 1.00 83.00 384 LYS A CA 1
ATOM 2905 C C . LYS A 1 384 ? 12.143 -23.354 -3.223 1.00 83.00 384 LYS A C 1
ATOM 2907 O O . LYS A 1 384 ? 12.972 -23.653 -4.071 1.00 83.00 384 LYS A O 1
ATOM 2912 N N . SER A 1 385 ? 10.885 -23.784 -3.272 1.00 91.56 385 SER A N 1
ATOM 2913 C CA . SER A 1 385 ? 10.368 -24.534 -4.415 1.00 91.56 385 SER A CA 1
ATOM 2914 C C . SER A 1 385 ? 10.062 -23.571 -5.557 1.00 91.56 385 SER A C 1
ATOM 2916 O O . SER A 1 385 ? 9.400 -22.558 -5.341 1.00 91.56 385 SER A O 1
ATOM 2918 N N . THR A 1 386 ? 10.519 -23.894 -6.769 1.00 92.19 386 THR A N 1
ATOM 2919 C CA . THR A 1 386 ? 10.186 -23.121 -7.973 1.00 92.19 386 THR A CA 1
ATOM 2920 C C . THR A 1 386 ? 8.676 -23.025 -8.171 1.00 92.19 386 THR A C 1
ATOM 2922 O O . THR A 1 386 ? 8.168 -21.948 -8.457 1.00 92.19 386 THR A O 1
ATOM 2925 N N . GLU A 1 387 ? 7.959 -24.128 -7.953 1.00 92.50 387 GLU A N 1
ATOM 2926 C CA . GLU A 1 387 ? 6.502 -24.195 -8.095 1.00 92.50 387 GLU A CA 1
ATOM 2927 C C . GLU A 1 387 ? 5.790 -23.289 -7.082 1.00 92.50 387 GLU A C 1
ATOM 2929 O O . GLU A 1 387 ? 4.934 -22.493 -7.462 1.00 92.50 387 GLU A O 1
ATOM 2934 N N . ASP A 1 388 ? 6.214 -23.325 -5.814 1.00 92.81 388 ASP A N 1
ATOM 2935 C CA . ASP A 1 388 ? 5.644 -22.477 -4.761 1.00 92.81 388 ASP A CA 1
ATOM 2936 C C . ASP A 1 388 ? 5.912 -20.990 -5.030 1.00 92.81 388 ASP A C 1
ATOM 2938 O O . ASP A 1 388 ? 5.045 -20.148 -4.804 1.00 92.81 388 ASP A O 1
ATOM 2942 N N . ILE A 1 389 ? 7.106 -20.653 -5.532 1.00 93.19 389 ILE A N 1
ATOM 2943 C CA . ILE A 1 389 ? 7.458 -19.276 -5.894 1.00 93.19 389 ILE A CA 1
ATOM 2944 C C . ILE A 1 389 ? 6.559 -18.789 -7.032 1.00 93.19 389 ILE A C 1
ATOM 2946 O O . ILE A 1 389 ? 5.977 -17.714 -6.922 1.00 93.19 389 ILE A O 1
ATOM 2950 N N . LEU A 1 390 ? 6.407 -19.574 -8.099 1.00 93.75 390 LEU A N 1
ATOM 2951 C CA . LEU A 1 390 ? 5.565 -19.210 -9.240 1.00 93.75 390 LEU A CA 1
ATOM 2952 C C . LEU A 1 390 ? 4.090 -19.086 -8.847 1.00 93.75 390 LEU A C 1
ATOM 2954 O O . LEU A 1 390 ? 3.431 -18.128 -9.247 1.00 93.75 390 LEU A O 1
ATOM 2958 N N . SER A 1 391 ? 3.585 -20.011 -8.027 1.00 92.25 391 SER A N 1
ATOM 2959 C CA . SER A 1 391 ? 2.213 -19.972 -7.512 1.00 92.25 391 SER A CA 1
ATOM 2960 C C . SER A 1 391 ? 1.968 -18.725 -6.660 1.00 92.25 391 SER A C 1
ATOM 2962 O O . SER A 1 391 ? 0.968 -18.027 -6.846 1.00 92.25 391 SER A O 1
ATOM 2964 N N . LEU A 1 392 ? 2.918 -18.376 -5.789 1.00 91.44 392 LEU A N 1
ATOM 2965 C CA . LEU A 1 392 ? 2.850 -17.160 -4.988 1.00 91.44 392 LEU A CA 1
ATOM 2966 C C . LEU A 1 392 ? 2.890 -15.898 -5.851 1.00 91.44 392 LEU A C 1
ATOM 2968 O O . LEU A 1 392 ? 2.081 -15.000 -5.627 1.00 91.44 392 LEU A O 1
ATOM 2972 N N . VAL A 1 393 ? 3.783 -15.830 -6.843 1.00 92.88 393 VAL A N 1
ATOM 2973 C CA . VAL A 1 393 ? 3.863 -14.693 -7.773 1.00 92.88 393 VAL A CA 1
ATOM 2974 C C . VAL A 1 393 ? 2.560 -14.541 -8.555 1.00 92.88 393 VAL A C 1
ATOM 2976 O O . VAL A 1 393 ? 2.044 -13.433 -8.652 1.00 92.88 393 VAL A O 1
ATOM 2979 N N . ALA A 1 394 ? 1.983 -15.636 -9.052 1.00 91.06 394 ALA A N 1
ATOM 2980 C CA . ALA A 1 394 ? 0.715 -15.603 -9.775 1.00 91.06 394 ALA A CA 1
ATOM 2981 C C . ALA A 1 394 ? -0.441 -15.114 -8.888 1.00 91.06 394 ALA A C 1
ATOM 2983 O O . ALA A 1 394 ? -1.217 -14.253 -9.300 1.00 91.06 394 ALA A O 1
ATOM 2984 N N . ALA A 1 395 ? -0.552 -15.622 -7.657 1.00 89.38 395 ALA A N 1
ATOM 2985 C CA . ALA A 1 395 ? -1.575 -15.179 -6.712 1.00 89.38 395 ALA A CA 1
ATOM 2986 C C . ALA A 1 395 ? -1.406 -13.697 -6.328 1.00 89.38 395 ALA A C 1
ATOM 2988 O O . ALA A 1 395 ? -2.386 -12.952 -6.284 1.00 89.38 395 ALA A O 1
ATOM 2989 N N . ALA A 1 396 ? -0.167 -13.263 -6.094 1.00 89.75 396 ALA A N 1
ATOM 2990 C CA . ALA A 1 396 ? 0.170 -11.885 -5.763 1.00 89.75 396 ALA A CA 1
ATOM 2991 C C . ALA A 1 396 ? -0.104 -10.910 -6.919 1.00 89.75 396 ALA A C 1
ATOM 2993 O O . ALA A 1 396 ? -0.663 -9.841 -6.686 1.00 89.75 396 ALA A O 1
ATOM 2994 N N . ASP A 1 397 ? 0.226 -11.288 -8.156 1.00 90.94 397 ASP A N 1
ATOM 2995 C CA . ASP A 1 397 ? -0.087 -10.520 -9.366 1.00 90.94 397 ASP A CA 1
ATOM 2996 C C . ASP A 1 397 ? -1.601 -10.359 -9.557 1.00 90.94 397 ASP A C 1
ATOM 2998 O O . ASP A 1 397 ? -2.102 -9.249 -9.744 1.00 90.94 397 ASP A O 1
ATOM 3002 N N . ALA A 1 398 ? -2.347 -11.459 -9.431 1.00 85.12 398 ALA A N 1
ATOM 3003 C CA . ALA A 1 398 ? -3.797 -11.438 -9.555 1.00 85.12 398 ALA A CA 1
ATOM 3004 C C . ALA A 1 398 ? -4.455 -10.530 -8.515 1.00 85.12 398 ALA A C 1
ATOM 3006 O O . ALA A 1 398 ? -5.356 -9.763 -8.853 1.00 85.12 398 ALA A O 1
ATOM 3007 N N . LEU A 1 399 ? -3.997 -10.571 -7.262 1.00 85.62 399 LEU A N 1
ATOM 3008 C CA . LEU A 1 399 ? -4.459 -9.644 -6.229 1.00 85.62 399 LEU A CA 1
ATOM 3009 C C . LEU A 1 399 ? -4.034 -8.204 -6.524 1.00 85.62 399 LEU A C 1
ATOM 3011 O O . LEU A 1 399 ? -4.845 -7.298 -6.357 1.00 85.62 399 LEU A O 1
ATOM 3015 N N . GLY A 1 400 ? -2.816 -8.001 -7.028 1.00 85.88 400 GLY A N 1
ATOM 3016 C CA . GLY A 1 400 ? -2.295 -6.696 -7.432 1.00 85.88 400 GLY A CA 1
ATOM 3017 C C . GLY A 1 400 ? -3.171 -5.958 -8.440 1.00 85.88 400 GLY A C 1
ATOM 3018 O O . GLY A 1 400 ? -3.279 -4.736 -8.397 1.00 85.88 400 GLY A O 1
ATOM 3019 N N . LEU A 1 401 ? -3.818 -6.706 -9.332 1.00 78.31 401 LEU A N 1
ATOM 3020 C CA . LEU A 1 401 ? -4.652 -6.159 -10.402 1.00 78.31 401 LEU A CA 1
ATOM 3021 C C . LEU A 1 401 ? -6.145 -6.148 -10.085 1.00 78.31 401 LEU A C 1
ATOM 3023 O O . LEU A 1 401 ? -6.887 -5.370 -10.680 1.00 78.31 401 LEU A O 1
ATOM 3027 N N . SER A 1 402 ? -6.599 -7.013 -9.179 1.00 72.81 402 SER A N 1
ATOM 3028 C CA . SER A 1 402 ? -8.016 -7.114 -8.813 1.00 72.81 402 SER A CA 1
ATOM 3029 C C . SER A 1 402 ? -8.384 -6.362 -7.537 1.00 72.81 402 SER A C 1
ATOM 3031 O O . SER A 1 402 ? -9.568 -6.238 -7.237 1.00 72.81 402 SER A O 1
ATOM 3033 N N . THR A 1 403 ? -7.402 -5.852 -6.790 1.00 75.69 403 THR A N 1
ATOM 3034 C CA . THR A 1 403 ? -7.617 -5.259 -5.463 1.00 75.69 403 THR A CA 1
ATOM 3035 C C . THR A 1 403 ? -6.824 -3.964 -5.275 1.00 75.69 403 THR A C 1
ATOM 3037 O O . THR A 1 403 ? -6.160 -3.472 -6.185 1.00 75.69 403 THR A O 1
ATOM 3040 N N . ASN A 1 404 ? -6.884 -3.389 -4.072 1.00 76.88 404 ASN A N 1
ATOM 3041 C CA . ASN A 1 404 ? -6.106 -2.213 -3.684 1.00 76.88 404 ASN A CA 1
ATOM 3042 C C . ASN A 1 404 ? -4.716 -2.531 -3.097 1.00 76.88 404 ASN A C 1
ATOM 3044 O O . ASN A 1 404 ? -4.079 -1.632 -2.543 1.00 76.88 404 ASN A O 1
ATOM 3048 N N . LEU A 1 405 ? -4.256 -3.783 -3.176 1.00 79.25 405 LEU A N 1
ATOM 3049 C CA . LEU A 1 405 ? -3.011 -4.236 -2.562 1.00 79.25 405 LEU A CA 1
ATOM 3050 C C . LEU A 1 405 ? -1.874 -4.320 -3.589 1.00 79.25 405 LEU A C 1
ATOM 3052 O O . LEU A 1 405 ? -2.053 -4.899 -4.650 1.00 79.25 405 LEU A O 1
ATOM 3056 N N . ALA A 1 406 ? -0.687 -3.784 -3.288 1.00 76.94 406 ALA A N 1
ATOM 3057 C CA . ALA A 1 406 ? 0.465 -3.903 -4.189 1.00 76.94 406 ALA A CA 1
ATOM 3058 C C . ALA A 1 406 ? 0.988 -5.351 -4.238 1.00 76.94 406 ALA A C 1
ATOM 3060 O O . ALA A 1 406 ? 1.025 -6.026 -3.210 1.00 76.94 406 ALA A O 1
ATOM 3061 N N . GLY A 1 407 ? 1.426 -5.829 -5.408 1.00 77.62 407 GLY A N 1
ATOM 3062 C CA . GLY A 1 407 ? 1.790 -7.240 -5.606 1.00 77.62 407 GLY A CA 1
ATOM 3063 C C . GLY A 1 407 ? 2.909 -7.752 -4.682 1.00 77.62 407 GLY A C 1
ATOM 3064 O O . GLY A 1 407 ? 2.802 -8.840 -4.123 1.00 77.62 407 GLY A O 1
ATOM 3065 N N . ASP A 1 408 ? 3.952 -6.965 -4.416 1.00 78.12 408 ASP A N 1
ATOM 3066 C CA . ASP A 1 408 ? 5.021 -7.339 -3.474 1.00 78.12 408 ASP A CA 1
ATOM 3067 C C . ASP A 1 408 ? 4.568 -7.339 -2.004 1.00 78.12 408 ASP A C 1
ATOM 3069 O O . ASP A 1 408 ? 4.997 -8.178 -1.200 1.00 78.12 408 ASP A O 1
ATOM 3073 N N . GLU A 1 409 ? 3.671 -6.422 -1.646 1.00 83.56 409 GLU A N 1
ATOM 3074 C CA . GLU A 1 409 ? 3.063 -6.371 -0.319 1.00 83.56 409 GLU A CA 1
ATOM 3075 C C . GLU A 1 409 ? 2.100 -7.551 -0.104 1.00 83.56 409 GLU A C 1
ATOM 3077 O O . GLU A 1 409 ? 2.155 -8.210 0.940 1.00 83.56 409 GLU A O 1
ATOM 3082 N N . ALA A 1 410 ? 1.295 -7.883 -1.119 1.00 82.69 410 ALA A N 1
ATOM 3083 C CA . ALA A 1 410 ? 0.414 -9.048 -1.152 1.00 82.69 410 ALA A CA 1
ATOM 3084 C C . ALA A 1 410 ? 1.204 -10.346 -0.967 1.00 82.69 410 ALA A C 1
ATOM 3086 O O . ALA A 1 410 ? 0.933 -11.106 -0.033 1.00 82.69 410 ALA A O 1
ATOM 3087 N N . ALA A 1 411 ? 2.241 -10.550 -1.786 1.00 84.31 411 ALA A N 1
ATOM 3088 C CA . ALA A 1 411 ? 3.165 -11.676 -1.682 1.00 84.31 411 ALA A CA 1
ATOM 3089 C C . ALA A 1 411 ? 3.720 -11.824 -0.256 1.00 84.31 411 ALA A C 1
ATOM 3091 O O . ALA A 1 411 ? 3.687 -12.907 0.334 1.00 84.31 411 ALA A O 1
ATOM 3092 N N . THR A 1 412 ? 4.173 -10.713 0.333 1.00 89.62 412 THR A N 1
ATOM 3093 C CA . THR A 1 412 ? 4.752 -10.702 1.680 1.00 89.62 412 THR A CA 1
ATOM 3094 C C . THR A 1 412 ? 3.747 -11.084 2.757 1.00 89.62 412 THR A C 1
ATOM 3096 O O . THR A 1 412 ? 4.052 -11.892 3.641 1.00 89.62 412 THR A O 1
ATOM 3099 N N . MET A 1 413 ? 2.568 -10.465 2.745 1.00 90.00 413 MET A N 1
ATOM 3100 C CA . MET A 1 413 ? 1.592 -10.656 3.810 1.00 90.00 413 MET A CA 1
ATOM 3101 C C . MET A 1 413 ? 0.976 -12.049 3.774 1.00 90.00 413 MET A C 1
ATOM 3103 O O . MET A 1 413 ? 0.879 -12.686 4.822 1.00 90.00 413 MET A O 1
ATOM 3107 N N . LEU A 1 414 ? 0.628 -12.552 2.591 1.00 90.44 414 LEU A N 1
ATOM 3108 C CA . LEU A 1 414 ? -0.015 -13.854 2.456 1.00 90.44 414 LEU A CA 1
ATOM 3109 C C . LEU A 1 414 ? 0.933 -14.998 2.812 1.00 90.44 414 LEU A C 1
ATOM 3111 O O . LEU A 1 414 ? 0.568 -15.868 3.597 1.00 90.44 414 LEU A O 1
ATOM 3115 N N . ALA A 1 415 ? 2.177 -14.962 2.332 1.00 90.62 415 ALA A N 1
ATOM 3116 C CA . ALA A 1 415 ? 3.170 -15.966 2.705 1.00 90.62 415 ALA A CA 1
ATOM 3117 C C . ALA A 1 415 ? 3.458 -15.960 4.212 1.00 90.62 415 ALA A C 1
ATOM 3119 O O . ALA A 1 415 ? 3.607 -17.018 4.824 1.00 90.62 415 ALA A O 1
ATOM 3120 N N . ARG A 1 416 ? 3.479 -14.780 4.850 1.00 91.56 416 ARG A N 1
ATOM 3121 C CA . ARG A 1 416 ? 3.587 -14.688 6.314 1.00 91.56 416 ARG A CA 1
ATOM 3122 C C . ARG A 1 416 ? 2.376 -15.291 7.011 1.00 91.56 416 ARG A C 1
ATOM 3124 O O . ARG A 1 416 ? 2.572 -16.010 7.984 1.00 91.56 416 ARG A O 1
ATOM 3131 N N . ILE A 1 417 ? 1.163 -15.019 6.535 1.00 94.69 417 ILE A N 1
ATOM 3132 C CA . ILE A 1 417 ? -0.064 -15.602 7.090 1.00 94.69 417 ILE A CA 1
ATOM 3133 C C . ILE A 1 417 ? 0.011 -17.131 7.018 1.00 94.69 417 ILE A C 1
ATOM 3135 O O . ILE A 1 417 ? -0.057 -17.770 8.063 1.00 94.69 417 ILE A O 1
ATOM 3139 N N . LEU A 1 418 ? 0.273 -17.696 5.838 1.00 93.88 418 LEU A N 1
ATOM 3140 C CA . LEU A 1 418 ? 0.361 -19.147 5.622 1.00 93.88 418 LEU A CA 1
ATOM 3141 C C . LEU A 1 418 ? 1.487 -19.806 6.426 1.00 93.88 418 LEU A C 1
ATOM 3143 O O . LEU A 1 418 ? 1.344 -20.920 6.928 1.00 93.88 418 LEU A O 1
ATOM 3147 N N . GLY A 1 419 ? 2.619 -19.115 6.583 1.00 90.88 419 GLY A N 1
ATOM 3148 C CA . GLY A 1 419 ? 3.707 -19.573 7.442 1.00 90.88 419 GLY A CA 1
ATOM 3149 C C . GLY A 1 419 ? 3.344 -19.536 8.930 1.00 90.88 419 GLY A C 1
ATOM 3150 O O . GLY A 1 419 ? 3.775 -20.394 9.698 1.00 90.88 419 GLY A O 1
ATOM 3151 N N . MET A 1 420 ? 2.542 -18.558 9.361 1.00 91.62 420 MET A N 1
ATOM 3152 C CA . MET A 1 420 ? 2.087 -18.440 10.748 1.00 91.62 420 MET A CA 1
ATOM 3153 C C . MET A 1 420 ? 0.990 -19.449 11.101 1.00 91.62 420 MET A C 1
ATOM 3155 O O . MET A 1 420 ? 0.953 -19.878 12.255 1.00 91.62 420 MET A O 1
ATOM 3159 N N . THR A 1 421 ? 0.145 -19.824 10.138 1.00 94.19 421 THR A N 1
ATOM 3160 C CA . THR A 1 421 ? -0.912 -20.841 10.275 1.00 94.19 421 THR A CA 1
ATOM 3161 C C . THR A 1 421 ? -0.432 -22.262 9.988 1.00 94.19 421 THR A C 1
ATOM 3163 O O . THR A 1 421 ? -1.156 -23.207 10.274 1.00 94.19 421 THR A O 1
ATOM 3166 N N . GLN A 1 422 ? 0.795 -22.428 9.478 1.00 91.06 422 GLN A N 1
ATOM 3167 C CA . GLN A 1 422 ? 1.374 -23.718 9.073 1.00 91.06 422 GLN A CA 1
ATOM 3168 C C . GLN A 1 422 ? 0.631 -24.401 7.907 1.00 91.06 422 GLN A C 1
ATOM 3170 O O . GLN A 1 422 ? 0.782 -25.601 7.704 1.00 91.06 422 GLN A O 1
ATOM 3175 N N . GLU A 1 423 ? -0.130 -23.639 7.120 1.00 92.50 423 GLU A N 1
ATOM 3176 C CA . GLU A 1 423 ? -0.835 -24.129 5.923 1.00 92.50 423 GLU A CA 1
ATOM 3177 C C . GLU A 1 423 ? 0.109 -24.246 4.712 1.00 92.50 423 GLU A C 1
ATOM 3179 O O . GLU A 1 423 ? -0.063 -25.113 3.860 1.00 92.50 423 GLU A O 1
ATOM 3184 N N . GLY A 1 424 ? 1.167 -23.428 4.674 1.00 89.56 424 GLY A N 1
ATOM 3185 C CA . GLY A 1 424 ? 2.177 -23.456 3.613 1.00 89.56 424 GLY A CA 1
ATOM 3186 C C . GLY A 1 424 ? 1.756 -22.740 2.324 1.00 89.56 424 GLY A C 1
ATOM 3187 O O . GLY A 1 424 ? 0.604 -22.364 2.139 1.00 89.56 424 GLY A O 1
ATOM 3188 N N . ILE A 1 425 ? 2.724 -22.518 1.430 1.00 89.31 425 ILE A N 1
ATOM 3189 C CA . ILE A 1 425 ? 2.518 -21.775 0.174 1.00 89.31 425 ILE A CA 1
ATOM 3190 C C . ILE A 1 425 ? 1.548 -22.445 -0.814 1.00 89.31 425 ILE A C 1
ATOM 3192 O O . ILE A 1 425 ? 0.840 -21.696 -1.481 1.00 89.31 425 ILE A O 1
ATOM 3196 N N . PRO A 1 426 ? 1.410 -23.784 -0.895 1.00 90.12 426 PRO A N 1
ATOM 3197 C CA . PRO A 1 426 ? 0.406 -24.398 -1.772 1.00 90.12 426 PRO A CA 1
ATOM 3198 C C . PRO A 1 426 ? -1.032 -23.895 -1.547 1.00 90.12 426 PRO A C 1
ATOM 3200 O O . PRO A 1 426 ? -1.835 -23.885 -2.474 1.00 90.12 426 PRO A O 1
ATOM 3203 N N . GLU A 1 427 ? -1.346 -23.400 -0.346 1.00 94.69 427 GLU A N 1
ATOM 3204 C CA . GLU A 1 427 ? -2.655 -22.840 0.006 1.00 94.69 427 GLU A CA 1
ATOM 3205 C C . GLU A 1 427 ? -2.799 -21.336 -0.328 1.00 94.69 427 GLU A C 1
ATOM 3207 O O . GLU A 1 427 ? -3.783 -20.689 0.044 1.00 94.69 427 GLU A O 1
ATOM 3212 N N . ILE A 1 428 ? -1.842 -20.735 -1.046 1.00 94.19 428 ILE A N 1
ATOM 3213 C CA . ILE A 1 428 ? -1.849 -19.301 -1.382 1.00 94.19 428 ILE A CA 1
ATOM 3214 C C . ILE A 1 428 ? -3.064 -18.889 -2.204 1.00 94.19 428 ILE A C 1
ATOM 3216 O O . ILE A 1 428 ? -3.678 -17.852 -1.935 1.00 94.19 428 ILE A O 1
ATOM 3220 N N . HIS A 1 429 ? -3.456 -19.718 -3.166 1.00 94.38 429 HIS A N 1
ATOM 3221 C CA . HIS A 1 429 ? -4.636 -19.495 -3.991 1.00 94.38 429 HIS A CA 1
ATOM 3222 C C . HIS A 1 429 ? -5.928 -19.605 -3.171 1.00 94.38 429 HIS A C 1
ATOM 3224 O O . HIS A 1 429 ? -6.885 -18.860 -3.410 1.00 94.38 429 HIS A O 1
ATOM 3230 N N . ASN A 1 430 ? -5.938 -20.468 -2.158 1.00 97.19 430 ASN A N 1
ATOM 3231 C CA . ASN A 1 430 ? -7.063 -20.675 -1.256 1.00 97.19 430 ASN A CA 1
ATOM 3232 C C . ASN A 1 430 ? -7.247 -19.442 -0.362 1.00 97.19 430 ASN A C 1
ATOM 3234 O O . ASN A 1 430 ? -8.321 -18.833 -0.352 1.00 97.19 430 ASN A O 1
ATOM 3238 N N . LEU A 1 431 ? -6.174 -18.972 0.283 1.00 96.81 431 LEU A N 1
ATOM 3239 C CA . LEU A 1 431 ? -6.208 -17.743 1.078 1.00 96.81 431 LEU A CA 1
ATOM 3240 C C . LEU A 1 431 ? -6.575 -16.514 0.232 1.00 96.81 431 LEU A C 1
ATOM 3242 O O . LEU A 1 431 ? -7.448 -15.738 0.617 1.00 96.81 431 LEU A O 1
ATOM 3246 N N . SER A 1 432 ? -5.965 -16.358 -0.944 1.00 95.56 432 SER A N 1
ATOM 3247 C CA . SER A 1 432 ? -6.263 -15.246 -1.860 1.00 95.56 432 SER A CA 1
ATOM 3248 C C . SER A 1 432 ? -7.732 -15.246 -2.290 1.00 95.56 432 SER A C 1
ATOM 3250 O O . SER A 1 432 ? -8.367 -14.196 -2.379 1.00 95.56 432 SER A O 1
ATOM 3252 N N . SER A 1 433 ? -8.305 -16.432 -2.502 1.00 96.19 433 SER A N 1
ATOM 3253 C CA . SER A 1 433 ? -9.719 -16.589 -2.843 1.00 96.19 433 SER A CA 1
ATOM 3254 C C . SER A 1 433 ? -10.647 -16.201 -1.701 1.00 96.19 433 SER A C 1
ATOM 3256 O O . SER A 1 433 ? -11.639 -15.518 -1.947 1.00 96.19 433 SER A O 1
ATOM 3258 N N . ALA A 1 434 ? -10.316 -16.583 -0.467 1.00 97.81 434 ALA A N 1
ATOM 3259 C CA . ALA A 1 434 ? -11.052 -16.147 0.714 1.00 97.81 434 ALA A CA 1
ATOM 3260 C C . ALA A 1 434 ? -11.053 -14.617 0.849 1.00 97.81 434 ALA A C 1
ATOM 3262 O O . ALA A 1 434 ? -12.116 -14.023 1.010 1.00 97.81 434 ALA A O 1
ATOM 3263 N N . VAL A 1 435 ? -9.887 -13.976 0.707 1.00 96.38 435 VAL A N 1
ATOM 3264 C CA . VAL A 1 435 ? -9.740 -12.513 0.790 1.00 96.38 435 VAL A CA 1
ATOM 3265 C C . VAL A 1 435 ? -10.602 -11.802 -0.255 1.00 96.38 435 VAL A C 1
ATOM 3267 O O . VAL A 1 435 ? -11.389 -10.932 0.107 1.00 96.38 435 VAL A O 1
ATOM 3270 N N . VAL A 1 436 ? -10.513 -12.196 -1.530 1.00 93.38 436 VAL A N 1
ATOM 3271 C CA . VAL A 1 436 ? -11.287 -11.564 -2.616 1.00 93.38 436 VAL A CA 1
ATOM 3272 C C . VAL A 1 436 ? -12.785 -11.816 -2.466 1.00 93.38 436 VAL A C 1
ATOM 3274 O O . VAL A 1 436 ? -13.595 -10.933 -2.736 1.00 93.38 436 VAL A O 1
ATOM 3277 N N . ALA A 1 437 ? -13.195 -13.006 -2.024 1.00 96.06 437 ALA A N 1
ATOM 3278 C CA . ALA A 1 437 ? -14.609 -13.273 -1.777 1.00 96.06 437 ALA A CA 1
ATOM 3279 C C . ALA A 1 437 ? -15.165 -12.376 -0.663 1.00 96.06 437 ALA A C 1
ATOM 3281 O O . ALA A 1 437 ? -16.250 -11.821 -0.816 1.00 96.06 437 ALA A O 1
ATOM 3282 N N . LEU A 1 438 ? -14.408 -12.203 0.423 1.00 96.81 438 LEU A N 1
ATOM 3283 C CA . LEU A 1 438 ? -14.778 -11.328 1.533 1.00 96.81 438 LEU A CA 1
ATOM 3284 C C . LEU A 1 438 ? -14.808 -9.853 1.104 1.00 96.81 438 LEU A C 1
ATOM 3286 O O . LEU A 1 438 ? -15.788 -9.177 1.399 1.00 96.81 438 LEU A O 1
ATOM 3290 N N . GLY A 1 439 ? -13.810 -9.374 0.353 1.00 94.69 439 GLY A N 1
ATOM 3291 C CA . GLY A 1 439 ? -13.776 -7.997 -0.167 1.00 94.69 439 GLY A CA 1
ATOM 3292 C C . GLY A 1 439 ? -14.961 -7.661 -1.078 1.00 94.69 439 GLY A C 1
ATOM 3293 O O . GLY A 1 439 ? -15.489 -6.554 -1.041 1.00 94.69 439 GLY A O 1
ATOM 3294 N N . ASN A 1 440 ? -15.464 -8.649 -1.823 1.00 91.25 440 ASN A N 1
ATOM 3295 C CA . ASN A 1 440 ? -16.632 -8.475 -2.686 1.00 91.25 440 ASN A CA 1
ATOM 3296 C C . ASN A 1 440 ? -17.982 -8.413 -1.939 1.00 91.25 440 ASN A C 1
ATOM 3298 O O . ASN A 1 440 ? -18.941 -7.871 -2.489 1.00 91.25 440 ASN A O 1
ATOM 3302 N N . ASP A 1 441 ? -18.096 -8.982 -0.731 1.00 95.06 441 ASP A N 1
ATOM 3303 C CA . ASP A 1 441 ? -19.377 -9.110 0.002 1.00 95.06 441 ASP A CA 1
ATOM 3304 C C . ASP A 1 441 ? -19.449 -8.258 1.288 1.00 95.06 441 ASP A C 1
ATOM 3306 O O . ASP A 1 441 ? -20.519 -8.078 1.884 1.00 95.06 441 ASP A O 1
ATOM 3310 N N . PHE A 1 442 ? -18.317 -7.707 1.733 1.00 95.00 442 PHE A N 1
ATOM 3311 C CA . PHE A 1 442 ? -18.198 -6.913 2.956 1.00 95.00 442 PHE A CA 1
ATOM 3312 C C . PHE A 1 442 ? -17.770 -5.477 2.654 1.00 95.00 442 PHE A C 1
ATOM 3314 O O . PHE A 1 442 ? -17.076 -5.204 1.681 1.00 95.00 442 PHE A O 1
ATOM 3321 N N . ALA A 1 443 ? -18.183 -4.531 3.502 1.00 92.12 443 ALA A N 1
ATOM 3322 C CA . ALA A 1 443 ? -17.884 -3.108 3.321 1.00 92.12 443 ALA A CA 1
ATOM 3323 C C . ALA A 1 443 ? -16.468 -2.744 3.818 1.00 92.12 443 ALA A C 1
ATOM 3325 O O . ALA A 1 443 ? -16.300 -1.873 4.672 1.00 92.12 443 ALA A O 1
ATOM 3326 N N . ILE A 1 444 ? -15.453 -3.444 3.311 1.00 90.38 444 ILE A N 1
ATOM 3327 C CA . ILE A 1 444 ? -14.050 -3.357 3.732 1.00 90.38 444 ILE A CA 1
ATOM 3328 C C . ILE A 1 444 ? -13.132 -3.661 2.536 1.00 90.38 444 ILE A C 1
ATOM 3330 O O . ILE A 1 444 ? -13.536 -4.369 1.619 1.00 90.38 444 ILE A O 1
ATOM 3334 N N . THR A 1 445 ? -11.909 -3.127 2.524 1.00 90.25 445 THR A N 1
ATOM 3335 C CA . THR A 1 445 ? -10.963 -3.367 1.420 1.00 90.25 445 THR A CA 1
ATOM 3336 C C . THR A 1 445 ? -10.140 -4.641 1.616 1.00 90.25 445 THR A C 1
ATOM 3338 O O . THR A 1 445 ? -9.915 -5.066 2.749 1.00 90.25 445 THR A O 1
ATOM 3341 N N . GLU A 1 446 ? -9.632 -5.244 0.539 1.00 91.00 446 GLU A N 1
ATOM 3342 C CA . GLU A 1 446 ? -8.802 -6.453 0.618 1.00 91.00 446 GLU A CA 1
ATOM 3343 C C . GLU A 1 446 ? -7.500 -6.218 1.388 1.00 91.00 446 GLU A C 1
ATOM 3345 O O . GLU A 1 446 ? -7.088 -7.084 2.161 1.00 91.00 446 GLU A O 1
ATOM 3350 N N . ALA A 1 447 ? -6.880 -5.042 1.250 1.00 91.50 447 ALA A N 1
ATOM 3351 C CA . ALA A 1 447 ? -5.713 -4.676 2.050 1.00 91.50 447 ALA A CA 1
ATOM 3352 C C . ALA A 1 447 ? -6.020 -4.690 3.560 1.00 91.50 447 ALA A C 1
ATOM 3354 O O . ALA A 1 447 ? -5.266 -5.284 4.337 1.00 91.50 447 ALA A O 1
ATOM 3355 N N . ASP A 1 448 ? -7.156 -4.115 3.971 1.00 92.62 448 A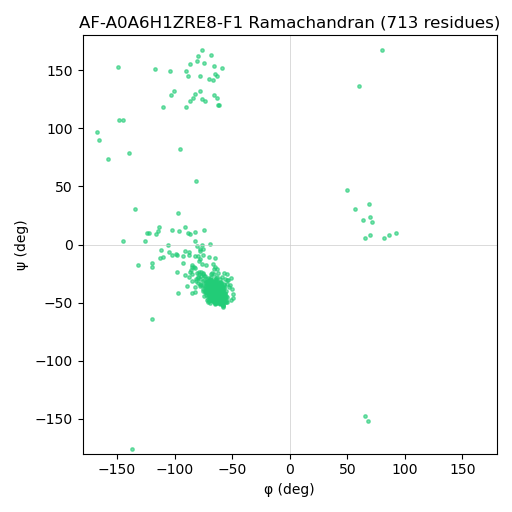SP A N 1
ATOM 3356 C CA . ASP A 1 448 ? -7.593 -4.133 5.371 1.00 92.62 448 ASP A CA 1
ATOM 3357 C C . ASP A 1 448 ? -7.919 -5.560 5.839 1.00 92.62 448 ASP A C 1
ATOM 3359 O O . ASP A 1 448 ? -7.571 -5.934 6.962 1.00 92.62 448 ASP A O 1
ATOM 3363 N N . ILE A 1 449 ? -8.534 -6.386 4.980 1.00 95.38 449 ILE A N 1
ATOM 3364 C CA . ILE A 1 449 ? -8.805 -7.803 5.271 1.00 95.38 449 ILE A CA 1
ATOM 3365 C C . ILE A 1 449 ? -7.495 -8.545 5.523 1.00 95.38 449 ILE A C 1
ATOM 3367 O O . ILE A 1 449 ? -7.368 -9.219 6.545 1.00 95.38 449 ILE A O 1
ATOM 3371 N N . VAL A 1 450 ? -6.506 -8.431 4.634 1.00 94.62 450 VAL A N 1
ATOM 3372 C CA . VAL A 1 450 ? -5.214 -9.125 4.762 1.00 94.62 450 VAL A CA 1
ATOM 3373 C C . VAL A 1 450 ? -4.461 -8.646 6.003 1.00 94.62 450 VAL A C 1
ATOM 3375 O O . VAL A 1 450 ? -3.958 -9.469 6.777 1.00 94.62 450 VAL A O 1
ATOM 3378 N N . GLN A 1 451 ? -4.429 -7.333 6.250 1.00 94.31 451 GLN A N 1
ATOM 3379 C CA . GLN A 1 451 ? -3.796 -6.771 7.441 1.00 94.31 451 GLN A CA 1
ATOM 3380 C C . GLN A 1 451 ? -4.467 -7.285 8.717 1.00 94.31 451 GLN A C 1
ATOM 3382 O O . GLN A 1 451 ? -3.784 -7.746 9.634 1.00 94.31 451 GLN A O 1
ATOM 3387 N N . MET A 1 452 ? -5.799 -7.266 8.768 1.00 97.00 452 MET A N 1
ATOM 3388 C CA . MET A 1 452 ? -6.533 -7.767 9.920 1.00 97.00 452 MET A CA 1
ATOM 3389 C C . MET A 1 452 ? -6.333 -9.278 10.087 1.00 97.00 452 MET A C 1
ATOM 3391 O O . MET A 1 452 ? -6.075 -9.734 11.196 1.00 97.00 452 MET A O 1
ATOM 3395 N N . THR A 1 453 ? -6.345 -10.050 8.999 1.00 97.62 453 THR A N 1
ATOM 3396 C CA . THR A 1 453 ? -6.073 -11.499 9.000 1.00 97.62 453 THR A CA 1
ATOM 3397 C C . THR A 1 453 ? -4.734 -11.802 9.660 1.00 97.62 453 THR A C 1
ATOM 3399 O O . THR A 1 453 ? -4.671 -12.618 10.577 1.00 97.62 453 THR A O 1
ATOM 3402 N N . LYS A 1 454 ? -3.665 -11.103 9.260 1.00 96.31 454 LYS A N 1
ATOM 3403 C CA . LYS A 1 454 ? -2.329 -11.246 9.857 1.00 96.31 454 LYS A CA 1
ATOM 3404 C C . LYS A 1 454 ? -2.349 -11.004 11.368 1.00 96.31 454 LYS A C 1
ATOM 3406 O O . LYS A 1 454 ? -1.739 -11.763 12.126 1.00 96.31 454 LYS A O 1
ATOM 3411 N N . 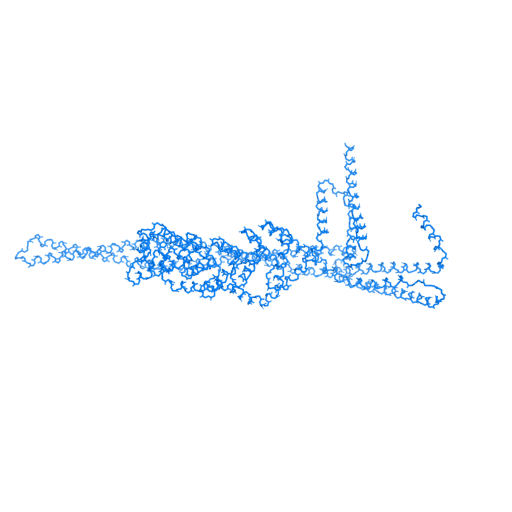GLU A 1 455 ? -3.032 -9.956 11.816 1.00 96.81 455 GLU A N 1
ATOM 3412 C CA . GLU A 1 455 ? -3.125 -9.628 13.239 1.00 96.81 455 GLU A CA 1
ATOM 3413 C C . GLU A 1 455 ? -3.960 -10.663 14.014 1.00 96.81 455 GLU A C 1
ATOM 3415 O O . GLU A 1 455 ? -3.574 -11.061 15.116 1.00 96.81 455 GLU A O 1
ATOM 3420 N N . ILE A 1 456 ? -5.037 -11.188 13.423 1.00 97.81 456 ILE A N 1
ATOM 3421 C CA . ILE A 1 456 ? -5.848 -12.259 14.016 1.00 97.81 456 ILE A CA 1
ATOM 3422 C C . ILE A 1 456 ? -5.058 -13.564 14.109 1.00 97.81 456 ILE A C 1
ATOM 3424 O O . ILE A 1 456 ? -5.027 -14.158 15.188 1.00 97.81 456 ILE A O 1
ATOM 3428 N N . VAL A 1 457 ? -4.360 -13.983 13.049 1.00 96.88 457 VAL A N 1
ATOM 3429 C CA . VAL A 1 457 ? -3.480 -15.166 13.082 1.00 96.88 457 VAL A CA 1
ATOM 3430 C C . VAL A 1 457 ? -2.414 -15.005 14.163 1.00 96.88 457 VAL A C 1
ATOM 3432 O O . VAL A 1 457 ? -2.190 -15.920 14.950 1.00 96.88 457 VAL A O 1
ATOM 3435 N N . SER A 1 458 ? -1.796 -13.823 14.274 1.00 95.19 458 SER A N 1
ATOM 3436 C CA . SER A 1 458 ? -0.821 -13.523 15.332 1.00 95.19 458 SER A CA 1
ATOM 3437 C C . SER A 1 458 ? -1.400 -13.716 16.734 1.00 95.19 458 SER A C 1
ATOM 3439 O O . SER A 1 458 ? -0.756 -14.321 17.592 1.00 95.19 458 SER A O 1
ATOM 3441 N N . GLY A 1 459 ? -2.627 -13.236 16.961 1.00 94.50 459 GLY A N 1
ATOM 3442 C CA . GLY A 1 459 ? -3.320 -13.387 18.238 1.00 94.50 459 GLY A CA 1
ATOM 3443 C C . GLY A 1 459 ? -3.751 -14.825 18.523 1.00 94.50 459 GLY A C 1
ATOM 3444 O O . GLY A 1 459 ? -3.753 -15.247 19.667 1.00 94.50 459 GLY A O 1
ATOM 3445 N N . THR A 1 460 ? -4.066 -15.618 17.506 1.00 95.62 460 THR A N 1
ATOM 3446 C CA . THR A 1 460 ? -4.713 -16.932 17.676 1.00 95.62 460 THR A CA 1
ATOM 3447 C C . THR A 1 460 ? -3.766 -18.125 17.531 1.00 95.62 460 THR A C 1
ATOM 3449 O O . THR A 1 460 ? -4.210 -19.271 17.504 1.00 95.62 460 THR A O 1
ATOM 3452 N N . ARG A 1 461 ? -2.447 -17.884 17.533 1.00 90.56 461 ARG A N 1
ATOM 3453 C CA . ARG A 1 461 ? -1.410 -18.930 17.451 1.00 90.56 461 ARG A CA 1
ATOM 3454 C C . ARG A 1 461 ? -1.558 -20.048 18.479 1.00 90.56 461 ARG A C 1
ATOM 3456 O O . ARG A 1 461 ? -1.255 -21.191 18.171 1.00 90.56 461 ARG A O 1
ATOM 3463 N N . GLU A 1 462 ? -2.016 -19.744 19.692 1.00 88.56 462 GLU A N 1
ATOM 3464 C CA . GLU A 1 462 ? -2.136 -20.746 20.762 1.00 88.56 462 GLU A CA 1
ATOM 3465 C C . GLU A 1 462 ? -3.168 -21.844 20.494 1.00 88.56 462 GLU A C 1
ATOM 3467 O O . GLU A 1 462 ? -3.087 -22.913 21.105 1.00 88.56 462 GLU A O 1
ATOM 3472 N N . ILE A 1 463 ? -4.118 -21.560 19.604 1.00 93.94 463 ILE A N 1
ATOM 3473 C CA . ILE A 1 463 ? -5.196 -22.462 19.198 1.00 93.94 463 ILE A CA 1
ATOM 3474 C C . ILE A 1 463 ? -5.104 -22.830 17.712 1.00 93.94 463 ILE A C 1
ATOM 3476 O O . ILE A 1 463 ? -6.035 -23.429 17.200 1.00 93.94 463 ILE A O 1
ATOM 3480 N N . ASN A 1 464 ? -4.008 -22.473 17.026 1.00 93.31 464 ASN A N 1
ATOM 3481 C CA . ASN A 1 464 ? -3.756 -22.780 15.611 1.00 93.31 464 ASN A CA 1
ATOM 3482 C C . ASN A 1 464 ? -4.925 -22.431 14.667 1.00 93.31 464 ASN A C 1
ATOM 3484 O O . ASN A 1 464 ? -5.322 -23.242 13.836 1.00 93.31 464 ASN A O 1
ATOM 3488 N N . LEU A 1 465 ? -5.499 -21.230 14.794 1.00 96.44 465 LEU A N 1
ATOM 3489 C CA . LEU A 1 465 ? -6.574 -20.799 13.896 1.00 96.44 465 LEU A CA 1
ATOM 3490 C C . LEU A 1 465 ? -6.068 -20.697 12.444 1.00 96.44 465 LEU A C 1
ATOM 3492 O O . LEU A 1 465 ? -5.099 -19.983 12.180 1.00 96.44 465 LEU A O 1
ATOM 3496 N N . GLY A 1 466 ? -6.746 -21.379 11.516 1.00 96.88 466 GLY A N 1
ATOM 3497 C CA . GLY A 1 466 ? -6.422 -21.361 10.084 1.00 96.88 466 GLY A CA 1
ATOM 3498 C C . GLY A 1 466 ? -6.690 -20.011 9.412 1.00 96.88 466 GLY A C 1
ATOM 3499 O O . GLY A 1 466 ? -7.419 -19.161 9.941 1.00 96.88 466 GLY A O 1
ATOM 3500 N N . SER A 1 467 ? -6.114 -19.796 8.228 1.00 97.44 467 SER A N 1
ATOM 3501 C CA . SER A 1 467 ? -6.137 -18.479 7.577 1.00 97.44 467 SER A CA 1
ATOM 3502 C C . SER A 1 467 ? -7.521 -18.091 7.059 1.00 97.44 467 SER A C 1
ATOM 3504 O O . SER A 1 467 ? -7.901 -16.928 7.194 1.00 97.44 467 SER A O 1
ATOM 3506 N N . ALA A 1 468 ? -8.319 -19.046 6.568 1.00 98.00 468 ALA A N 1
ATOM 3507 C CA . ALA A 1 468 ? -9.703 -18.799 6.149 1.00 98.00 468 ALA A CA 1
ATOM 3508 C C . ALA A 1 468 ? -10.564 -18.265 7.306 1.00 98.00 468 ALA A C 1
ATOM 3510 O O . ALA A 1 468 ? -11.267 -17.255 7.175 1.00 98.00 468 ALA A O 1
ATOM 3511 N N . ALA A 1 469 ? -10.472 -18.906 8.474 1.00 98.19 469 ALA A N 1
ATOM 3512 C CA . ALA A 1 469 ? -11.189 -18.469 9.660 1.00 98.19 469 ALA A CA 1
ATOM 3513 C C . ALA A 1 469 ? -10.667 -17.116 10.154 1.00 98.19 469 ALA A C 1
ATOM 3515 O O . ALA A 1 469 ? -11.458 -16.210 10.420 1.00 98.19 469 ALA A O 1
ATOM 3516 N N . ALA A 1 470 ? -9.345 -16.939 10.224 1.00 98.25 470 ALA A N 1
ATOM 3517 C CA . ALA A 1 470 ? -8.750 -15.669 10.620 1.00 98.25 470 ALA A CA 1
ATOM 3518 C C . ALA A 1 470 ? -9.163 -14.511 9.694 1.00 98.25 470 ALA A C 1
ATOM 3520 O O . ALA A 1 470 ? -9.426 -13.414 10.190 1.00 98.25 470 ALA A O 1
ATOM 3521 N N . ALA A 1 471 ? -9.301 -14.758 8.387 1.00 98.19 471 ALA A N 1
ATOM 3522 C CA . ALA A 1 471 ? -9.800 -13.779 7.427 1.00 98.19 471 ALA A CA 1
ATOM 3523 C C . ALA A 1 471 ? -11.265 -13.416 7.675 1.00 98.19 471 ALA A C 1
ATOM 3525 O O . ALA A 1 471 ? -11.614 -12.236 7.650 1.00 98.19 471 ALA A O 1
ATOM 3526 N N . ALA A 1 472 ? -12.116 -14.385 8.011 1.00 98.50 472 ALA A N 1
ATOM 3527 C CA . ALA A 1 472 ? -13.510 -14.123 8.366 1.00 98.50 472 ALA A CA 1
ATOM 3528 C C . ALA A 1 472 ? -13.649 -13.304 9.664 1.00 98.50 472 ALA A C 1
ATOM 3530 O O . ALA A 1 472 ? -14.395 -12.319 9.707 1.00 98.50 472 ALA A O 1
ATOM 3531 N N . PHE A 1 473 ? -12.901 -13.669 10.713 1.00 98.25 473 PHE A N 1
ATOM 3532 C CA . PHE A 1 473 ? -12.846 -12.900 11.961 1.00 98.25 473 PHE A CA 1
ATOM 3533 C C . PHE A 1 473 ? -12.307 -11.490 11.720 1.00 98.25 473 PHE A C 1
ATOM 3535 O O . PHE A 1 473 ? -12.885 -10.522 12.214 1.00 98.25 473 PHE A O 1
ATOM 3542 N N . GLY A 1 474 ? -11.233 -11.369 10.939 1.00 97.44 474 GLY A N 1
ATOM 3543 C CA . GLY A 1 474 ? -10.627 -10.089 10.609 1.00 97.44 474 GLY A CA 1
ATOM 3544 C C . GLY A 1 474 ? -11.580 -9.183 9.835 1.00 97.44 474 GLY A C 1
ATOM 3545 O O . GLY A 1 474 ? -11.835 -8.063 10.262 1.00 97.44 474 GLY A O 1
ATOM 3546 N N . THR A 1 475 ? -12.194 -9.697 8.773 1.00 97.94 475 THR A N 1
ATOM 3547 C CA . THR A 1 475 ? -13.196 -8.976 7.971 1.00 97.94 475 THR A CA 1
ATOM 3548 C C . THR A 1 475 ? -14.343 -8.472 8.841 1.00 97.94 475 THR A C 1
ATOM 3550 O O . THR A 1 475 ? -14.685 -7.294 8.792 1.00 97.94 475 THR A O 1
ATOM 3553 N N . THR A 1 476 ? -14.895 -9.332 9.703 1.00 97.94 476 THR A N 1
ATOM 3554 C CA . THR A 1 476 ? -16.020 -8.959 10.573 1.00 97.94 476 THR A CA 1
ATOM 3555 C C . THR A 1 476 ? -15.625 -7.876 11.577 1.00 97.94 476 THR A C 1
ATOM 3557 O O . THR A 1 476 ? -16.346 -6.901 11.764 1.00 97.94 476 THR A O 1
ATOM 3560 N N . LEU A 1 477 ? -14.469 -8.019 12.229 1.00 97.19 477 LEU A N 1
ATOM 3561 C CA . LEU A 1 477 ? -13.982 -7.035 13.196 1.00 97.19 477 LEU A CA 1
ATOM 3562 C C . LEU A 1 477 ? -13.658 -5.692 12.534 1.00 97.19 477 LEU A C 1
ATOM 3564 O O . LEU A 1 477 ? -13.964 -4.647 13.108 1.00 97.19 477 LEU A O 1
ATOM 3568 N N . ALA A 1 478 ? -13.081 -5.720 11.333 1.00 96.38 478 ALA A N 1
ATOM 3569 C CA . ALA A 1 478 ? -12.782 -4.528 10.554 1.00 96.38 478 ALA A CA 1
ATOM 3570 C C . ALA A 1 478 ? -14.066 -3.806 10.102 1.00 96.38 478 ALA A C 1
ATOM 3572 O O . ALA A 1 478 ? -14.179 -2.598 10.302 1.00 96.38 478 ALA A O 1
ATOM 3573 N N . GLU A 1 479 ? -15.070 -4.537 9.600 1.00 95.75 479 GLU A N 1
ATOM 3574 C CA . GLU A 1 479 ? -16.387 -3.987 9.225 1.00 95.75 479 GLU A CA 1
ATOM 3575 C C . GLU A 1 479 ? -17.110 -3.358 10.434 1.00 95.75 479 GLU A C 1
ATOM 3577 O O . GLU A 1 479 ? -17.765 -2.323 10.314 1.00 95.75 479 GLU A O 1
ATOM 3582 N N . LEU A 1 480 ? -16.923 -3.919 11.635 1.00 95.00 480 LEU A N 1
ATOM 3583 C CA . LEU A 1 480 ? -17.433 -3.378 12.904 1.00 95.00 480 LEU A CA 1
ATOM 3584 C C . LEU A 1 480 ? -16.544 -2.272 13.515 1.00 95.00 480 LEU A C 1
ATOM 3586 O O . LEU A 1 480 ? -16.729 -1.886 14.676 1.00 95.00 480 LEU A O 1
ATOM 3590 N N . GLY A 1 481 ? -15.559 -1.769 12.766 1.00 94.12 481 GLY A N 1
ATOM 3591 C CA . GLY A 1 481 ? -14.707 -0.644 13.153 1.00 94.12 481 GLY A CA 1
ATOM 3592 C C . GLY A 1 481 ? -13.731 -0.938 14.296 1.00 94.12 481 GLY A C 1
ATOM 3593 O O . GLY A 1 481 ? -13.323 -0.011 15.001 1.00 94.12 481 GLY A O 1
ATOM 3594 N N . GLN A 1 482 ? -13.371 -2.205 14.530 1.00 95.69 482 GLN A N 1
ATOM 3595 C CA . GLN A 1 482 ? -12.413 -2.573 15.576 1.00 95.69 482 GLN A CA 1
ATOM 3596 C C . GLN A 1 482 ? -10.961 -2.442 15.082 1.00 95.69 482 GLN A C 1
ATOM 3598 O O . GLN A 1 482 ? -10.604 -3.067 14.084 1.00 95.69 482 GLN A O 1
ATOM 3603 N N . PRO A 1 483 ? -10.089 -1.688 15.787 1.00 94.62 483 PRO A N 1
ATOM 3604 C CA . PRO A 1 483 ? -8.680 -1.549 15.410 1.00 94.62 483 PRO A CA 1
ATOM 3605 C C . PRO A 1 483 ? -7.913 -2.873 15.472 1.00 94.62 483 PRO A C 1
ATOM 3607 O O . PRO A 1 483 ? -8.130 -3.672 16.387 1.00 94.62 483 PRO A O 1
ATOM 3610 N N . ALA A 1 484 ? -6.956 -3.072 14.564 1.00 94.81 484 ALA A N 1
ATOM 3611 C CA . ALA A 1 484 ? -6.268 -4.350 14.398 1.00 94.81 484 ALA A CA 1
ATOM 3612 C C . ALA A 1 484 ? -5.483 -4.807 15.636 1.00 94.81 484 ALA A C 1
ATOM 3614 O O . ALA A 1 484 ? -5.562 -5.968 16.037 1.00 94.81 484 ALA A O 1
ATOM 3615 N N . GLU A 1 485 ? -4.807 -3.894 16.329 1.00 93.44 485 GLU A N 1
ATOM 3616 C CA . GLU A 1 485 ? -4.025 -4.201 17.529 1.00 93.44 485 GLU A CA 1
ATOM 3617 C C . GLU A 1 485 ? -4.918 -4.587 18.715 1.00 93.44 485 GLU A C 1
ATOM 3619 O O . GLU A 1 485 ? -4.568 -5.464 19.518 1.00 93.44 485 GLU A O 1
ATOM 3624 N N . ARG A 1 486 ? -6.092 -3.949 18.815 1.00 95.19 486 ARG A N 1
ATOM 3625 C CA . ARG A 1 486 ? -7.099 -4.271 19.834 1.00 95.19 486 ARG A CA 1
ATOM 3626 C C . ARG A 1 486 ? -7.736 -5.621 19.540 1.00 95.19 486 ARG A C 1
ATOM 3628 O O . ARG A 1 486 ? -7.833 -6.446 20.448 1.00 95.19 486 ARG A O 1
ATOM 3635 N N . SER A 1 487 ? -8.089 -5.862 18.281 1.00 96.25 487 SER A N 1
ATOM 3636 C CA . SER A 1 487 ? -8.592 -7.143 17.788 1.00 96.25 487 SER A CA 1
ATOM 3637 C C . SER A 1 487 ? -7.610 -8.278 18.072 1.00 96.25 487 SER A C 1
ATOM 3639 O O . SER A 1 487 ? -7.987 -9.259 18.713 1.00 96.25 487 SER A O 1
ATOM 3641 N N . ARG A 1 488 ? -6.324 -8.111 17.735 1.00 96.56 488 ARG A N 1
ATOM 3642 C CA . ARG A 1 488 ? -5.269 -9.081 18.067 1.00 96.56 488 ARG A CA 1
ATOM 3643 C C . ARG A 1 488 ? -5.204 -9.371 19.559 1.00 96.56 488 ARG A C 1
ATOM 3645 O O . ARG A 1 488 ? -5.168 -10.532 19.950 1.00 96.56 488 ARG A O 1
ATOM 3652 N N . THR A 1 489 ? -5.181 -8.334 20.397 1.00 95.12 489 THR A N 1
ATOM 3653 C CA . THR A 1 489 ? -5.046 -8.495 21.854 1.00 95.12 489 THR A CA 1
ATOM 3654 C C . THR A 1 489 ? -6.252 -9.215 22.458 1.00 95.12 489 THR A C 1
ATOM 3656 O O . THR A 1 489 ? -6.089 -10.071 23.328 1.00 95.12 489 THR A O 1
ATOM 3659 N N . ALA A 1 490 ? -7.459 -8.900 21.988 1.00 95.75 490 ALA A N 1
ATOM 3660 C CA . ALA A 1 490 ? -8.681 -9.565 22.422 1.00 95.75 490 ALA A CA 1
ATOM 3661 C C . ALA A 1 490 ? -8.684 -11.049 22.032 1.00 95.75 490 ALA A C 1
ATOM 3663 O O . ALA A 1 490 ? -8.913 -11.906 22.886 1.00 95.75 490 ALA A O 1
ATOM 3664 N N . MET A 1 491 ? -8.357 -11.351 20.772 1.00 96.75 491 MET A N 1
ATOM 3665 C CA . MET A 1 491 ? -8.293 -12.725 20.270 1.00 96.75 491 MET A CA 1
ATOM 3666 C C . MET A 1 491 ? -7.169 -13.533 20.922 1.00 96.75 491 MET A C 1
ATOM 3668 O O . MET A 1 491 ? -7.359 -14.714 21.192 1.00 96.75 491 MET A O 1
ATOM 3672 N N . GLN A 1 492 ? -6.039 -12.898 21.247 1.00 95.81 492 GLN A N 1
ATOM 3673 C CA . GLN A 1 492 ? -4.946 -13.529 21.986 1.00 95.81 492 GLN A CA 1
ATOM 3674 C C . GLN A 1 492 ? -5.369 -13.971 23.378 1.00 95.81 492 GLN A C 1
ATOM 3676 O O . GLN A 1 492 ? -5.125 -15.112 23.758 1.00 95.81 492 GLN A O 1
ATOM 3681 N N . ARG A 1 493 ? -6.036 -13.091 24.128 1.00 95.19 493 ARG A N 1
ATOM 3682 C CA . ARG A 1 493 ? -6.549 -13.449 25.455 1.00 95.19 493 ARG A CA 1
ATOM 3683 C C . ARG A 1 493 ? -7.602 -14.544 25.358 1.00 95.19 493 ARG A C 1
ATOM 3685 O O . ARG A 1 493 ? -7.523 -15.515 26.095 1.00 95.19 493 ARG A O 1
ATOM 3692 N N . LEU A 1 494 ? -8.542 -14.422 24.421 1.00 95.19 494 LEU A N 1
ATOM 3693 C CA . LEU A 1 494 ? -9.576 -15.434 24.228 1.00 95.19 494 LEU A CA 1
ATOM 3694 C C . LEU A 1 494 ? -8.981 -16.807 23.883 1.00 95.19 494 LEU A C 1
ATOM 3696 O O . LEU A 1 494 ? -9.347 -17.805 24.499 1.00 95.19 494 LEU A O 1
ATOM 3700 N N . GLY A 1 495 ? -8.056 -16.857 22.923 1.00 94.88 495 GLY A N 1
ATOM 3701 C CA . GLY A 1 495 ? -7.389 -18.092 22.520 1.00 94.88 495 GLY A CA 1
ATOM 3702 C C . GLY A 1 495 ? -6.604 -18.727 23.666 1.00 94.88 495 GLY A C 1
ATOM 3703 O O . GLY A 1 495 ? -6.723 -19.932 23.879 1.00 94.88 495 GLY A O 1
ATOM 3704 N N . ALA A 1 496 ? -5.870 -17.924 24.442 1.00 93.69 496 ALA A N 1
ATOM 3705 C CA . ALA A 1 496 ? -5.115 -18.405 25.595 1.00 93.69 496 ALA A CA 1
ATOM 3706 C C . ALA A 1 496 ? -6.020 -19.011 26.675 1.00 93.69 496 ALA A C 1
ATOM 3708 O O . ALA A 1 496 ? -5.763 -20.121 27.136 1.00 93.69 496 ALA A O 1
ATOM 3709 N N . GLU A 1 497 ? -7.122 -18.343 27.023 1.00 94.12 497 GLU A N 1
ATOM 3710 C CA . GLU A 1 497 ? -8.058 -18.839 28.041 1.00 94.12 497 GLU A CA 1
ATOM 3711 C C . GLU A 1 497 ? -8.779 -20.116 27.591 1.00 94.12 497 GLU A C 1
ATOM 3713 O O . GLU A 1 497 ? -8.958 -21.046 28.379 1.00 94.12 497 GLU A O 1
ATOM 3718 N N . ILE A 1 498 ? -9.147 -20.217 26.309 1.00 94.69 498 ILE A N 1
ATOM 3719 C CA . ILE A 1 498 ? -9.738 -21.440 25.747 1.00 94.69 498 ILE A CA 1
ATOM 3720 C C . ILE A 1 498 ? -8.729 -22.598 25.769 1.00 94.69 498 ILE A C 1
ATOM 3722 O O . ILE A 1 498 ? -9.062 -23.703 26.205 1.00 94.69 498 ILE A O 1
ATOM 3726 N N . ASN A 1 499 ? -7.492 -22.348 25.334 1.00 93.31 499 ASN A N 1
ATOM 3727 C CA . ASN A 1 499 ? -6.413 -23.336 25.325 1.00 93.31 499 ASN A CA 1
ATOM 3728 C C . ASN A 1 499 ? -6.073 -23.811 26.748 1.00 93.31 499 ASN A C 1
ATOM 3730 O O . ASN A 1 499 ? -5.927 -25.009 26.999 1.00 93.31 499 ASN A O 1
ATOM 3734 N N . GLU A 1 500 ? -5.984 -22.876 27.697 1.00 92.94 500 GLU A N 1
ATOM 3735 C CA . GLU A 1 500 ? -5.739 -23.163 29.107 1.00 92.94 500 GLU A CA 1
ATOM 3736 C C . GLU A 1 500 ? -6.874 -23.992 29.714 1.00 92.94 500 GLU A C 1
ATOM 3738 O O . GLU A 1 500 ? -6.605 -25.027 30.332 1.00 92.94 500 GLU A O 1
ATOM 3743 N N . ALA A 1 501 ? -8.130 -23.587 29.504 1.00 93.62 501 ALA A N 1
ATOM 3744 C CA . ALA A 1 501 ? -9.297 -24.315 29.989 1.00 93.62 501 ALA A CA 1
ATOM 3745 C C . ALA A 1 501 ? -9.330 -25.751 29.444 1.00 93.62 501 ALA A C 1
ATOM 3747 O O . ALA A 1 501 ? -9.535 -26.691 30.213 1.00 93.62 501 ALA A O 1
ATOM 3748 N N . SER A 1 502 ? -9.056 -25.939 28.149 1.00 93.12 502 SER A N 1
ATOM 3749 C CA . SER A 1 502 ? -9.027 -27.268 27.527 1.00 93.12 502 SER A CA 1
ATOM 3750 C C . SER A 1 502 ? -7.919 -28.167 28.087 1.00 93.12 502 SER A C 1
ATOM 3752 O O . SER A 1 502 ? -8.126 -29.370 28.215 1.00 93.12 502 SER A O 1
ATOM 3754 N N . LYS A 1 503 ? -6.747 -27.613 28.428 1.00 90.50 503 LYS A N 1
ATOM 3755 C CA . LYS A 1 503 ? -5.590 -28.391 28.910 1.00 90.50 503 LYS A CA 1
ATOM 3756 C C . LYS A 1 503 ? -5.617 -28.670 30.409 1.00 90.50 503 LYS A C 1
ATOM 3758 O O . LYS A 1 503 ? -5.242 -29.761 30.833 1.00 90.50 503 LYS A O 1
ATOM 3763 N N . LYS A 1 504 ? -5.992 -27.679 31.223 1.00 90.88 504 LYS A N 1
ATOM 3764 C CA . LYS A 1 504 ? -5.970 -27.791 32.692 1.00 90.88 504 LYS A CA 1
ATOM 3765 C C . LYS A 1 504 ? -7.254 -28.402 33.254 1.00 90.88 504 LYS A C 1
ATOM 3767 O O . LYS A 1 504 ? -7.216 -28.978 34.339 1.00 90.88 504 LYS A O 1
ATOM 3772 N N . GLY A 1 505 ? -8.370 -28.309 32.529 1.00 90.69 505 GLY A N 1
ATOM 3773 C CA . GLY A 1 505 ? -9.656 -28.820 32.991 1.00 90.69 505 GLY A CA 1
ATOM 3774 C C . GLY A 1 505 ? -10.220 -28.041 34.187 1.00 90.69 505 GLY A C 1
ATOM 3775 O O . GLY A 1 505 ? -9.959 -26.849 34.361 1.00 90.69 505 GLY A O 1
ATOM 3776 N N . GLY A 1 506 ? -11.015 -28.727 35.014 1.00 92.62 506 GLY A N 1
ATOM 3777 C CA . GLY A 1 506 ? -11.603 -28.169 36.238 1.00 92.62 506 GLY A CA 1
ATOM 3778 C C . GLY A 1 506 ? -12.601 -27.038 35.978 1.00 92.62 506 GLY A C 1
ATOM 3779 O O . GLY A 1 506 ? -13.286 -27.024 34.953 1.00 92.62 506 GLY A O 1
ATOM 3780 N N . ASP A 1 507 ? -12.667 -26.076 36.901 1.00 92.31 507 ASP A N 1
ATOM 3781 C CA . ASP A 1 507 ? -13.673 -25.010 36.877 1.00 92.31 507 ASP A CA 1
ATOM 3782 C C . ASP A 1 507 ? -13.610 -24.139 35.609 1.00 92.31 507 ASP A C 1
ATOM 3784 O O . ASP A 1 507 ? -14.639 -23.650 35.145 1.00 92.31 507 ASP A O 1
ATOM 3788 N N . SER A 1 508 ? -12.421 -23.923 35.031 1.00 91.56 508 SER A N 1
ATOM 3789 C CA . SER A 1 508 ? -12.274 -23.132 33.798 1.00 91.56 508 SER A CA 1
ATOM 3790 C C . SER A 1 508 ? -12.886 -23.844 32.593 1.00 91.56 508 SER A C 1
ATOM 3792 O O . SER A 1 508 ? -13.575 -23.214 31.790 1.00 91.56 508 SER A O 1
ATOM 3794 N N . LEU A 1 509 ? -12.705 -25.165 32.494 1.00 95.00 509 LEU A N 1
ATOM 3795 C CA . LEU A 1 509 ? -13.358 -25.970 31.464 1.00 95.00 509 LEU A CA 1
ATOM 3796 C C . LEU A 1 509 ? -14.869 -26.028 31.685 1.00 95.00 509 LEU A C 1
ATOM 3798 O O . LEU A 1 509 ? -15.625 -25.891 30.730 1.00 95.00 509 LEU A O 1
ATOM 3802 N N . GLU A 1 510 ? -15.324 -26.159 32.932 1.00 95.12 510 GLU A N 1
ATOM 3803 C CA . GLU A 1 510 ? -16.754 -26.137 33.248 1.00 95.12 510 GLU A CA 1
ATOM 3804 C C . GLU A 1 510 ? -17.402 -24.810 32.817 1.00 95.12 510 GLU A C 1
ATOM 3806 O O . GLU A 1 510 ? -18.421 -24.813 32.121 1.00 95.12 510 GLU A O 1
ATOM 3811 N N . ARG A 1 511 ? -16.774 -23.667 33.120 1.00 94.06 511 ARG A N 1
ATOM 3812 C CA . ARG A 1 511 ? -17.243 -22.354 32.648 1.00 94.06 511 ARG A CA 1
ATOM 3813 C C . ARG A 1 511 ? -17.265 -22.260 31.121 1.00 94.06 511 ARG A C 1
ATOM 3815 O O . ARG A 1 511 ? -18.269 -21.810 30.565 1.00 94.06 511 ARG A O 1
ATOM 3822 N N . LEU A 1 512 ? -16.226 -22.749 30.439 1.00 95.25 512 LEU A N 1
ATOM 3823 C CA . LEU A 1 512 ? -16.175 -22.774 28.976 1.00 95.25 512 LEU A CA 1
ATOM 3824 C C . LEU A 1 512 ? -17.304 -23.626 28.374 1.00 95.25 512 LEU A C 1
ATOM 3826 O O . LEU A 1 512 ? -17.985 -23.176 27.452 1.00 95.25 512 LEU A O 1
ATOM 3830 N N . THR A 1 513 ? -17.552 -24.824 28.915 1.00 96.75 513 THR A N 1
ATOM 3831 C CA . THR A 1 513 ? -18.653 -25.702 28.471 1.00 96.75 513 THR A CA 1
ATOM 3832 C C . THR A 1 513 ? -20.019 -25.052 28.688 1.00 96.75 513 THR A C 1
ATOM 3834 O O . THR A 1 513 ? -20.898 -25.157 27.836 1.00 96.75 513 THR A O 1
ATOM 3837 N N . LYS A 1 514 ? -20.190 -24.302 29.784 1.00 94.88 514 LYS A N 1
ATOM 3838 C CA . LYS A 1 514 ? -21.433 -23.588 30.090 1.00 94.88 514 LYS A CA 1
ATOM 3839 C C . LYS A 1 514 ? -21.706 -22.442 29.115 1.00 94.88 514 LYS A C 1
ATOM 3841 O O . LYS A 1 514 ? -22.851 -22.268 28.710 1.00 94.88 514 LYS A O 1
ATOM 3846 N N . ILE A 1 515 ? -20.681 -21.674 28.738 1.00 95.06 515 ILE A N 1
ATOM 3847 C CA . ILE A 1 515 ? -20.823 -20.568 27.777 1.00 95.06 515 ILE A CA 1
ATOM 3848 C C . ILE A 1 515 ? -21.056 -21.115 26.363 1.00 95.06 515 ILE A C 1
ATOM 3850 O O . ILE A 1 515 ? -21.992 -20.704 25.685 1.00 95.06 515 ILE A O 1
ATOM 3854 N N . THR A 1 516 ? -20.225 -22.061 25.922 1.00 96.31 516 THR A N 1
ATOM 3855 C CA . THR A 1 516 ? -20.262 -22.593 24.547 1.00 96.31 516 THR A CA 1
ATOM 3856 C C . THR A 1 516 ? -21.422 -23.560 24.300 1.00 96.31 516 THR A C 1
ATOM 3858 O O . THR A 1 516 ? -21.854 -23.740 23.160 1.00 96.31 516 THR A O 1
ATOM 3861 N N . GLY A 1 517 ? -21.918 -24.220 25.352 1.00 95.94 517 GLY A N 1
ATOM 3862 C CA . GLY A 1 517 ? -22.844 -25.348 25.250 1.00 95.94 517 GLY A CA 1
ATOM 3863 C C . GLY A 1 517 ? -22.207 -26.625 24.688 1.00 95.94 517 GLY A C 1
ATOM 3864 O O . GLY A 1 517 ? -22.930 -27.577 24.391 1.00 95.94 517 GLY A O 1
ATOM 3865 N N . LEU A 1 518 ? -20.882 -26.654 24.514 1.00 97.25 518 LEU A N 1
ATOM 3866 C CA . LEU A 1 518 ? -20.132 -27.820 24.056 1.00 97.25 518 LEU A CA 1
ATOM 3867 C C . LEU A 1 518 ? -19.693 -28.673 25.244 1.00 97.25 518 LEU A C 1
ATOM 3869 O O . LEU A 1 518 ? -19.410 -28.168 26.328 1.00 97.25 518 LEU A O 1
ATOM 3873 N N . THR A 1 519 ? -19.581 -29.980 25.034 1.00 96.62 519 THR A N 1
ATOM 3874 C CA . THR A 1 519 ? -18.927 -30.870 26.001 1.00 96.62 519 THR A CA 1
ATOM 3875 C C . THR A 1 519 ? -17.409 -30.695 25.960 1.00 96.62 519 THR A C 1
ATOM 3877 O O . THR A 1 519 ? -16.852 -30.333 24.926 1.00 96.62 519 THR A O 1
ATOM 3880 N N . ALA A 1 520 ? -16.718 -31.034 27.052 1.00 94.75 520 ALA A N 1
ATOM 3881 C CA . ALA A 1 520 ? -15.251 -31.028 27.111 1.00 94.75 520 ALA A CA 1
ATOM 3882 C C . ALA A 1 520 ? -14.603 -31.776 25.930 1.00 94.75 520 ALA A C 1
ATOM 3884 O O . ALA A 1 520 ? -13.676 -31.272 25.308 1.00 94.75 520 ALA A O 1
ATOM 3885 N N . LYS A 1 521 ? -15.157 -32.944 25.575 1.00 93.75 521 LYS A N 1
ATOM 3886 C CA . LYS A 1 521 ? -14.680 -33.755 24.449 1.00 93.75 521 LYS A CA 1
ATOM 3887 C C . LYS A 1 521 ? -14.881 -33.063 23.097 1.00 93.75 521 LYS A C 1
ATOM 3889 O O . LYS A 1 521 ? -14.028 -33.179 22.229 1.00 93.75 521 LYS A O 1
ATOM 3894 N N . GLN A 1 522 ? -16.003 -32.365 22.912 1.00 96.19 522 GLN A N 1
ATOM 3895 C CA . GLN A 1 522 ? -16.243 -31.585 21.694 1.00 96.19 522 GLN A CA 1
ATOM 3896 C C . GLN A 1 522 ? -15.297 -30.391 21.606 1.00 96.19 522 GLN A C 1
ATOM 3898 O O . GLN A 1 522 ? -14.791 -30.133 20.529 1.00 96.19 522 GLN A O 1
ATOM 3903 N N . ILE A 1 523 ? -15.019 -29.707 22.720 1.00 95.44 523 ILE A N 1
ATOM 3904 C CA . ILE A 1 523 ? -14.055 -28.598 22.752 1.00 95.44 523 ILE A CA 1
ATOM 3905 C C . ILE A 1 523 ? -12.659 -29.092 22.369 1.00 95.44 523 ILE A C 1
ATOM 3907 O O . ILE A 1 523 ? -12.023 -28.489 21.516 1.00 95.44 523 ILE A O 1
ATOM 3911 N N . GLU A 1 524 ? -12.198 -30.193 22.967 1.00 93.38 524 GLU A N 1
ATOM 3912 C CA . GLU A 1 524 ? -10.890 -30.779 22.652 1.00 93.38 524 GLU A CA 1
ATOM 3913 C C . GLU A 1 524 ? -10.799 -31.196 21.177 1.00 93.38 524 GLU A C 1
ATOM 3915 O O . GLU A 1 524 ? -9.813 -30.888 20.511 1.00 93.38 524 GLU A O 1
ATOM 3920 N N . GLN A 1 525 ? -11.844 -31.846 20.654 1.00 94.00 525 GLN A N 1
ATOM 3921 C CA . GLN A 1 525 ? -11.904 -32.249 19.251 1.00 94.00 525 GLN A CA 1
ATOM 3922 C C . GLN A 1 525 ? -11.932 -31.038 18.309 1.00 94.00 525 GLN A C 1
ATOM 3924 O O . GLN A 1 525 ? -11.134 -30.963 17.380 1.00 94.00 525 GLN A O 1
ATOM 3929 N N . ASP A 1 526 ? -12.823 -30.076 18.550 1.00 95.56 526 ASP A N 1
ATOM 3930 C CA . ASP A 1 526 ? -12.967 -28.901 17.696 1.00 95.56 526 ASP A CA 1
ATOM 3931 C C . ASP A 1 526 ? -11.716 -28.010 17.757 1.00 95.56 526 ASP A C 1
ATOM 3933 O O . ASP A 1 526 ? -11.344 -27.452 16.738 1.00 95.56 526 ASP A O 1
ATOM 3937 N N . LEU A 1 527 ? -11.000 -27.911 18.885 1.00 93.44 527 LEU A N 1
ATOM 3938 C CA . LEU A 1 527 ? -9.708 -27.207 18.936 1.00 93.44 527 LEU A CA 1
ATOM 3939 C C . LEU A 1 527 ? -8.594 -27.900 18.142 1.00 93.44 527 LEU A C 1
ATOM 3941 O O . LEU A 1 527 ? -7.630 -27.239 17.765 1.00 93.44 527 LEU A O 1
ATOM 3945 N N . GLY A 1 528 ? -8.692 -29.211 17.918 1.00 88.50 528 GLY A N 1
ATOM 3946 C CA . GLY A 1 528 ? -7.768 -29.941 17.051 1.00 88.50 528 GLY A CA 1
ATOM 3947 C C . GLY A 1 528 ? -8.126 -29.823 15.570 1.00 88.50 528 GLY A C 1
ATOM 3948 O O . GLY A 1 528 ? -7.234 -29.665 14.741 1.00 88.50 528 GLY A O 1
ATOM 3949 N N . ASP A 1 529 ? -9.422 -29.888 15.253 1.00 90.69 529 ASP A N 1
ATOM 3950 C CA . ASP A 1 529 ? -9.912 -30.019 13.876 1.00 90.69 529 ASP A CA 1
ATOM 3951 C C . ASP A 1 529 ? -10.317 -28.676 13.238 1.00 90.69 529 ASP A C 1
ATOM 3953 O O . ASP A 1 529 ? -10.085 -28.456 12.053 1.00 90.69 529 ASP A O 1
ATOM 3957 N N . ALA A 1 530 ? -10.994 -27.808 13.993 1.00 93.69 530 ALA A N 1
ATOM 3958 C CA . ALA A 1 530 ? -11.619 -26.571 13.512 1.00 93.69 530 ALA A CA 1
ATOM 3959 C C . ALA A 1 530 ? -11.816 -25.564 14.671 1.00 93.69 530 ALA A C 1
ATOM 3961 O O . ALA A 1 530 ? -12.949 -25.390 15.155 1.00 93.69 530 ALA A O 1
ATOM 3962 N N . PRO A 1 531 ? -10.733 -24.921 15.162 1.00 95.38 531 PRO A N 1
ATOM 3963 C CA . PRO A 1 531 ? -10.748 -24.071 16.359 1.00 95.38 531 PRO A CA 1
ATOM 3964 C C . PRO A 1 531 ? -11.801 -22.957 16.318 1.00 95.38 531 PRO A C 1
ATOM 3966 O O . PRO A 1 531 ? -12.361 -22.562 17.346 1.00 95.38 531 PRO A O 1
ATOM 3969 N N . GLU A 1 532 ? -12.122 -22.468 15.121 1.00 95.69 532 GLU A N 1
ATOM 3970 C CA . GLU A 1 532 ? -13.151 -21.467 14.878 1.00 95.69 532 GLU A CA 1
ATOM 3971 C C . GLU A 1 532 ? -14.540 -21.897 15.354 1.00 95.69 532 GLU A C 1
ATOM 3973 O O . GLU A 1 532 ? -15.326 -21.039 15.753 1.00 95.69 532 GLU A O 1
ATOM 3978 N N . LYS A 1 533 ? -14.851 -23.199 15.399 1.00 96.38 533 LYS A N 1
ATOM 3979 C CA . LYS A 1 533 ? -16.133 -23.685 15.933 1.00 96.38 533 LYS A CA 1
ATOM 3980 C C . LYS A 1 533 ? -16.278 -23.362 17.414 1.00 96.38 533 LYS A C 1
ATOM 3982 O O . LYS A 1 533 ? -17.345 -22.911 17.834 1.00 96.38 533 LYS A O 1
ATOM 3987 N N . VAL A 1 534 ? -15.210 -23.543 18.194 1.00 97.31 534 VAL A N 1
ATOM 3988 C CA . VAL A 1 534 ? -15.205 -23.216 19.627 1.00 97.31 534 VAL A CA 1
ATOM 3989 C C . VAL A 1 534 ? -15.325 -21.709 19.819 1.00 97.31 534 VAL A C 1
ATOM 3991 O O . VAL A 1 534 ? -16.130 -21.266 20.638 1.00 97.31 534 VAL A O 1
ATOM 3994 N N . LEU A 1 535 ? -14.600 -20.918 19.020 1.00 97.06 535 LEU A N 1
ATOM 3995 C CA . LEU A 1 535 ? -14.695 -19.457 19.047 1.00 97.06 535 LEU A CA 1
ATOM 3996 C C . LEU A 1 535 ? -16.115 -18.976 18.728 1.00 97.06 535 LEU A C 1
ATOM 3998 O O . LEU A 1 535 ? -16.687 -18.214 19.500 1.00 97.06 535 LEU A O 1
ATOM 4002 N N . VAL A 1 536 ? -16.727 -19.457 17.644 1.00 97.19 536 VAL A N 1
ATOM 4003 C CA . VAL A 1 536 ? -18.102 -19.087 17.270 1.00 97.19 536 VAL A CA 1
ATOM 4004 C C . VAL A 1 536 ? -19.086 -19.475 18.368 1.00 97.19 536 VAL A C 1
ATOM 4006 O O . VAL A 1 536 ? -19.909 -18.651 18.755 1.00 97.19 536 VAL A O 1
ATOM 4009 N N . LYS A 1 537 ? -18.984 -20.690 18.924 1.00 97.75 537 LYS A N 1
ATOM 4010 C CA . LYS A 1 537 ? -19.856 -21.140 20.022 1.00 97.75 537 LYS A CA 1
ATOM 4011 C C . LYS A 1 537 ? -19.689 -20.293 21.276 1.00 97.75 537 LYS A C 1
ATOM 4013 O O . LYS A 1 537 ? -20.670 -20.020 21.963 1.00 97.75 537 LYS A O 1
ATOM 4018 N N . PHE A 1 538 ? -18.467 -19.859 21.568 1.00 96.94 538 PHE A N 1
ATOM 4019 C CA . PHE A 1 538 ? -18.196 -18.963 22.683 1.00 96.94 538 PHE A CA 1
ATOM 4020 C C . PHE A 1 538 ? -18.875 -17.605 22.477 1.00 96.94 538 PHE A C 1
ATOM 4022 O O . PHE A 1 538 ? -19.602 -17.143 23.354 1.00 96.94 538 PHE A O 1
ATOM 4029 N N . ILE A 1 539 ? -18.702 -17.005 21.297 1.00 96.81 539 ILE A N 1
ATOM 4030 C CA . ILE A 1 539 ? -19.294 -15.712 20.934 1.00 96.81 539 ILE A CA 1
ATOM 4031 C C . ILE A 1 539 ? -20.837 -15.788 20.898 1.00 96.81 539 ILE A C 1
ATOM 4033 O O . ILE A 1 539 ? -21.503 -14.921 21.464 1.00 96.81 539 ILE A O 1
ATOM 4037 N N . GLU A 1 540 ? -21.419 -16.868 20.361 1.00 96.25 540 GLU A N 1
ATOM 4038 C CA . GLU A 1 540 ? -22.861 -17.164 20.457 1.00 96.25 540 GLU A CA 1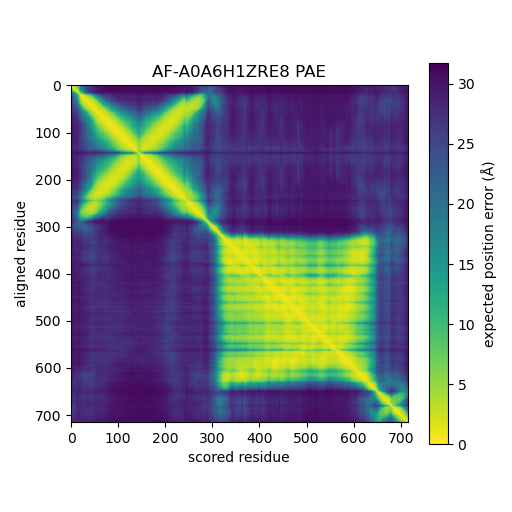
ATOM 4039 C C . GLU A 1 540 ? -23.331 -17.272 21.917 1.00 96.25 540 GLU A C 1
ATOM 4041 O O . GLU A 1 540 ? -24.421 -16.817 22.266 1.00 96.25 540 GLU A O 1
ATOM 4046 N N . GLY A 1 541 ? -22.519 -17.881 22.783 1.00 96.06 541 GLY A N 1
ATOM 4047 C CA . GLY A 1 541 ? -22.770 -17.962 24.219 1.00 96.06 541 GLY A CA 1
ATOM 4048 C C . GLY A 1 541 ? -22.866 -16.585 24.872 1.00 96.06 541 GLY A C 1
ATOM 4049 O O . GLY A 1 541 ? -23.805 -16.324 25.624 1.00 96.06 541 GLY A O 1
ATOM 4050 N N . LEU A 1 542 ? -21.951 -15.671 24.536 1.00 95.44 542 LEU A N 1
ATOM 4051 C CA . LEU A 1 542 ? -22.000 -14.282 25.010 1.00 95.44 542 LEU A CA 1
ATOM 4052 C C . LEU A 1 542 ? -23.256 -13.554 24.513 1.00 95.44 542 LEU A C 1
ATOM 4054 O O . LEU A 1 542 ? -23.904 -12.846 25.288 1.00 95.44 542 LEU A O 1
ATOM 4058 N N . GLN A 1 543 ? -23.631 -13.763 23.248 1.00 94.38 543 GLN A N 1
ATOM 4059 C CA . GLN A 1 543 ? -24.857 -13.205 22.675 1.00 94.38 543 GLN A CA 1
ATOM 4060 C C . GLN A 1 543 ? -26.104 -13.693 23.436 1.00 94.38 543 GLN A C 1
ATOM 4062 O O . GLN A 1 543 ? -26.988 -12.894 23.747 1.00 94.38 543 GLN A O 1
ATOM 4067 N N . LYS A 1 544 ? -26.156 -14.982 23.809 1.00 94.19 544 LYS A N 1
ATOM 4068 C CA . LYS A 1 544 ? -27.240 -15.553 24.630 1.00 94.19 544 LYS A CA 1
ATOM 4069 C C . LYS A 1 544 ? -27.279 -14.967 26.037 1.00 94.19 544 LYS A C 1
ATOM 4071 O O . LYS A 1 544 ? -28.348 -14.557 26.474 1.00 94.19 544 LYS A O 1
ATOM 4076 N N . VAL A 1 545 ? -26.130 -14.855 26.712 1.00 94.12 545 VAL A N 1
ATOM 4077 C CA . VAL A 1 545 ? -26.042 -14.214 28.039 1.00 94.12 545 VAL A CA 1
ATOM 4078 C C . VAL A 1 545 ? -26.637 -12.807 27.992 1.00 94.12 545 VAL A C 1
ATOM 4080 O O . VAL A 1 545 ? -27.436 -12.451 28.856 1.00 94.12 545 VAL A O 1
ATOM 4083 N N . LYS A 1 546 ? -26.304 -12.026 26.957 1.00 91.00 546 LYS A N 1
ATOM 4084 C CA . LYS A 1 546 ? -26.863 -10.685 26.746 1.00 91.00 546 LYS A CA 1
ATOM 4085 C C . LYS A 1 546 ? -28.376 -10.720 26.505 1.00 91.00 546 LYS A C 1
ATOM 4087 O O . LYS A 1 546 ? -29.102 -9.927 27.100 1.00 91.00 546 LYS A O 1
ATOM 4092 N N . ALA A 1 547 ? -28.856 -11.633 25.659 1.00 91.00 547 ALA A N 1
ATOM 4093 C CA . ALA A 1 547 ? -30.280 -11.786 25.345 1.00 91.00 547 ALA A CA 1
ATOM 4094 C C . ALA A 1 547 ? -31.125 -12.191 26.568 1.00 91.00 547 ALA A C 1
ATOM 4096 O O . ALA A 1 547 ? -32.278 -11.784 26.686 1.00 91.00 547 ALA A O 1
ATOM 4097 N N . GLU A 1 548 ? -30.539 -12.941 27.501 1.00 93.50 548 GLU A N 1
ATOM 4098 C CA . GLU A 1 548 ? -31.152 -13.339 28.773 1.00 93.50 548 GLU A CA 1
ATOM 4099 C C . GLU A 1 548 ? -31.050 -12.251 29.866 1.00 93.50 548 GLU A C 1
ATOM 4101 O O . GLU A 1 548 ? -31.499 -12.458 30.993 1.00 93.50 548 GLU A O 1
ATOM 4106 N N . GLY A 1 549 ? -30.495 -11.074 29.547 1.00 90.44 549 GLY A N 1
ATOM 4107 C CA . GLY A 1 549 ? -30.370 -9.931 30.461 1.00 90.44 549 GLY A CA 1
ATOM 4108 C C . GLY A 1 549 ? -29.119 -9.946 31.347 1.00 90.44 549 GLY A C 1
ATOM 4109 O O . GLY A 1 549 ? -29.002 -9.118 32.251 1.00 90.44 549 GLY A O 1
ATOM 4110 N N . GLY A 1 550 ? -28.185 -10.868 31.108 1.00 91.50 550 GLY A N 1
ATOM 4111 C CA . GLY A 1 550 ? -26.892 -10.929 31.786 1.00 91.50 550 GLY A CA 1
ATOM 4112 C C . GLY A 1 550 ? -25.860 -9.948 31.221 1.00 91.50 550 GLY A C 1
ATOM 4113 O O . GLY A 1 550 ? -25.976 -9.445 30.102 1.00 91.50 550 GLY A O 1
ATOM 4114 N N . LEU A 1 551 ? -24.803 -9.690 31.997 1.00 91.06 551 LEU A N 1
ATOM 4115 C CA . LEU A 1 551 ? -23.691 -8.832 31.586 1.00 91.06 551 LEU A CA 1
ATOM 4116 C C . LEU A 1 551 ? -22.599 -9.656 30.888 1.00 91.06 551 LEU A C 1
ATOM 4118 O O . LEU A 1 551 ? -21.961 -10.512 31.500 1.00 91.06 551 LEU A O 1
ATOM 4122 N N . VAL A 1 552 ? -22.332 -9.352 29.614 1.00 91.44 552 VAL A N 1
ATOM 4123 C CA . VAL A 1 552 ? -21.251 -9.984 28.827 1.00 91.44 552 VAL A CA 1
ATOM 4124 C C . VAL A 1 552 ? -19.887 -9.799 29.497 1.00 91.44 552 VAL A C 1
ATOM 4126 O O . VAL A 1 552 ? -19.071 -10.719 29.503 1.00 91.44 552 VAL A O 1
ATOM 4129 N N . SER A 1 553 ? -19.657 -8.642 30.125 1.00 91.12 553 SER A N 1
ATOM 4130 C CA . SER A 1 553 ? -18.440 -8.368 30.893 1.00 91.12 553 SER A CA 1
ATOM 4131 C C . SER A 1 553 ? -18.227 -9.355 32.036 1.00 91.12 553 SER A C 1
ATOM 4133 O O . SER A 1 553 ? -17.090 -9.737 32.290 1.00 91.12 553 SER A O 1
ATOM 4135 N N . ASP A 1 554 ? -19.296 -9.793 32.702 1.00 91.69 554 ASP A N 1
ATOM 4136 C CA . ASP A 1 554 ? -19.198 -10.720 33.831 1.00 91.69 554 ASP A CA 1
ATOM 4137 C C . ASP A 1 554 ? -18.901 -12.138 33.341 1.00 91.69 554 ASP A C 1
ATOM 4139 O O . ASP A 1 554 ? -18.080 -12.839 33.935 1.00 91.69 554 ASP A O 1
ATOM 4143 N N . ALA A 1 555 ? -19.504 -12.540 32.217 1.00 92.25 555 ALA A N 1
ATOM 4144 C CA . ALA A 1 555 ? -19.195 -13.810 31.565 1.00 92.25 555 ALA A CA 1
ATOM 4145 C C . ALA A 1 555 ? -17.724 -13.867 31.120 1.00 92.25 555 ALA A C 1
ATOM 4147 O O . ALA A 1 555 ? -17.029 -14.837 31.423 1.00 92.25 555 ALA A O 1
ATOM 4148 N N . LEU A 1 556 ? -17.224 -12.805 30.483 1.00 93.75 556 LEU A N 1
ATOM 4149 C CA . LEU A 1 556 ? -15.825 -12.686 30.065 1.00 93.75 556 LEU A CA 1
ATOM 4150 C C . LEU A 1 556 ? -14.859 -12.666 31.257 1.00 93.75 556 LEU A C 1
ATOM 4152 O O . LEU A 1 556 ? -13.875 -13.403 31.256 1.00 93.75 556 LEU A O 1
ATOM 4156 N N . LYS A 1 557 ? -15.185 -11.918 32.315 1.00 92.38 557 LYS A N 1
ATOM 4157 C CA . LYS A 1 557 ? -14.402 -11.881 33.556 1.00 92.38 557 LYS A CA 1
ATOM 4158 C C . LYS A 1 557 ? -14.331 -13.248 34.239 1.00 92.38 557 LYS A C 1
ATOM 4160 O O . LYS A 1 557 ? -13.294 -13.644 34.759 1.00 92.38 557 LYS A O 1
ATOM 4165 N N . SER A 1 558 ? -15.420 -14.019 34.204 1.00 89.56 558 SER A N 1
ATOM 4166 C CA . SER A 1 558 ? -15.425 -15.390 34.738 1.00 89.56 558 SER A CA 1
ATOM 4167 C C . SER A 1 558 ? -14.470 -16.330 33.988 1.00 89.56 558 SER A C 1
ATOM 4169 O O . SER A 1 558 ? -14.035 -17.339 34.540 1.00 89.56 558 SER A O 1
ATOM 4171 N N . MET A 1 559 ? -14.114 -15.977 32.753 1.00 90.12 559 MET A N 1
ATOM 4172 C CA . MET A 1 559 ? -13.140 -16.670 31.913 1.00 90.12 559 MET A CA 1
ATOM 4173 C C . MET A 1 559 ? -11.739 -16.044 31.975 1.00 90.12 559 MET A C 1
ATOM 4175 O O . MET A 1 559 ? -10.915 -16.383 31.143 1.00 90.12 559 MET A O 1
ATOM 4179 N N . GLY A 1 560 ? -11.465 -15.123 32.908 1.00 87.12 560 GLY A N 1
ATOM 4180 C CA . GLY A 1 560 ? -10.155 -14.464 33.035 1.00 87.12 560 GLY A CA 1
ATOM 4181 C C . GLY A 1 560 ? -9.933 -13.279 32.083 1.00 87.12 560 GLY A C 1
ATOM 4182 O O . GLY A 1 560 ? -8.846 -12.699 32.038 1.00 87.12 560 GLY A O 1
ATOM 4183 N N . ILE A 1 561 ? -10.955 -12.871 31.323 1.00 90.50 561 ILE A N 1
ATOM 4184 C CA . ILE A 1 561 ? -10.867 -11.771 30.357 1.00 90.50 561 ILE A CA 1
ATOM 4185 C C . ILE A 1 561 ? -11.361 -10.472 31.014 1.00 90.50 561 ILE A C 1
ATOM 4187 O O . ILE A 1 561 ? -12.498 -10.038 30.834 1.00 90.50 561 ILE A O 1
ATOM 4191 N N . ASP A 1 562 ? -10.468 -9.833 31.774 1.00 82.12 562 ASP A N 1
ATOM 4192 C CA . ASP A 1 562 ? -10.818 -8.719 32.677 1.00 82.12 562 ASP A CA 1
ATOM 4193 C C . ASP A 1 562 ? -10.529 -7.314 32.103 1.00 82.12 562 ASP A C 1
ATOM 4195 O O . ASP A 1 562 ? -10.870 -6.294 32.705 1.00 82.12 562 ASP A O 1
ATOM 4199 N N . GLY A 1 563 ? -9.858 -7.226 30.950 1.00 80.75 563 GLY A N 1
ATOM 4200 C CA . GLY A 1 563 ? -9.433 -5.951 30.357 1.00 80.75 563 GLY A CA 1
ATOM 4201 C C . GLY A 1 563 ? -10.545 -5.259 29.571 1.00 80.75 563 GLY A C 1
ATOM 4202 O O . GLY A 1 563 ? -11.110 -5.861 28.662 1.00 80.75 563 GLY A O 1
ATOM 4203 N N . THR A 1 564 ? -10.789 -3.972 29.842 1.00 84.12 564 THR A N 1
ATOM 4204 C CA . THR A 1 564 ? -11.830 -3.160 29.174 1.00 84.12 564 THR A CA 1
ATOM 4205 C C . THR A 1 564 ? -11.734 -3.195 27.648 1.00 84.12 564 THR A C 1
ATOM 4207 O O . THR A 1 564 ? -12.754 -3.248 26.963 1.00 84.12 564 THR A O 1
ATOM 4210 N N . GLU A 1 565 ? -10.518 -3.224 27.103 1.00 86.81 565 GLU A N 1
ATOM 4211 C CA . GLU A 1 565 ? -10.285 -3.272 25.659 1.00 86.81 565 GLU A CA 1
ATOM 4212 C C . GLU A 1 565 ? -10.712 -4.600 25.027 1.00 86.81 565 GLU A C 1
ATOM 4214 O O . GLU A 1 565 ? -11.423 -4.578 24.020 1.00 86.81 565 GLU A O 1
ATOM 4219 N N . ALA A 1 566 ? -10.310 -5.732 25.622 1.00 90.75 566 ALA A N 1
ATOM 4220 C CA . ALA A 1 566 ? -10.649 -7.073 25.142 1.00 90.75 566 ALA A CA 1
ATOM 4221 C C . ALA A 1 566 ? -12.148 -7.347 25.300 1.00 90.75 566 ALA A C 1
ATOM 4223 O O . ALA A 1 566 ? -12.793 -7.829 24.372 1.00 90.75 566 ALA A O 1
ATOM 4224 N N . THR A 1 567 ? -12.716 -6.938 26.437 1.00 91.94 567 THR A N 1
ATOM 4225 C CA . THR A 1 567 ? -14.155 -7.004 26.692 1.00 91.94 567 THR A CA 1
ATOM 4226 C C . THR A 1 567 ? -14.947 -6.203 25.668 1.00 91.94 567 THR A C 1
ATOM 4228 O O . THR A 1 567 ? -15.949 -6.699 25.159 1.00 91.94 567 THR A O 1
ATOM 4231 N N . GLY A 1 568 ? -14.487 -4.999 25.314 1.00 93.38 568 GLY A N 1
ATOM 4232 C CA . GLY A 1 568 ? -15.121 -4.179 24.284 1.00 93.38 568 GLY A CA 1
ATOM 4233 C C . GLY A 1 568 ? -15.146 -4.864 22.916 1.00 93.38 568 GLY A C 1
ATOM 4234 O O . GLY A 1 568 ? -16.208 -4.964 22.311 1.00 93.38 568 GLY A O 1
ATOM 4235 N N . VAL A 1 569 ? -14.005 -5.390 22.459 1.00 95.75 569 VAL A N 1
ATOM 4236 C CA . VAL A 1 569 ? -13.906 -6.072 21.156 1.00 95.75 569 VAL A CA 1
ATOM 4237 C C . VAL A 1 569 ? -14.782 -7.326 21.112 1.00 95.75 569 VAL A C 1
ATOM 4239 O O . VAL A 1 569 ? -15.552 -7.499 20.172 1.00 95.75 569 VAL A O 1
ATOM 4242 N N . LEU A 1 570 ? -14.706 -8.188 22.132 1.00 95.50 570 LEU A N 1
ATOM 4243 C CA . LEU A 1 570 ? -15.477 -9.436 22.168 1.00 95.50 570 LEU A CA 1
ATOM 4244 C C . LEU A 1 570 ? -16.983 -9.189 22.313 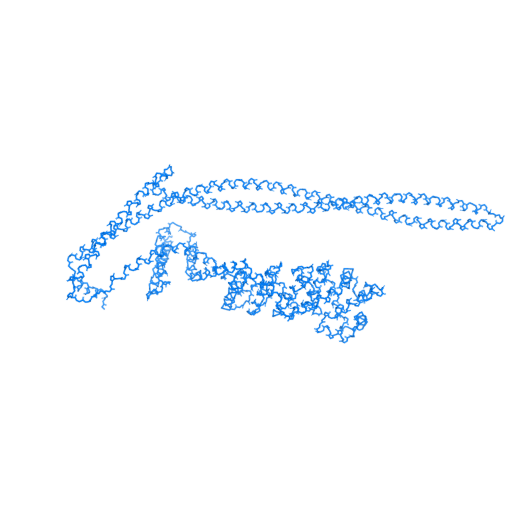1.00 95.50 570 LEU A C 1
ATOM 4246 O O . LEU A 1 570 ? -17.777 -9.954 21.774 1.00 95.50 570 LEU A O 1
ATOM 4250 N N . SER A 1 571 ? -17.382 -8.105 22.986 1.00 93.31 571 SER A N 1
ATOM 4251 C CA . SER A 1 571 ? -18.789 -7.690 23.047 1.00 93.31 571 SER A CA 1
ATOM 4252 C C . SER A 1 571 ? -19.297 -7.216 21.684 1.00 93.31 571 SER A C 1
ATOM 4254 O O . SER A 1 571 ? -20.388 -7.605 21.279 1.00 93.31 571 SER A O 1
ATOM 4256 N N . VAL A 1 572 ? -18.499 -6.429 20.951 1.00 94.56 572 VAL A N 1
ATOM 4257 C CA . VAL A 1 572 ? -18.832 -6.010 19.577 1.00 94.56 572 VAL A CA 1
ATOM 4258 C C . VAL A 1 572 ? -18.920 -7.219 18.646 1.00 94.56 572 VAL A C 1
ATOM 4260 O O . VAL A 1 572 ? -19.855 -7.325 17.858 1.00 94.56 572 VAL A O 1
ATOM 4263 N N . LEU A 1 573 ? -17.994 -8.169 18.771 1.00 94.75 573 LEU A N 1
ATOM 4264 C CA . LEU A 1 573 ? -18.023 -9.399 17.985 1.00 94.75 573 LEU A CA 1
ATOM 4265 C C . LEU A 1 573 ? -19.244 -10.275 18.318 1.00 94.75 573 LEU A C 1
ATOM 4267 O O . LEU A 1 573 ? -19.824 -10.862 17.410 1.00 94.75 573 LEU A O 1
ATOM 4271 N N . ALA A 1 574 ? -19.679 -10.315 19.586 1.00 94.50 574 ALA A N 1
ATOM 4272 C CA . ALA A 1 574 ? -20.919 -10.980 19.999 1.00 94.50 574 ALA A CA 1
ATOM 4273 C C . ALA A 1 574 ? -22.169 -10.330 19.390 1.00 94.50 574 ALA A C 1
ATOM 4275 O O . ALA A 1 574 ? -23.090 -11.036 18.973 1.00 94.50 574 ALA A O 1
ATOM 4276 N N . ASP A 1 575 ? -22.181 -9.004 19.257 1.00 92.06 575 ASP A N 1
ATOM 4277 C CA . ASP A 1 575 ? -23.241 -8.291 18.537 1.00 92.06 575 ASP A CA 1
ATOM 4278 C C . ASP A 1 575 ? -23.208 -8.580 17.023 1.00 92.06 575 ASP A C 1
ATOM 4280 O O . ASP A 1 575 ? -24.255 -8.636 16.382 1.00 92.06 575 ASP A O 1
ATOM 4284 N N . GLY A 1 576 ? -22.023 -8.846 16.464 1.00 93.94 576 GLY A N 1
ATOM 4285 C CA . GLY A 1 576 ? -21.802 -9.203 15.060 1.00 93.94 576 GLY A CA 1
ATOM 4286 C C . GLY A 1 576 ? -21.831 -10.701 14.729 1.00 93.94 576 GLY A C 1
ATOM 4287 O O . GLY A 1 576 ? -21.373 -11.080 13.653 1.00 93.94 576 GLY A O 1
ATOM 4288 N N . THR A 1 577 ? -22.341 -11.567 15.613 1.00 94.88 577 THR A N 1
ATOM 4289 C CA . THR A 1 577 ? -22.233 -13.037 15.472 1.00 94.88 577 THR A CA 1
ATOM 4290 C C . THR A 1 577 ? -22.794 -13.575 14.152 1.00 94.88 577 THR A C 1
ATOM 4292 O O . THR A 1 577 ? -22.184 -14.440 13.523 1.00 94.88 577 THR A O 1
ATOM 4295 N N . ASP A 1 578 ? -23.946 -13.076 13.701 1.00 94.88 578 ASP A N 1
ATOM 4296 C CA . ASP A 1 578 ? -24.547 -13.538 12.442 1.00 94.88 578 ASP A CA 1
ATOM 4297 C C . ASP A 1 578 ? -23.708 -13.114 11.234 1.00 94.88 578 ASP A C 1
ATOM 4299 O O . ASP A 1 578 ? -23.520 -13.892 10.299 1.00 94.88 578 ASP A O 1
ATOM 4303 N N . ARG A 1 579 ? -23.122 -11.913 11.290 1.00 95.50 579 ARG A N 1
ATOM 4304 C CA . ARG A 1 579 ? -22.226 -11.412 10.246 1.00 95.50 579 ARG A CA 1
ATOM 4305 C C . ARG A 1 579 ? -20.924 -12.214 10.197 1.00 95.50 579 ARG A C 1
ATOM 4307 O O . ARG A 1 579 ? -20.487 -12.579 9.109 1.00 95.50 579 ARG A O 1
ATOM 4314 N N . LEU A 1 580 ? -20.387 -12.598 11.358 1.00 97.62 580 LEU A N 1
ATOM 4315 C CA . LEU A 1 580 ? -19.243 -13.508 11.464 1.00 97.62 580 LEU A CA 1
ATOM 4316 C C . LEU A 1 580 ? -19.520 -14.871 10.817 1.00 97.62 580 LEU A C 1
ATOM 4318 O O . LEU A 1 580 ? -18.659 -15.403 10.121 1.00 97.62 580 LEU A O 1
ATOM 4322 N N . LYS A 1 581 ? -20.710 -15.448 11.019 1.00 98.00 581 LYS A N 1
ATOM 4323 C CA . LYS A 1 581 ? -21.074 -16.735 10.400 1.00 98.00 581 LYS A CA 1
ATOM 4324 C C . LYS A 1 581 ? -21.122 -16.648 8.880 1.00 98.00 581 LYS A C 1
ATOM 4326 O O . LYS A 1 581 ? -20.604 -17.544 8.221 1.00 98.00 581 LYS A O 1
ATOM 4331 N N . VAL A 1 582 ? -21.695 -15.570 8.340 1.00 98.00 582 VAL A N 1
ATOM 4332 C CA . VAL A 1 582 ? -21.698 -15.309 6.892 1.00 98.00 582 VAL A CA 1
ATOM 4333 C C . VAL A 1 582 ? -20.265 -15.186 6.372 1.00 98.00 582 VAL A C 1
ATOM 4335 O O . VAL A 1 582 ? -19.927 -15.819 5.374 1.00 98.00 582 VAL A O 1
ATOM 4338 N N . ALA A 1 583 ? -19.404 -14.445 7.079 1.00 98.38 583 ALA A N 1
ATOM 4339 C CA . ALA A 1 583 ? -17.995 -14.305 6.713 1.00 98.38 583 ALA A CA 1
ATOM 4340 C C . ALA A 1 583 ? -17.275 -15.661 6.711 1.00 98.38 583 ALA A C 1
ATOM 4342 O O . ALA A 1 583 ? -16.537 -15.963 5.779 1.00 98.38 583 ALA A O 1
ATOM 4343 N N . LEU A 1 584 ? -17.507 -16.502 7.723 1.00 98.38 584 LEU A N 1
ATOM 4344 C CA . LEU A 1 584 ? -16.905 -17.835 7.821 1.00 98.38 584 LEU A CA 1
ATOM 4345 C C . LEU A 1 584 ? -17.371 -18.760 6.699 1.00 98.38 584 LEU A C 1
ATOM 4347 O O . LEU A 1 584 ? -16.546 -19.434 6.088 1.00 98.38 584 LEU A O 1
ATOM 4351 N N . GLU A 1 585 ? -18.671 -18.789 6.406 1.00 98.31 585 GLU A N 1
ATOM 4352 C CA . GLU A 1 585 ? -19.214 -19.604 5.317 1.00 98.31 585 GLU A CA 1
ATOM 4353 C C . GLU A 1 585 ? -18.635 -19.177 3.964 1.00 98.31 585 GLU A C 1
ATOM 4355 O O . GLU A 1 585 ? -18.166 -20.022 3.197 1.00 98.31 585 GLU A O 1
ATOM 4360 N N . LEU A 1 586 ? -18.619 -17.869 3.691 1.00 98.25 586 LEU A N 1
ATOM 4361 C CA . LEU A 1 586 ? -18.087 -17.319 2.449 1.00 98.25 586 LEU A CA 1
ATOM 4362 C C . LEU A 1 586 ? -16.583 -17.570 2.315 1.00 98.25 586 LEU A C 1
ATOM 4364 O O . LEU A 1 586 ? -16.142 -18.068 1.278 1.00 98.25 586 LEU A O 1
ATOM 4368 N N . SER A 1 587 ? -15.822 -17.275 3.372 1.00 98.31 587 SER A N 1
ATOM 4369 C CA . SER A 1 587 ? -14.376 -17.485 3.428 1.00 98.31 587 SER A CA 1
ATOM 4370 C C . SER A 1 587 ? -14.030 -18.949 3.184 1.00 98.31 587 SER A C 1
ATOM 4372 O O . SER A 1 587 ? -13.283 -19.248 2.262 1.00 98.31 587 SER A O 1
ATOM 4374 N N . ASN A 1 588 ? -14.648 -19.881 3.917 1.00 97.88 588 ASN A N 1
ATOM 4375 C CA . ASN A 1 588 ? -14.374 -21.312 3.779 1.00 97.88 588 ASN A CA 1
ATOM 4376 C C . ASN A 1 588 ? -14.761 -21.847 2.395 1.00 97.88 588 ASN A C 1
ATOM 4378 O O . ASN A 1 588 ? -14.032 -22.650 1.813 1.00 97.88 588 ASN A O 1
ATOM 4382 N N . LYS A 1 589 ? -15.892 -21.393 1.842 1.00 98.19 589 LYS A N 1
ATOM 4383 C CA . LYS A 1 589 ? -16.327 -21.773 0.493 1.00 98.19 589 LYS A CA 1
ATOM 4384 C C . LYS A 1 589 ? -15.339 -21.299 -0.571 1.00 98.19 589 LYS A C 1
ATOM 4386 O O . LYS A 1 589 ? -15.011 -22.063 -1.475 1.00 98.19 589 LYS A O 1
ATOM 4391 N N . ALA A 1 590 ? -14.893 -20.050 -0.485 1.00 97.44 590 ALA A N 1
ATOM 4392 C CA . ALA A 1 590 ? -13.952 -19.483 -1.441 1.00 97.44 590 ALA A CA 1
ATOM 4393 C C . ALA A 1 590 ? -12.543 -20.061 -1.267 1.00 97.44 590 ALA A C 1
ATOM 4395 O O . ALA A 1 590 ? -11.884 -20.348 -2.263 1.00 97.44 590 ALA A O 1
ATOM 4396 N N . TYR A 1 591 ? -12.125 -20.309 -0.025 1.00 97.75 591 TYR A N 1
ATOM 4397 C CA . TYR A 1 591 ? -10.876 -20.985 0.304 1.00 97.75 591 TYR A CA 1
ATOM 4398 C C . TYR A 1 591 ? -10.824 -22.368 -0.339 1.00 97.75 591 TYR A C 1
ATOM 4400 O O . TYR A 1 591 ? -9.918 -22.646 -1.112 1.00 97.75 591 TYR A O 1
ATOM 4408 N N . ALA A 1 592 ? -11.859 -23.187 -0.133 1.00 97.19 592 ALA A N 1
ATOM 4409 C CA . ALA A 1 592 ? -11.956 -24.511 -0.742 1.00 97.19 592 ALA A CA 1
ATOM 4410 C C . ALA A 1 592 ? -12.029 -24.479 -2.281 1.00 97.19 592 ALA A C 1
ATOM 4412 O O . ALA A 1 592 ? -11.645 -25.449 -2.930 1.00 97.19 592 ALA A O 1
ATOM 4413 N N . ALA A 1 593 ? -12.551 -23.398 -2.872 1.00 95.00 593 ALA A N 1
ATOM 4414 C CA . ALA A 1 593 ? -12.612 -23.237 -4.324 1.00 95.00 593 ALA A CA 1
ATOM 4415 C C . ALA A 1 593 ? -11.263 -22.827 -4.937 1.00 95.00 593 ALA A C 1
ATOM 4417 O O . ALA A 1 593 ? -10.976 -23.210 -6.068 1.00 95.00 593 ALA A O 1
ATOM 4418 N N . GLY A 1 594 ? -10.461 -22.029 -4.226 1.00 92.88 594 GLY A N 1
ATOM 4419 C CA . GLY A 1 594 ? -9.107 -21.651 -4.639 1.00 92.88 594 GLY A CA 1
ATOM 4420 C C . GLY A 1 594 ? -9.000 -20.793 -5.908 1.00 92.88 594 GLY A C 1
ATOM 4421 O O . GLY A 1 594 ? -7.892 -20.512 -6.347 1.00 92.88 594 GLY A O 1
ATOM 4422 N N . ASP A 1 595 ? -10.104 -20.333 -6.507 1.00 89.38 595 ASP A N 1
ATOM 4423 C CA . ASP A 1 595 ? -10.092 -19.696 -7.833 1.00 89.38 595 ASP A CA 1
ATOM 4424 C C . ASP A 1 595 ? -10.739 -18.296 -7.916 1.00 89.38 595 ASP A C 1
ATOM 4426 O O . ASP A 1 595 ? -10.807 -17.713 -9.001 1.00 89.38 595 ASP A O 1
ATOM 4430 N N . TYR A 1 596 ? -11.203 -17.716 -6.802 1.00 90.81 596 TYR A N 1
ATOM 4431 C CA . TYR A 1 596 ? -11.950 -16.444 -6.817 1.00 90.81 596 TYR A CA 1
ATOM 4432 C C . TYR A 1 596 ? -11.086 -15.259 -7.266 1.00 90.81 596 TYR A C 1
ATOM 4434 O O . TYR A 1 596 ? -11.484 -14.502 -8.147 1.00 90.81 596 TYR A O 1
ATOM 4442 N N . HIS A 1 597 ? -9.886 -15.130 -6.704 1.00 86.38 597 HIS A N 1
ATOM 4443 C CA . HIS A 1 597 ? -8.929 -14.084 -7.071 1.00 86.38 597 HIS A CA 1
ATOM 4444 C C . HIS A 1 597 ? -8.494 -14.176 -8.545 1.00 86.38 597 HIS A C 1
ATOM 4446 O O . HIS A 1 597 ? -8.395 -13.156 -9.218 1.00 86.38 597 HIS A O 1
ATOM 4452 N N . MET A 1 598 ? -8.338 -15.389 -9.091 1.00 82.75 598 MET A N 1
ATOM 4453 C CA . MET A 1 598 ? -8.057 -15.594 -10.518 1.00 82.75 598 MET A CA 1
ATOM 4454 C C . MET A 1 598 ? -9.232 -15.174 -11.402 1.00 82.75 598 MET A C 1
ATOM 4456 O O . MET A 1 598 ? -9.034 -14.515 -12.419 1.00 82.75 598 MET A O 1
ATOM 4460 N N . LYS A 1 599 ? -10.469 -15.518 -11.022 1.00 82.44 599 LYS A N 1
ATOM 4461 C CA . LYS A 1 599 ? -11.674 -15.082 -11.749 1.00 82.44 599 LYS A CA 1
ATOM 4462 C C . LYS A 1 599 ? -11.808 -13.563 -11.780 1.00 82.44 599 LYS A C 1
ATOM 4464 O O . LYS A 1 599 ? -12.253 -13.029 -12.795 1.00 82.44 599 LYS A O 1
ATOM 4469 N N . GLU A 1 600 ? -11.439 -12.886 -10.696 1.00 79.69 600 GLU A N 1
ATOM 4470 C CA . GLU A 1 600 ? -11.454 -11.425 -10.643 1.00 79.69 600 GLU A CA 1
ATOM 4471 C C . GLU A 1 600 ? -10.332 -10.830 -11.499 1.00 79.69 600 GLU A C 1
ATOM 4473 O O . GLU A 1 600 ? -10.595 -9.998 -12.366 1.00 79.69 600 GLU A O 1
ATOM 4478 N N . ALA A 1 601 ? -9.108 -11.343 -11.360 1.00 76.12 601 ALA A N 1
ATOM 4479 C CA . ALA A 1 601 ? -7.964 -10.908 -12.152 1.00 76.12 601 ALA A CA 1
ATOM 4480 C C . ALA A 1 601 ? -8.169 -11.110 -13.659 1.00 76.12 601 ALA A C 1
ATOM 4482 O O . ALA A 1 601 ? -7.799 -10.242 -14.436 1.00 76.12 601 ALA A O 1
ATOM 4483 N N . ILE A 1 602 ? -8.843 -12.182 -14.097 1.00 70.62 602 ILE A N 1
ATOM 4484 C CA . ILE A 1 602 ? -9.179 -12.404 -15.517 1.00 70.62 602 ILE A CA 1
ATOM 4485 C C . ILE A 1 602 ? -9.990 -11.244 -16.108 1.00 70.62 602 ILE A C 1
ATOM 4487 O O . ILE A 1 602 ? -9.818 -10.923 -17.286 1.00 70.62 602 ILE A O 1
ATOM 4491 N N . LYS A 1 603 ? -10.852 -10.590 -15.319 1.00 72.31 603 LYS A N 1
ATOM 4492 C CA . LYS A 1 603 ? -11.598 -9.415 -15.791 1.00 72.31 603 LYS A CA 1
ATOM 4493 C C . LYS A 1 603 ? -10.660 -8.235 -16.043 1.00 72.31 603 LYS A C 1
ATOM 4495 O O . LYS A 1 603 ? -10.812 -7.578 -17.068 1.00 72.31 603 LYS A O 1
ATOM 4500 N N . ALA A 1 604 ? -9.689 -8.015 -15.153 1.00 68.19 604 ALA A N 1
ATOM 4501 C CA . ALA A 1 604 ? -8.651 -6.999 -15.320 1.00 68.19 604 ALA A CA 1
ATOM 4502 C C . ALA A 1 604 ? -7.724 -7.347 -16.499 1.00 68.19 604 ALA A C 1
ATOM 4504 O O . ALA A 1 604 ? -7.563 -6.552 -17.414 1.00 68.19 604 ALA A O 1
ATOM 4505 N N . TYR A 1 605 ? -7.225 -8.585 -16.582 1.00 65.88 605 TYR A N 1
ATOM 4506 C CA . TYR A 1 605 ? -6.356 -9.053 -17.669 1.00 65.88 605 TYR A CA 1
ATOM 4507 C C . TYR A 1 605 ? -6.967 -8.880 -19.069 1.00 65.88 605 TYR A C 1
ATOM 4509 O O . TYR A 1 605 ? -6.234 -8.731 -20.055 1.00 65.88 605 TYR A O 1
ATOM 4517 N N . ALA A 1 606 ? -8.294 -8.942 -19.181 1.00 56.31 606 ALA A N 1
ATOM 4518 C CA . ALA A 1 606 ? -9.010 -8.823 -20.445 1.00 56.31 606 ALA A CA 1
ATOM 4519 C C . ALA A 1 606 ? -9.173 -7.374 -20.939 1.00 56.31 606 ALA A C 1
ATOM 4521 O O . ALA A 1 606 ? -9.607 -7.179 -22.078 1.00 56.31 606 ALA A O 1
ATOM 4522 N N . ASP A 1 607 ? -8.853 -6.368 -20.123 1.00 55.22 607 ASP A N 1
ATOM 4523 C CA . ASP A 1 607 ? -9.043 -4.971 -20.499 1.00 55.22 607 ASP A CA 1
ATOM 4524 C C . ASP A 1 607 ? -7.984 -4.450 -21.496 1.00 55.22 607 ASP A C 1
ATOM 4526 O O . ASP A 1 607 ? -6.972 -5.089 -21.815 1.00 55.22 607 ASP A O 1
ATOM 4530 N N . GLN A 1 608 ? -8.264 -3.277 -22.073 1.00 46.59 608 GLN A N 1
ATOM 4531 C CA . GLN A 1 608 ? -7.422 -2.679 -23.111 1.00 46.59 608 GLN A CA 1
ATOM 4532 C C . GLN A 1 608 ? -6.072 -2.195 -22.564 1.00 46.59 608 GLN A C 1
ATOM 4534 O O . GLN A 1 608 ? -5.068 -2.276 -23.274 1.00 46.59 608 GLN A O 1
ATOM 4539 N N . GLU A 1 609 ? -6.040 -1.699 -21.328 1.00 49.06 609 GLU A N 1
ATOM 4540 C CA . GLU A 1 609 ? -4.811 -1.259 -20.664 1.00 49.06 609 GLU A CA 1
ATOM 4541 C C . GLU A 1 609 ? -3.871 -2.449 -20.447 1.00 49.06 609 GLU A C 1
ATOM 4543 O O . GLU A 1 609 ? -2.691 -2.383 -20.799 1.00 49.06 609 GLU A O 1
ATOM 4548 N N . SER A 1 610 ? -4.426 -3.589 -20.039 1.00 60.00 610 SER A N 1
ATOM 4549 C CA . SER A 1 610 ? -3.710 -4.844 -19.872 1.00 60.00 610 SER A CA 1
ATOM 4550 C C . SER A 1 610 ? -3.139 -5.374 -21.185 1.00 60.00 610 SER A C 1
ATOM 4552 O O . SER A 1 610 ? -2.012 -5.869 -21.241 1.00 60.00 610 SER A O 1
ATOM 4554 N N . ALA A 1 611 ? -3.889 -5.232 -22.282 1.00 46.50 611 ALA A N 1
ATOM 4555 C CA . ALA A 1 611 ? -3.412 -5.567 -23.623 1.00 46.50 611 ALA A CA 1
ATOM 4556 C C . ALA A 1 611 ? -2.226 -4.690 -24.070 1.00 46.50 611 ALA A C 1
ATOM 4558 O O . ALA A 1 611 ? -1.299 -5.200 -24.707 1.00 46.50 611 ALA A O 1
ATOM 4559 N N . ILE A 1 612 ? -2.233 -3.396 -23.730 1.00 46.47 612 ILE A N 1
ATOM 4560 C CA . ILE A 1 612 ? -1.111 -2.483 -23.997 1.00 46.47 612 ILE A CA 1
ATOM 4561 C C . ILE A 1 612 ? 0.098 -2.856 -23.131 1.00 46.47 612 ILE A C 1
ATOM 4563 O O . ILE A 1 612 ? 1.205 -2.926 -23.665 1.00 46.47 612 ILE A O 1
ATOM 4567 N N . GLY A 1 613 ? -0.108 -3.160 -21.846 1.00 51.88 613 GLY A N 1
ATOM 4568 C CA . GLY A 1 613 ? 0.951 -3.619 -20.940 1.00 51.88 613 GLY A CA 1
ATOM 4569 C C . GLY A 1 613 ? 1.654 -4.875 -21.460 1.00 51.88 613 GLY A C 1
ATOM 4570 O O . GLY A 1 613 ? 2.869 -4.878 -21.635 1.00 51.88 613 GLY A O 1
ATOM 4571 N N . ARG A 1 614 ? 0.897 -5.903 -21.868 1.00 71.19 614 ARG A N 1
ATOM 4572 C CA . ARG A 1 614 ? 1.467 -7.114 -22.493 1.00 71.19 614 ARG A CA 1
ATOM 4573 C C . ARG A 1 614 ? 2.254 -6.827 -23.774 1.00 71.19 614 ARG A C 1
ATOM 4575 O O . ARG A 1 614 ? 3.288 -7.445 -24.014 1.00 71.19 614 ARG A O 1
ATOM 4582 N N . LEU A 1 615 ? 1.796 -5.892 -24.612 1.00 47.31 615 LEU A N 1
ATOM 4583 C CA . LEU A 1 615 ? 2.532 -5.491 -25.818 1.00 47.31 615 LEU A CA 1
ATOM 4584 C C . LEU A 1 615 ? 3.855 -4.794 -25.469 1.00 47.31 615 LEU A C 1
ATOM 4586 O O . LEU A 1 615 ? 4.873 -5.070 -26.105 1.00 47.31 615 LEU A O 1
ATOM 4590 N N . GLN A 1 616 ? 3.848 -3.922 -24.458 1.00 49.59 616 GLN A N 1
ATOM 4591 C CA . GLN A 1 616 ? 5.062 -3.296 -23.931 1.00 49.59 616 GLN A CA 1
ATOM 4592 C C . GLN A 1 616 ? 6.022 -4.350 -23.373 1.00 49.59 616 GLN A C 1
ATOM 4594 O O . GLN A 1 616 ? 7.212 -4.294 -23.676 1.00 49.59 616 GLN A O 1
ATOM 4599 N N . ASN A 1 617 ? 5.505 -5.351 -22.659 1.00 64.38 617 ASN A N 1
ATOM 4600 C CA . ASN A 1 617 ? 6.292 -6.460 -22.127 1.00 64.38 617 ASN A CA 1
ATOM 4601 C C . ASN A 1 617 ? 6.924 -7.303 -23.241 1.00 64.38 617 ASN A C 1
ATOM 4603 O O . ASN A 1 617 ? 8.117 -7.573 -23.172 1.00 64.38 617 ASN A O 1
ATOM 4607 N N . LYS A 1 618 ? 6.188 -7.632 -24.313 1.00 51.94 618 LYS A N 1
ATOM 4608 C CA . LYS A 1 618 ? 6.747 -8.328 -25.494 1.00 51.94 618 LYS A CA 1
ATOM 4609 C C . LYS A 1 618 ? 7.845 -7.523 -26.178 1.00 51.94 618 LYS A C 1
ATOM 4611 O O . LYS A 1 618 ? 8.854 -8.080 -26.603 1.00 51.94 618 LYS A O 1
ATOM 4616 N N . PHE A 1 619 ? 7.655 -6.209 -26.298 1.00 46.31 619 PHE A N 1
ATOM 4617 C CA . PHE A 1 619 ? 8.675 -5.331 -26.864 1.00 46.31 619 PHE A CA 1
ATOM 4618 C C . PHE A 1 619 ? 9.918 -5.276 -25.968 1.00 46.31 619 PHE A C 1
ATOM 4620 O O . PHE A 1 619 ? 11.031 -5.420 -26.466 1.00 46.31 619 PHE A O 1
ATOM 4627 N N . HIS A 1 620 ? 9.737 -5.142 -24.652 1.00 54.03 620 HIS A N 1
ATOM 4628 C CA . HIS A 1 620 ? 10.830 -5.175 -23.683 1.00 54.03 620 HIS A CA 1
ATOM 4629 C C . HIS A 1 620 ? 11.565 -6.525 -23.715 1.00 54.03 620 HIS A C 1
ATOM 4631 O O . HIS A 1 620 ? 12.785 -6.542 -23.844 1.00 54.03 620 HIS A O 1
ATOM 4637 N N . GLY A 1 621 ? 10.836 -7.645 -23.728 1.00 52.50 621 GLY A N 1
ATOM 4638 C CA . GLY A 1 621 ? 11.379 -9.000 -23.839 1.00 52.50 621 GLY A CA 1
ATOM 4639 C C . GLY A 1 621 ? 12.232 -9.204 -25.092 1.00 52.50 621 GLY A C 1
ATOM 4640 O O . GLY A 1 621 ? 13.344 -9.719 -24.984 1.00 52.50 621 GLY A O 1
ATOM 4641 N N . LEU A 1 622 ? 11.772 -8.717 -26.251 1.00 47.75 622 LEU A N 1
ATOM 4642 C CA . LEU A 1 622 ? 12.551 -8.713 -27.494 1.00 47.75 622 LEU A CA 1
ATOM 4643 C C . LEU A 1 622 ? 13.833 -7.876 -27.363 1.00 47.75 622 LEU A C 1
ATOM 4645 O O . LEU A 1 622 ? 14.893 -8.292 -27.821 1.00 47.75 622 LEU A O 1
ATOM 4649 N N . THR A 1 623 ? 13.766 -6.698 -26.734 1.00 48.72 623 THR A N 1
ATOM 4650 C CA . THR A 1 623 ? 14.971 -5.881 -26.517 1.00 48.72 623 THR A CA 1
ATOM 4651 C C . THR A 1 623 ? 15.954 -6.529 -25.543 1.00 48.72 623 THR A C 1
ATOM 4653 O O . THR A 1 623 ? 17.153 -6.462 -25.790 1.00 48.72 623 THR A O 1
ATOM 4656 N N . SER A 1 624 ? 15.484 -7.203 -24.489 1.00 53.72 624 SER A N 1
ATOM 4657 C CA . SER A 1 624 ? 16.349 -7.927 -23.550 1.00 53.72 624 SER A CA 1
ATOM 4658 C C . SER A 1 624 ? 17.023 -9.135 -24.205 1.00 53.72 624 SER A C 1
ATOM 4660 O O . SER A 1 624 ? 18.195 -9.367 -23.944 1.00 53.72 624 SER A O 1
ATOM 4662 N N . GLU A 1 625 ? 16.338 -9.866 -25.095 1.00 53.47 625 GLU A N 1
ATOM 4663 C CA . GLU A 1 625 ? 16.954 -10.943 -25.897 1.00 53.47 625 GLU A CA 1
ATOM 4664 C C . GLU A 1 625 ? 18.050 -10.408 -26.826 1.00 53.47 625 GLU A C 1
ATOM 4666 O O . GLU A 1 625 ? 19.111 -11.017 -26.958 1.00 53.47 625 GLU A O 1
ATOM 4671 N N . ILE A 1 626 ? 17.820 -9.238 -27.435 1.00 46.97 626 ILE A N 1
ATOM 4672 C CA . ILE A 1 626 ? 18.847 -8.540 -28.214 1.00 46.97 626 ILE A CA 1
ATOM 4673 C C . ILE A 1 626 ? 20.029 -8.183 -27.303 1.00 46.97 626 ILE A C 1
ATOM 4675 O O . ILE A 1 626 ? 21.160 -8.489 -27.649 1.00 46.97 626 ILE A O 1
ATOM 4679 N N . GLY A 1 627 ? 19.796 -7.595 -26.125 1.00 49.66 627 GLY A N 1
ATOM 4680 C CA . GLY A 1 627 ? 20.860 -7.266 -25.170 1.00 49.66 627 GLY A CA 1
ATOM 4681 C C . GLY A 1 627 ? 21.659 -8.470 -24.676 1.00 49.66 627 GLY A C 1
ATOM 4682 O O . GLY A 1 627 ? 22.881 -8.388 -24.588 1.00 49.66 627 GLY A O 1
ATOM 4683 N N . GLN A 1 628 ? 20.982 -9.589 -24.412 1.00 56.25 628 GLN A N 1
ATOM 4684 C CA . GLN A 1 628 ? 21.595 -10.857 -24.022 1.00 56.25 628 GLN A CA 1
ATOM 4685 C C . GLN A 1 628 ? 22.570 -11.367 -25.084 1.00 56.25 628 GLN A C 1
ATOM 4687 O O . GLN A 1 628 ? 23.665 -11.805 -24.757 1.00 56.25 628 GLN A O 1
ATOM 4692 N N . ALA A 1 629 ? 22.193 -11.283 -26.361 1.00 49.94 629 ALA A N 1
ATOM 4693 C CA . ALA A 1 629 ? 23.032 -11.743 -27.464 1.00 49.94 629 ALA A CA 1
ATOM 4694 C C . ALA A 1 629 ? 24.326 -10.924 -27.645 1.00 49.94 629 ALA A C 1
ATOM 4696 O O . ALA A 1 629 ? 25.231 -11.398 -28.321 1.00 49.94 629 ALA A O 1
ATOM 4697 N N . PHE A 1 630 ? 24.409 -9.724 -27.055 1.00 44.94 630 PHE A N 1
ATOM 4698 C CA . PHE A 1 630 ? 25.577 -8.834 -27.103 1.00 44.94 630 PHE A CA 1
ATOM 4699 C C . PHE A 1 630 ? 26.240 -8.635 -25.725 1.00 44.94 630 PHE A C 1
ATOM 4701 O O . PHE A 1 630 ? 27.041 -7.708 -25.541 1.00 44.94 630 PHE A O 1
ATOM 4708 N N . SER A 1 631 ? 25.868 -9.431 -24.714 1.00 49.41 631 SER A N 1
ATOM 4709 C CA . SER A 1 631 ? 26.313 -9.200 -23.337 1.00 49.41 631 SER A CA 1
ATOM 4710 C C . SER A 1 631 ? 27.785 -9.523 -23.121 1.00 49.41 631 SER A C 1
ATOM 4712 O O . SER A 1 631 ? 28.458 -8.783 -22.407 1.00 49.41 631 SER A O 1
ATOM 4714 N N . ASP A 1 632 ? 28.303 -10.574 -23.757 1.00 48.84 632 ASP A N 1
ATOM 4715 C CA . ASP A 1 632 ? 29.690 -11.022 -23.583 1.00 48.84 632 ASP A CA 1
ATOM 4716 C C . ASP A 1 632 ? 30.681 -10.003 -24.171 1.00 48.84 632 ASP A C 1
ATOM 4718 O O . ASP A 1 632 ? 31.700 -9.670 -23.556 1.00 48.84 632 ASP A O 1
ATOM 4722 N N . GLU A 1 633 ? 30.348 -9.422 -25.324 1.00 44.97 633 GLU A N 1
ATOM 4723 C CA . GLU A 1 633 ? 31.113 -8.362 -25.980 1.00 44.97 633 GLU A CA 1
ATOM 4724 C C . GLU A 1 633 ? 31.051 -7.049 -25.190 1.00 44.97 633 GLU A C 1
ATOM 4726 O O . GLU A 1 633 ? 32.052 -6.332 -25.075 1.00 44.97 633 GLU A O 1
ATOM 4731 N N . THR A 1 634 ? 29.893 -6.741 -24.598 1.00 43.16 634 THR A N 1
ATOM 4732 C CA . THR A 1 634 ? 29.716 -5.554 -23.752 1.00 43.16 634 THR A CA 1
ATOM 4733 C C . THR A 1 634 ? 30.489 -5.690 -22.437 1.00 43.16 634 THR A C 1
ATOM 4735 O O . THR A 1 634 ? 31.178 -4.752 -22.034 1.00 43.16 634 THR A O 1
ATOM 4738 N N . ASP A 1 635 ? 30.454 -6.855 -21.790 1.00 42.78 635 ASP A N 1
ATOM 4739 C CA . ASP A 1 635 ? 31.214 -7.140 -20.569 1.00 42.78 635 ASP A CA 1
ATOM 4740 C C . ASP A 1 635 ? 32.725 -7.093 -20.818 1.00 42.78 635 ASP A C 1
ATOM 4742 O O . ASP A 1 635 ? 33.478 -6.557 -19.996 1.00 42.78 635 ASP A O 1
ATOM 4746 N N . ALA A 1 636 ? 33.186 -7.596 -21.967 1.00 42.94 636 ALA A N 1
ATOM 4747 C CA . ALA A 1 636 ? 34.576 -7.470 -22.392 1.00 42.94 636 ALA A CA 1
ATOM 4748 C C . ALA A 1 636 ? 34.977 -5.997 -22.591 1.00 42.94 636 ALA A C 1
ATOM 4750 O O . ALA A 1 636 ? 36.039 -5.579 -22.121 1.00 42.94 636 ALA A O 1
ATOM 4751 N N . ALA A 1 637 ? 34.111 -5.186 -23.207 1.00 36.12 637 ALA A N 1
ATOM 4752 C CA . ALA A 1 637 ? 34.338 -3.754 -23.397 1.00 36.12 637 ALA A CA 1
ATOM 4753 C C . ALA A 1 637 ? 34.334 -2.968 -22.071 1.00 36.12 637 ALA A C 1
ATOM 4755 O O . ALA A 1 637 ? 35.192 -2.108 -21.870 1.00 36.12 637 ALA A O 1
ATOM 4756 N N . ILE A 1 638 ? 33.430 -3.284 -21.137 1.00 38.22 638 ILE A N 1
ATOM 4757 C CA . ILE A 1 638 ? 33.366 -2.661 -19.804 1.00 38.22 638 ILE A CA 1
ATOM 4758 C C . ILE A 1 638 ? 34.598 -3.030 -18.974 1.00 38.22 638 ILE A C 1
ATOM 4760 O O . ILE A 1 638 ? 35.181 -2.159 -18.330 1.00 38.22 638 ILE A O 1
ATOM 4764 N N . ARG A 1 639 ? 35.048 -4.291 -19.006 1.00 40.59 639 ARG A N 1
ATOM 4765 C CA . ARG A 1 639 ? 36.276 -4.725 -18.315 1.00 40.59 639 ARG A CA 1
ATOM 4766 C C . ARG A 1 639 ? 37.523 -4.086 -18.918 1.00 40.59 639 ARG A C 1
ATOM 4768 O O . ARG A 1 639 ? 38.405 -3.677 -18.167 1.00 40.59 639 ARG A O 1
ATOM 4775 N N . ALA A 1 640 ? 37.583 -3.947 -20.242 1.00 36.72 640 ALA A N 1
ATOM 4776 C CA . ALA A 1 640 ? 38.667 -3.244 -20.924 1.00 36.72 640 ALA A CA 1
ATOM 4777 C C . ALA A 1 640 ? 38.675 -1.741 -20.594 1.00 36.72 640 ALA A C 1
ATOM 4779 O O . ALA A 1 640 ? 39.736 -1.177 -20.337 1.00 36.72 640 ALA A O 1
ATOM 4780 N N . ALA A 1 641 ? 37.503 -1.101 -20.526 1.00 31.72 641 ALA A N 1
ATOM 4781 C CA . ALA A 1 641 ? 37.364 0.295 -20.116 1.00 31.72 641 ALA A CA 1
ATOM 4782 C C . ALA A 1 641 ? 37.694 0.502 -18.628 1.00 31.72 641 ALA A C 1
ATOM 4784 O O . ALA A 1 641 ? 38.358 1.475 -18.288 1.00 31.72 641 ALA A O 1
ATOM 4785 N N . GLY A 1 642 ? 37.294 -0.423 -17.751 1.00 31.72 642 GLY A N 1
ATOM 4786 C CA . GLY A 1 642 ? 37.650 -0.424 -16.330 1.00 31.72 642 GLY A CA 1
ATOM 4787 C C . GLY A 1 642 ? 39.155 -0.586 -16.112 1.00 31.72 642 GLY A C 1
ATOM 4788 O O . GLY A 1 642 ? 39.756 0.210 -15.402 1.00 31.72 642 GLY A O 1
ATOM 4789 N N . ALA A 1 643 ? 39.792 -1.528 -16.814 1.00 38.53 643 ALA A N 1
ATOM 4790 C CA . ALA A 1 643 ? 41.244 -1.706 -16.783 1.00 38.53 643 ALA A CA 1
ATOM 4791 C C . ALA A 1 643 ? 42.004 -0.501 -17.371 1.00 38.53 643 ALA A C 1
ATOM 4793 O O . ALA A 1 643 ? 43.079 -0.153 -16.888 1.00 38.53 643 ALA A O 1
ATOM 4794 N N . ALA A 1 644 ? 41.442 0.164 -18.388 1.00 32.41 644 ALA A N 1
ATOM 4795 C CA . ALA A 1 644 ? 41.989 1.404 -18.932 1.00 32.41 644 ALA A CA 1
ATOM 4796 C C . ALA A 1 644 ? 41.825 2.587 -17.962 1.00 32.41 644 ALA A C 1
ATOM 4798 O O . ALA A 1 644 ? 42.731 3.403 -17.859 1.00 32.41 644 ALA A O 1
ATOM 4799 N N . LEU A 1 645 ? 40.713 2.671 -17.224 1.00 29.75 645 LEU A N 1
ATOM 4800 C CA . LEU A 1 645 ? 40.474 3.696 -16.202 1.00 29.75 645 LEU A CA 1
ATOM 4801 C C . LEU A 1 645 ? 41.363 3.501 -14.963 1.00 29.75 645 LEU A C 1
ATOM 4803 O O . LEU A 1 645 ? 41.896 4.485 -14.457 1.00 29.75 645 LEU A O 1
ATOM 4807 N N . ASP A 1 646 ? 41.609 2.259 -14.537 1.00 36.94 646 ASP A N 1
ATOM 4808 C CA . ASP A 1 646 ? 42.553 1.943 -13.452 1.00 36.94 646 ASP A CA 1
ATOM 4809 C C . ASP A 1 646 ? 44.019 2.220 -13.855 1.00 36.94 646 ASP A C 1
ATOM 4811 O O . ASP A 1 646 ? 44.851 2.560 -13.015 1.00 36.94 646 ASP A O 1
ATOM 4815 N N . ALA A 1 647 ? 44.345 2.139 -15.151 1.00 38.41 647 ALA A N 1
ATOM 4816 C CA . ALA A 1 647 ? 45.663 2.485 -15.695 1.00 38.41 647 ALA A CA 1
ATOM 4817 C C . ALA A 1 647 ? 45.868 4.000 -15.936 1.00 38.41 647 ALA A C 1
ATOM 4819 O O . ALA A 1 647 ? 46.987 4.435 -16.217 1.00 38.41 647 ALA A O 1
ATOM 4820 N N . VAL A 1 648 ? 44.813 4.817 -15.829 1.00 36.41 648 VAL A N 1
ATOM 4821 C CA . VAL A 1 648 ? 44.814 6.261 -16.142 1.00 36.41 648 VAL A CA 1
ATOM 4822 C C . VAL A 1 648 ? 45.241 7.143 -14.956 1.00 36.41 648 VAL A C 1
ATOM 4824 O O . VAL A 1 648 ? 45.504 8.330 -15.151 1.00 36.41 648 VAL A O 1
ATOM 4827 N N . ASP A 1 649 ? 45.443 6.581 -13.760 1.00 39.50 649 ASP A N 1
ATOM 4828 C CA . ASP A 1 649 ? 45.813 7.356 -12.562 1.00 39.50 649 ASP A CA 1
ATOM 4829 C C . ASP A 1 649 ? 47.297 7.807 -12.516 1.00 39.50 649 ASP A C 1
ATOM 4831 O O . ASP A 1 649 ? 47.709 8.490 -11.576 1.00 39.50 649 ASP A O 1
ATOM 4835 N N . GLN A 1 650 ? 48.130 7.470 -13.520 1.00 41.56 650 GLN A N 1
ATOM 4836 C CA . GLN A 1 650 ? 49.555 7.857 -13.513 1.00 41.56 650 GLN A CA 1
ATOM 4837 C C . GLN A 1 650 ? 50.160 8.499 -14.771 1.00 41.56 650 GLN A C 1
ATOM 4839 O O . GLN A 1 650 ? 51.180 9.147 -14.591 1.00 41.56 650 GLN A O 1
ATOM 4844 N N . GLU A 1 651 ? 49.619 8.451 -15.999 1.00 43.88 651 GLU A N 1
ATOM 4845 C CA . GLU A 1 651 ? 50.253 9.205 -17.113 1.00 43.88 651 GLU A CA 1
ATOM 4846 C C . GLU A 1 651 ? 49.355 9.361 -18.364 1.00 43.88 651 GLU A C 1
ATOM 4848 O O . GLU A 1 651 ? 49.364 8.563 -19.298 1.00 43.88 651 GLU A O 1
ATOM 4853 N N . VAL A 1 652 ? 48.570 10.442 -18.408 1.00 35.94 652 VAL A N 1
ATOM 4854 C CA . VAL A 1 652 ? 47.465 10.652 -19.375 1.00 35.94 652 VAL A CA 1
ATOM 4855 C C . VAL A 1 652 ? 47.910 11.074 -20.790 1.00 35.94 652 VAL A C 1
ATOM 4857 O O . VAL A 1 652 ? 47.122 11.035 -21.731 1.00 35.94 652 VAL A O 1
ATOM 4860 N N . ILE A 1 653 ? 49.168 11.462 -21.007 1.00 39.53 653 ILE A N 1
ATOM 4861 C CA . ILE A 1 653 ? 49.523 12.222 -22.222 1.00 39.53 653 ILE A CA 1
ATOM 4862 C C . ILE A 1 653 ? 49.955 11.338 -23.410 1.00 39.53 653 ILE A C 1
ATOM 4864 O O . ILE A 1 653 ? 49.729 11.727 -24.552 1.00 39.53 653 ILE A O 1
ATOM 4868 N N . LYS A 1 654 ? 50.483 10.125 -23.191 1.00 39.19 654 LYS A N 1
ATOM 4869 C CA . LYS A 1 654 ? 50.915 9.224 -24.290 1.00 39.19 654 LYS A CA 1
ATOM 4870 C C . LYS A 1 654 ? 49.837 8.230 -24.753 1.00 39.19 654 LYS A C 1
ATOM 4872 O O . LYS A 1 654 ? 49.926 7.693 -25.855 1.00 39.19 654 LYS A O 1
ATOM 4877 N N . LEU A 1 655 ? 48.779 8.036 -23.959 1.00 34.75 655 LEU A N 1
ATOM 4878 C CA . LEU A 1 655 ? 47.629 7.186 -24.304 1.00 34.75 655 LEU A CA 1
ATOM 4879 C C . LEU A 1 655 ? 46.807 7.769 -25.474 1.00 34.75 655 LEU A C 1
ATOM 4881 O O . LEU A 1 655 ? 46.258 7.033 -26.293 1.00 34.75 655 LEU A O 1
ATOM 4885 N N . LEU A 1 656 ? 46.772 9.102 -25.585 1.00 36.84 656 LEU A N 1
ATOM 4886 C CA . LEU A 1 656 ? 46.011 9.833 -26.603 1.00 36.84 656 LEU A CA 1
ATOM 4887 C C . LEU A 1 656 ? 46.502 9.586 -28.041 1.00 36.84 656 LEU A C 1
ATOM 4889 O O . LEU A 1 656 ? 45.741 9.801 -28.981 1.00 36.84 656 LEU A O 1
ATOM 4893 N N . GLU A 1 657 ? 47.730 9.095 -28.225 1.00 37.81 657 GLU A N 1
ATOM 4894 C CA . GLU A 1 657 ? 48.313 8.850 -29.552 1.00 37.81 657 GLU A CA 1
ATOM 4895 C C . GLU A 1 657 ? 47.885 7.507 -30.172 1.00 37.81 657 GLU A C 1
ATOM 4897 O O . GLU A 1 657 ? 47.926 7.365 -31.391 1.00 37.81 657 GLU A O 1
ATOM 4902 N N . HIS A 1 658 ? 47.417 6.543 -29.368 1.00 39.47 658 HIS A N 1
ATOM 4903 C CA . HIS A 1 658 ? 47.023 5.202 -29.841 1.00 39.47 658 HIS A CA 1
ATOM 4904 C C . HIS A 1 658 ? 45.497 4.989 -29.912 1.00 39.47 658 HIS A C 1
ATOM 4906 O O . HIS A 1 658 ? 45.032 3.992 -30.466 1.00 39.47 658 HIS A O 1
ATOM 4912 N N . LEU A 1 659 ? 44.703 5.954 -29.428 1.00 37.12 659 LEU A N 1
ATOM 4913 C CA . LEU A 1 659 ? 43.234 5.974 -29.524 1.00 37.12 659 LEU A CA 1
ATOM 4914 C C . LEU A 1 659 ? 42.664 5.731 -30.940 1.00 37.12 659 LEU A C 1
ATOM 4916 O O . LEU A 1 659 ? 41.646 5.045 -31.047 1.00 37.12 659 LEU A O 1
ATOM 4920 N N . PRO A 1 660 ? 43.275 6.240 -32.030 1.00 38.34 660 PRO A N 1
ATOM 4921 C CA . PRO A 1 660 ? 42.770 6.004 -33.384 1.00 38.34 660 PRO A CA 1
ATOM 4922 C C . PRO A 1 660 ? 42.837 4.535 -33.828 1.00 38.34 660 PRO A C 1
ATOM 4924 O O . PRO A 1 660 ? 41.968 4.083 -34.569 1.00 38.34 660 PRO A O 1
ATOM 4927 N N . GLU A 1 661 ? 43.835 3.778 -33.365 1.00 40.47 661 GLU A N 1
ATOM 4928 C CA . GLU A 1 661 ? 44.037 2.374 -33.753 1.00 40.47 661 GLU A CA 1
ATOM 4929 C C . GLU A 1 661 ? 43.128 1.424 -32.953 1.00 40.47 661 GLU A C 1
ATOM 4931 O O . GLU A 1 661 ? 42.606 0.457 -33.504 1.00 40.47 661 GLU A O 1
ATOM 4936 N N . ILE A 1 662 ? 42.811 1.763 -31.695 1.00 37.12 662 ILE A N 1
ATOM 4937 C CA . ILE A 1 662 ? 41.741 1.105 -30.918 1.00 37.12 662 ILE A CA 1
ATOM 4938 C C . ILE A 1 662 ? 40.377 1.368 -31.567 1.00 37.12 662 ILE A C 1
ATOM 4940 O O . ILE A 1 662 ? 39.562 0.457 -31.700 1.00 37.12 662 ILE A O 1
ATOM 4944 N N . GLY A 1 663 ? 40.142 2.610 -32.009 1.00 35.28 663 GLY A N 1
ATOM 4945 C CA . GLY A 1 663 ? 38.926 2.994 -32.722 1.00 35.28 663 GLY A CA 1
ATOM 4946 C C . GLY A 1 663 ? 38.735 2.221 -34.028 1.00 35.28 663 GLY A C 1
ATOM 4947 O O . GLY A 1 663 ? 37.615 1.825 -34.333 1.00 35.28 663 GLY A O 1
ATOM 4948 N N . LYS A 1 664 ? 39.815 1.939 -34.767 1.00 40.19 664 LYS A N 1
ATOM 4949 C CA . LYS A 1 664 ? 39.767 1.082 -35.962 1.00 40.19 664 LYS A CA 1
ATOM 4950 C C . LYS A 1 664 ? 39.511 -0.384 -35.634 1.00 40.19 664 LYS A C 1
ATOM 4952 O O . LYS A 1 664 ? 38.602 -0.959 -36.219 1.00 40.19 664 LYS A O 1
ATOM 4957 N N . GLY A 1 665 ? 40.241 -0.961 -34.678 1.00 37.31 665 GLY A N 1
ATOM 4958 C CA . GLY A 1 665 ? 40.048 -2.363 -34.288 1.00 37.31 665 GLY A CA 1
ATOM 4959 C C . GLY A 1 665 ? 38.646 -2.640 -33.738 1.00 37.31 665 GLY A C 1
ATOM 4960 O O . GLY A 1 665 ? 38.084 -3.700 -33.980 1.00 37.31 665 GLY A O 1
ATOM 4961 N N . PHE A 1 666 ? 38.044 -1.662 -33.057 1.00 36.34 666 PHE A N 1
ATOM 4962 C CA . PHE A 1 666 ? 36.662 -1.737 -32.585 1.00 36.34 666 PHE A CA 1
ATOM 4963 C C . PHE A 1 666 ? 35.643 -1.651 -33.733 1.00 36.34 666 PHE A C 1
ATOM 4965 O O . PHE A 1 666 ? 34.660 -2.382 -33.737 1.00 36.34 666 PHE A O 1
ATOM 4972 N N . VAL A 1 667 ? 35.883 -0.803 -34.737 1.00 37.31 667 VAL A N 1
ATOM 4973 C CA . VAL A 1 667 ? 35.019 -0.685 -35.928 1.00 37.31 667 VAL A CA 1
ATOM 4974 C C . VAL A 1 667 ? 35.105 -1.926 -36.826 1.00 37.31 667 VAL A C 1
ATOM 4976 O O . VAL A 1 667 ? 34.089 -2.350 -37.368 1.00 37.31 667 VAL A O 1
ATOM 4979 N N . GLU A 1 668 ? 36.282 -2.538 -36.954 1.00 41.66 668 GLU A N 1
ATOM 4980 C CA . GLU A 1 668 ? 36.472 -3.790 -37.703 1.00 41.66 668 GLU A CA 1
ATOM 4981 C C . GLU A 1 668 ? 35.850 -4.991 -36.974 1.00 41.66 668 GLU A C 1
ATOM 4983 O O . GLU A 1 668 ? 35.160 -5.793 -37.600 1.00 41.66 668 GLU A O 1
ATOM 4988 N N . LEU A 1 669 ? 35.979 -5.058 -35.643 1.00 38.22 669 LEU A N 1
ATOM 4989 C CA . LEU A 1 669 ? 35.297 -6.056 -34.813 1.00 38.22 669 LEU A CA 1
ATOM 4990 C C . LEU A 1 669 ? 33.768 -5.960 -34.950 1.00 38.22 669 LEU A C 1
ATOM 4992 O O . LEU A 1 669 ? 33.105 -6.980 -35.112 1.00 38.22 669 LEU A O 1
ATOM 4996 N N . LEU A 1 670 ? 33.211 -4.743 -34.950 1.00 38.97 670 LEU A N 1
ATOM 4997 C CA . LEU A 1 670 ? 31.779 -4.512 -35.177 1.00 38.97 670 LEU A CA 1
ATOM 4998 C C . LEU A 1 670 ? 31.330 -4.983 -36.572 1.00 38.97 670 LEU A C 1
ATOM 5000 O O . LEU A 1 670 ? 30.258 -5.569 -36.700 1.00 38.97 670 LEU A O 1
ATOM 5004 N N . GLY A 1 671 ? 32.164 -4.788 -37.598 1.00 42.34 671 GLY A N 1
ATOM 5005 C CA . GLY A 1 671 ? 31.890 -5.248 -38.963 1.00 42.34 671 GLY A CA 1
ATOM 5006 C C . GLY A 1 671 ? 31.926 -6.773 -39.141 1.00 42.34 671 GLY A C 1
ATOM 5007 O O . GLY A 1 671 ? 31.198 -7.313 -39.974 1.00 42.34 671 GLY A O 1
ATOM 5008 N N . ASP A 1 672 ? 32.728 -7.491 -38.355 1.00 41.91 672 ASP A N 1
ATOM 5009 C CA . ASP A 1 672 ? 32.800 -8.957 -38.421 1.00 41.91 672 ASP A CA 1
ATOM 5010 C C . ASP A 1 672 ? 31.769 -9.655 -37.525 1.00 41.91 672 ASP A C 1
ATOM 5012 O O . ASP A 1 672 ? 31.267 -10.723 -37.889 1.00 41.91 672 ASP A O 1
ATOM 5016 N N . VAL A 1 673 ? 31.357 -9.013 -36.428 1.00 37.94 673 VAL A N 1
ATOM 5017 C CA . VAL A 1 673 ? 30.162 -9.395 -35.655 1.00 37.94 673 VAL A CA 1
ATOM 5018 C C . VAL A 1 673 ? 28.900 -9.275 -36.526 1.00 37.94 673 VAL A C 1
ATOM 5020 O O . VAL A 1 673 ? 28.082 -10.198 -36.542 1.00 37.94 673 VAL A O 1
ATOM 5023 N N . ASP A 1 674 ? 28.793 -8.221 -37.349 1.00 38.66 674 ASP A N 1
ATOM 5024 C CA . ASP A 1 674 ? 27.737 -8.059 -38.366 1.00 38.66 674 ASP A CA 1
ATOM 5025 C C . ASP A 1 674 ? 27.698 -9.239 -39.368 1.00 38.66 674 ASP A C 1
ATOM 5027 O O . ASP A 1 674 ? 26.622 -9.710 -39.755 1.00 38.66 674 ASP A O 1
ATOM 5031 N N . ASN A 1 675 ? 28.860 -9.778 -39.761 1.00 39.91 675 ASN A N 1
ATOM 5032 C CA . ASN A 1 675 ? 28.972 -10.922 -40.679 1.00 39.91 675 ASN A CA 1
ATOM 5033 C C . ASN A 1 675 ? 28.688 -12.282 -40.006 1.00 39.91 675 ASN A C 1
ATOM 5035 O O . ASN A 1 675 ? 28.208 -13.214 -40.670 1.00 39.91 675 ASN A O 1
ATOM 5039 N N . PHE A 1 676 ? 28.978 -12.403 -38.705 1.00 37.62 676 PHE A N 1
ATOM 5040 C CA . PHE A 1 676 ? 28.711 -13.582 -37.875 1.00 37.62 676 PHE A CA 1
ATOM 5041 C C . PHE A 1 676 ? 27.216 -13.770 -37.606 1.00 37.62 676 PHE A C 1
ATOM 5043 O O . PHE A 1 676 ? 26.681 -14.853 -37.861 1.00 37.62 676 PHE A O 1
ATOM 5050 N N . ILE A 1 677 ? 26.521 -12.697 -37.221 1.00 37.00 677 ILE A N 1
ATOM 5051 C CA . ILE A 1 677 ? 25.067 -12.685 -36.987 1.00 37.00 677 ILE A CA 1
ATOM 5052 C C . ILE A 1 677 ? 24.288 -12.954 -38.288 1.00 37.00 677 ILE A C 1
ATOM 5054 O O . ILE A 1 677 ? 23.225 -13.574 -38.270 1.00 37.00 677 ILE A O 1
ATOM 5058 N N . ALA A 1 678 ? 24.846 -12.576 -39.443 1.00 41.44 678 ALA A N 1
ATOM 5059 C CA . ALA A 1 678 ? 24.277 -12.859 -40.762 1.00 41.44 678 ALA A CA 1
ATOM 5060 C C . ALA A 1 678 ? 24.452 -14.320 -41.250 1.00 41.44 678 ALA A C 1
ATOM 5062 O O . ALA A 1 678 ? 23.943 -14.665 -42.321 1.00 41.44 678 ALA A O 1
ATOM 5063 N N . GLY A 1 679 ? 25.149 -15.189 -40.501 1.00 35.25 679 GLY A N 1
ATOM 5064 C CA . GLY A 1 679 ? 25.202 -16.637 -40.752 1.00 35.25 679 GLY A CA 1
ATOM 5065 C C . GLY A 1 679 ? 25.946 -17.072 -42.024 1.00 35.25 679 GLY A C 1
ATOM 5066 O O . GLY A 1 679 ? 25.541 -18.034 -42.680 1.00 35.25 679 GLY A O 1
ATOM 5067 N N . THR A 1 680 ? 27.019 -16.378 -42.415 1.00 44.75 680 THR A N 1
ATOM 5068 C CA . THR A 1 680 ? 27.813 -16.733 -43.611 1.00 44.75 680 THR A CA 1
ATOM 5069 C C . THR A 1 680 ? 28.930 -17.747 -43.296 1.00 44.75 680 THR A C 1
ATOM 5071 O O . THR A 1 680 ? 29.508 -17.739 -42.218 1.00 44.75 680 THR A O 1
ATOM 5074 N N . SER A 1 681 ? 29.245 -18.664 -44.222 1.00 37.31 681 SER A N 1
ATOM 5075 C CA . SER A 1 681 ? 29.942 -19.940 -43.938 1.00 37.31 681 SER A CA 1
ATOM 5076 C C . SER A 1 681 ? 31.422 -19.883 -43.506 1.00 37.31 681 SER A C 1
ATOM 5078 O O . SER A 1 681 ? 31.992 -20.941 -43.265 1.00 37.31 681 SER A O 1
ATOM 5080 N N . ASN A 1 682 ? 32.038 -18.701 -43.393 1.00 41.97 682 ASN A N 1
ATOM 5081 C CA . ASN A 1 682 ? 33.429 -18.518 -42.935 1.00 41.97 682 ASN A CA 1
ATOM 5082 C C . ASN A 1 682 ? 33.541 -17.572 -41.720 1.00 41.97 682 ASN A C 1
ATOM 5084 O O . ASN A 1 682 ? 34.643 -17.172 -41.352 1.00 41.97 682 ASN A O 1
ATOM 5088 N N . SER A 1 683 ? 32.414 -17.204 -41.102 1.00 48.03 683 SER A N 1
ATOM 5089 C CA . SER A 1 683 ? 32.342 -16.123 -40.113 1.00 48.03 683 SER A CA 1
ATOM 5090 C C . SER A 1 683 ? 33.108 -16.379 -38.811 1.00 48.03 683 SER A C 1
ATOM 5092 O O . SER A 1 683 ? 33.528 -15.427 -38.165 1.00 48.03 683 SER A O 1
ATOM 5094 N N . PHE A 1 684 ? 33.327 -17.642 -38.431 1.00 37.28 684 PHE A N 1
ATOM 5095 C CA . PHE A 1 684 ? 34.039 -17.989 -37.194 1.00 37.28 684 PHE A CA 1
ATOM 5096 C C . PHE A 1 684 ? 35.559 -17.778 -37.308 1.00 37.28 684 PHE A C 1
ATOM 5098 O O . PHE A 1 684 ? 36.178 -17.277 -36.378 1.00 37.28 684 PHE A O 1
ATOM 5105 N N . GLU A 1 685 ? 36.161 -18.114 -38.456 1.00 43.00 685 GLU A N 1
ATOM 5106 C CA . GLU A 1 685 ? 37.606 -17.931 -38.685 1.00 43.00 685 GLU A CA 1
ATOM 5107 C C . GLU A 1 685 ? 37.971 -16.453 -38.864 1.00 43.00 685 GLU A C 1
ATOM 5109 O O . GLU A 1 685 ? 39.054 -16.036 -38.462 1.00 43.00 685 GLU A O 1
ATOM 5114 N N . THR A 1 686 ? 37.071 -15.650 -39.440 1.00 43.78 686 THR A N 1
ATOM 5115 C CA . THR A 1 686 ? 37.266 -14.201 -39.579 1.00 43.78 686 THR A CA 1
ATOM 5116 C C . THR A 1 686 ? 37.110 -13.490 -38.242 1.00 43.78 686 THR A C 1
ATOM 5118 O O . THR A 1 686 ? 37.963 -12.683 -37.902 1.00 43.78 686 THR A O 1
ATOM 5121 N N . LEU A 1 687 ? 36.103 -13.851 -37.439 1.00 42.72 687 LEU A N 1
ATOM 5122 C CA . LEU A 1 687 ? 35.905 -13.275 -36.107 1.00 42.72 687 LEU A CA 1
ATOM 5123 C C . LEU A 1 687 ? 37.096 -13.571 -35.176 1.00 42.72 687 LEU A C 1
ATOM 5125 O O . LEU A 1 687 ? 37.562 -12.671 -34.485 1.00 42.72 687 LEU A O 1
ATOM 5129 N N . ASP A 1 688 ? 37.645 -14.791 -35.214 1.00 41.22 688 ASP A N 1
ATOM 5130 C CA . ASP A 1 688 ? 38.822 -15.187 -34.423 1.00 41.22 688 ASP A CA 1
ATOM 5131 C C . ASP A 1 688 ? 40.096 -14.421 -34.851 1.00 41.22 688 ASP A C 1
ATOM 5133 O O . ASP A 1 688 ? 40.894 -13.977 -34.020 1.00 41.22 688 ASP A O 1
ATOM 5137 N N . LEU A 1 689 ? 40.261 -14.157 -36.155 1.00 39.91 689 LEU A N 1
ATOM 5138 C CA . LEU A 1 689 ? 41.382 -13.372 -36.685 1.00 39.91 689 LEU A CA 1
ATOM 5139 C C . LEU A 1 689 ? 41.293 -11.888 -36.282 1.00 39.91 689 LEU A C 1
ATOM 5141 O O . LEU A 1 689 ? 42.300 -11.290 -35.894 1.00 39.91 689 LEU A O 1
ATOM 5145 N N . THR A 1 690 ? 40.094 -11.304 -36.333 1.00 43.53 690 THR A N 1
ATOM 5146 C CA . THR A 1 690 ? 39.835 -9.891 -36.004 1.00 43.53 690 THR A CA 1
ATOM 5147 C C . THR A 1 690 ? 39.854 -9.657 -34.496 1.00 43.53 690 THR A C 1
ATOM 5149 O O . THR A 1 690 ? 40.415 -8.662 -34.031 1.00 43.53 690 THR A O 1
ATOM 5152 N N . MET A 1 691 ? 39.392 -10.632 -33.707 1.00 41.84 691 MET A N 1
ATOM 5153 C CA . MET A 1 691 ? 39.646 -10.691 -32.267 1.00 41.84 691 MET A CA 1
ATOM 5154 C C . MET A 1 691 ? 41.144 -10.774 -31.956 1.00 41.84 691 MET A C 1
ATOM 5156 O O . MET A 1 691 ? 41.609 -10.104 -31.035 1.00 41.84 691 MET A O 1
ATOM 5160 N N . GLY A 1 692 ? 41.925 -11.518 -32.745 1.00 41.41 692 GLY A N 1
ATOM 5161 C CA . GLY A 1 692 ? 43.385 -11.547 -32.650 1.00 41.41 692 GLY A CA 1
ATOM 5162 C C . GLY A 1 692 ? 44.048 -10.197 -32.955 1.00 41.41 692 GLY A C 1
ATOM 5163 O O . GLY A 1 692 ? 45.001 -9.814 -32.278 1.00 41.41 692 GLY A O 1
ATOM 5164 N N . ILE A 1 693 ? 43.545 -9.437 -33.931 1.00 42.44 693 ILE A N 1
ATOM 5165 C CA . ILE A 1 693 ? 44.039 -8.091 -34.279 1.00 42.44 693 ILE A CA 1
ATOM 5166 C C . ILE A 1 693 ? 43.680 -7.076 -33.186 1.00 42.44 693 ILE A C 1
ATOM 5168 O O . ILE A 1 693 ? 44.542 -6.309 -32.755 1.00 42.44 693 ILE A O 1
ATOM 5172 N N . PHE A 1 694 ? 42.453 -7.128 -32.669 1.00 41.06 694 PHE A N 1
ATOM 5173 C CA . PHE A 1 694 ? 42.004 -6.308 -31.546 1.00 41.06 694 PHE A CA 1
ATOM 5174 C C . PHE A 1 694 ? 42.798 -6.614 -30.263 1.00 41.06 694 PHE A C 1
ATOM 5176 O O . PHE A 1 694 ? 43.323 -5.706 -29.615 1.00 41.06 694 PHE A O 1
ATOM 5183 N N . ALA A 1 695 ? 42.997 -7.897 -29.948 1.00 41.16 695 ALA A N 1
ATOM 5184 C CA . ALA A 1 695 ? 43.835 -8.345 -28.839 1.00 41.16 695 ALA A CA 1
ATOM 5185 C C . ALA A 1 695 ? 45.316 -7.968 -29.030 1.00 41.16 695 ALA A C 1
ATOM 5187 O O . ALA A 1 695 ? 45.990 -7.639 -28.057 1.00 41.16 695 ALA A O 1
ATOM 5188 N N . ASN A 1 696 ? 45.833 -7.951 -30.264 1.00 43.12 696 ASN A N 1
ATOM 5189 C CA . ASN A 1 696 ? 47.185 -7.473 -30.569 1.00 43.12 696 ASN A CA 1
ATOM 5190 C C . ASN A 1 696 ? 47.318 -5.949 -30.442 1.00 43.12 696 ASN A C 1
ATOM 5192 O O . ASN A 1 696 ? 48.356 -5.482 -29.978 1.00 43.12 696 ASN A O 1
ATOM 5196 N N . GLY A 1 697 ? 46.280 -5.176 -30.774 1.00 42.94 697 GLY A N 1
ATOM 5197 C CA . GLY A 1 697 ? 46.218 -3.734 -30.507 1.00 42.94 697 GLY A CA 1
ATOM 5198 C C . GLY A 1 697 ? 46.236 -3.424 -29.007 1.00 42.94 697 GLY A C 1
ATOM 5199 O O . GLY A 1 697 ? 46.979 -2.553 -28.557 1.00 42.94 697 GLY A O 1
ATOM 5200 N N . LEU A 1 698 ? 45.509 -4.213 -28.212 1.00 40.66 698 LEU A N 1
ATOM 5201 C CA . LEU A 1 698 ? 45.531 -4.144 -26.747 1.00 40.66 698 LEU A CA 1
ATOM 5202 C C . LEU A 1 698 ? 46.872 -4.624 -26.155 1.00 40.66 698 LEU A C 1
ATOM 5204 O O . LEU A 1 698 ? 47.408 -3.993 -25.244 1.00 40.66 698 LEU A O 1
ATOM 5208 N N . ASN A 1 699 ? 47.478 -5.679 -26.709 1.00 41.44 699 ASN A N 1
ATOM 5209 C CA . ASN A 1 699 ? 48.811 -6.150 -26.314 1.00 41.44 699 ASN A CA 1
ATOM 5210 C C . ASN A 1 699 ? 49.923 -5.165 -26.702 1.00 41.44 699 ASN A C 1
ATOM 5212 O O . ASN A 1 699 ? 50.889 -5.041 -25.957 1.00 41.44 699 ASN A O 1
ATOM 5216 N N . ALA A 1 700 ? 49.810 -4.433 -27.813 1.00 41.56 700 ALA A N 1
ATOM 5217 C CA . ALA A 1 700 ? 50.761 -3.386 -28.195 1.00 41.56 700 ALA A CA 1
ATOM 5218 C C . ALA A 1 700 ? 50.745 -2.211 -27.202 1.00 41.56 700 ALA A C 1
ATOM 5220 O O . ALA A 1 700 ? 51.795 -1.650 -26.888 1.00 41.56 700 ALA A O 1
ATOM 5221 N N . ILE A 1 701 ? 49.576 -1.899 -26.631 1.00 43.16 701 ILE A N 1
ATOM 5222 C CA . ILE A 1 701 ? 49.437 -0.954 -25.515 1.00 43.16 701 ILE A CA 1
ATOM 5223 C C . ILE A 1 701 ? 50.093 -1.537 -24.259 1.00 43.16 701 ILE A C 1
ATOM 5225 O O . ILE A 1 701 ? 50.898 -0.859 -23.626 1.00 43.16 701 ILE A O 1
ATOM 5229 N N . GLY A 1 702 ? 49.849 -2.816 -23.952 1.00 38.19 702 GLY A N 1
ATOM 5230 C CA . GLY A 1 702 ? 50.511 -3.530 -22.855 1.00 38.19 702 GLY A CA 1
ATOM 5231 C C . GLY A 1 702 ? 52.042 -3.572 -22.970 1.00 38.19 702 GLY A C 1
ATOM 5232 O O . GLY A 1 702 ? 52.736 -3.370 -21.978 1.00 38.19 702 GLY A O 1
ATOM 5233 N N . VAL A 1 703 ? 52.593 -3.767 -24.174 1.00 42.06 703 VAL A N 1
ATOM 5234 C CA . VAL A 1 703 ? 54.041 -3.759 -24.456 1.00 42.06 703 VAL A CA 1
ATOM 5235 C C . VAL A 1 703 ? 54.619 -2.346 -24.374 1.00 42.06 703 VAL A C 1
ATOM 5237 O O . VAL A 1 703 ? 55.693 -2.177 -23.799 1.00 42.06 703 VAL A O 1
ATOM 5240 N N . SER A 1 704 ? 53.909 -1.326 -24.864 1.00 40.41 704 SER A N 1
ATOM 5241 C CA . SER A 1 704 ? 54.295 0.080 -24.682 1.00 40.41 704 SER A CA 1
ATOM 5242 C C . SER A 1 704 ? 54.339 0.456 -23.198 1.00 40.41 704 SER A C 1
ATOM 5244 O O . SER A 1 704 ? 55.346 0.989 -22.737 1.00 40.41 704 SER A O 1
ATOM 5246 N N . VAL A 1 705 ? 53.337 0.058 -22.411 1.00 38.69 705 VAL A N 1
ATOM 5247 C CA . VAL A 1 705 ? 53.295 0.261 -20.952 1.00 38.69 705 VAL A CA 1
ATOM 5248 C C . VAL A 1 705 ? 54.415 -0.510 -20.226 1.00 38.69 705 VAL A C 1
ATOM 5250 O O . VAL A 1 705 ? 55.066 0.045 -19.336 1.00 38.69 705 VAL A O 1
ATOM 5253 N N . ASN A 1 706 ? 54.726 -1.746 -20.641 1.00 40.09 706 ASN A N 1
ATOM 5254 C CA . ASN A 1 706 ? 55.849 -2.527 -20.094 1.00 40.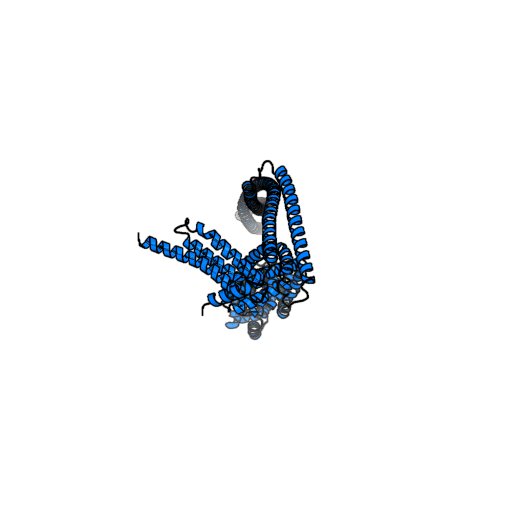09 706 ASN A CA 1
ATOM 5255 C C . ASN A 1 706 ? 57.228 -1.951 -20.476 1.00 40.09 706 ASN A C 1
ATOM 5257 O O . ASN A 1 706 ? 58.183 -2.024 -19.705 1.00 40.09 706 ASN A O 1
ATOM 5261 N N . SER A 1 707 ? 57.358 -1.365 -21.668 1.00 41.75 707 SER A N 1
ATOM 5262 C CA . SER A 1 707 ? 58.595 -0.709 -22.111 1.00 41.75 707 SER A CA 1
ATOM 5263 C C . SER A 1 707 ? 58.850 0.608 -21.365 1.00 41.75 707 SER A C 1
ATOM 5265 O O . SER A 1 707 ? 59.996 0.921 -21.047 1.00 41.75 707 SER A O 1
ATOM 5267 N N . MET A 1 708 ? 57.785 1.324 -20.989 1.00 39.84 708 MET A N 1
ATOM 5268 C CA . MET A 1 708 ? 57.848 2.559 -20.200 1.00 39.84 708 MET A CA 1
ATOM 5269 C C . MET A 1 708 ? 58.187 2.294 -18.729 1.00 39.84 708 MET A C 1
ATOM 5271 O O . MET A 1 708 ? 58.987 3.022 -18.147 1.00 39.84 708 MET A O 1
ATOM 5275 N N . THR A 1 709 ? 57.680 1.205 -18.143 1.00 37.31 709 THR A N 1
ATOM 5276 C CA . THR A 1 709 ? 58.114 0.739 -16.809 1.00 37.31 709 THR A CA 1
ATOM 5277 C C . THR A 1 709 ? 59.579 0.277 -16.803 1.00 37.31 709 THR A C 1
ATOM 5279 O O . THR A 1 709 ? 60.287 0.499 -15.821 1.00 37.31 709 THR A O 1
ATOM 5282 N N . LEU A 1 710 ? 60.083 -0.281 -17.911 1.00 38.25 710 LEU A N 1
ATOM 5283 C CA . LEU A 1 710 ? 61.503 -0.617 -18.096 1.00 38.25 710 LEU A CA 1
ATOM 5284 C C . LEU A 1 710 ? 62.415 0.617 -18.237 1.00 38.25 710 LEU A C 1
ATOM 5286 O O . LEU A 1 710 ? 63.534 0.590 -17.720 1.00 38.25 710 LEU A O 1
ATOM 5290 N N . GLU A 1 711 ? 61.966 1.698 -18.882 1.00 38.97 711 GLU A N 1
ATOM 5291 C CA . GLU A 1 711 ? 62.712 2.969 -18.927 1.00 38.97 711 GLU A CA 1
ATOM 5292 C C . GLU A 1 711 ? 62.701 3.708 -17.583 1.00 38.97 711 GLU A C 1
ATOM 5294 O O . GLU A 1 711 ? 63.726 4.259 -17.185 1.00 38.97 711 GLU A O 1
ATOM 5299 N N . LEU A 1 712 ? 61.598 3.632 -16.834 1.00 36.19 712 LEU A N 1
ATOM 5300 C CA . LEU A 1 712 ? 61.505 4.161 -15.468 1.00 36.19 712 LEU A CA 1
ATOM 5301 C C . LEU A 1 712 ? 62.355 3.378 -14.454 1.00 36.19 712 LEU A C 1
ATOM 5303 O O . LEU A 1 712 ? 62.785 3.952 -13.465 1.00 36.19 712 LEU A O 1
ATOM 5307 N N . SER A 1 713 ? 62.657 2.098 -14.708 1.00 35.88 713 SER A N 1
ATOM 5308 C CA . SER A 1 713 ? 63.570 1.294 -13.871 1.00 35.88 713 SER A CA 1
ATOM 5309 C C . SER A 1 713 ? 65.067 1.580 -14.096 1.00 35.88 713 SER A C 1
ATOM 5311 O O . SER A 1 713 ? 65.918 1.011 -13.409 1.00 35.88 713 SER A O 1
ATOM 5313 N N . LYS A 1 714 ? 65.401 2.420 -15.088 1.00 37.66 714 LYS A N 1
ATOM 5314 C CA . LYS A 1 714 ? 66.772 2.863 -15.408 1.00 37.66 714 LYS A CA 1
ATOM 5315 C C . LYS A 1 714 ? 67.058 4.313 -14.986 1.00 37.66 714 LYS A C 1
ATOM 5317 O O . LYS A 1 714 ? 68.177 4.782 -15.205 1.00 37.66 714 LYS A O 1
ATOM 5322 N N . LEU A 1 715 ? 66.068 4.990 -14.403 1.00 37.38 715 LEU A N 1
ATOM 5323 C CA . LEU A 1 715 ? 66.198 6.224 -13.622 1.00 37.38 715 LEU A CA 1
ATOM 5324 C C . LEU A 1 715 ? 66.313 5.859 -12.139 1.00 37.38 715 LEU A C 1
ATOM 5326 O O . LEU A 1 715 ? 67.064 6.572 -11.436 1.00 37.38 715 LEU A O 1
#

Mean predicted aligned error: 20.88 Å

Foldseek 3Di:
DDPVVVVVVVCVVPVPPDDPVNVVLVVVVVVLVVVLVVLVVVLVLLVLLLVLLVLLVVLVVVLVVLVVVLVVLVVVLVVLVVQLVVLVVQLVVLVVVLVVLVVVLVVLVVVLVVLVVVLVVLVVVLVVLVVVLVVLVVVQVPDPDRDPVSVVVNVVSVVVNVVSVVVSVVSVVVSVVSVVVSVVSVVVSVVSVVVSVVSVVSSVVSVVVSVVSVVVSVVSVVVSVVSVVSSVVSVVSCVVVVHDPVCSVVSSVVSVVVSVVSVVVSVVSVVVVVVSVVVVVVVVVVPPPDDDDDDDPVPPVVVVVVVVVVVVVVVVVVVLQVLQQVLLVLLVVLLVLLCVLLVDDSVLSVVLLVVLLCCCQPFFLDASSLLSLLSSLCSNLVNRDSVLSNLLSVLLRLCCQLFPDHSNRLSNLLQLLCVLLVVHSVLSLLLSQLLLLLCVVAPDGSVQLSLLLSLLSLLQSLLSAHSLLSSLLSRLLVSLVHDSPLSSVLSNLVNVLLSCCLVVPDPSVVLLCQLLVDDSVRSNVCSVPPNSSSVLSNLCSLLVCVVVVHDSQVSCVSSVNNDPSSSVSSPSVSVCSVSSVVSSVSSNVSSVVSCNSVVSSNVSCPDPVRVVSSVVSVSSVVSNVSSVVCVVVVVVVVVVVVVVVVVCPPDPPVVVVLVVVLVVLVVLLVVLVVVVVVPDDCSVVSNVVSVVSNVVSVVVVVVVVVVVVVVVVVD

Secondary structure (DSSP, 8-state):
--HHHHHHHHHHHSTTSS-HHHHHHHHHHHHHHHHHHHHHHHHHHHHHHHHHHHHHHHHHHHHHHHHHHHHHHHHHHHHHHHHHHHHHHHHHHHHHHHHHHHHHHHHHHHHHHHHHHHHHHHHHHHHHHHHHHHHHHHHHHTSSS--HHHHHHHHHHHHHHHHHHHHHHHHHHHHHHHHHHHHHHHHHHHHHHHHHHHHHHHHHHHHHHHHHHHHHHHHHHHHHHHHHHHHHHHHHHHHHTT--GGGHHHHHHHHHHHHHHHHHHHHHHHHHHHHHHHHHHHHHHHTTTS-----SSSHHHHHHHHHHHHHHHHHHHHHHHHHHHHHHHHHHHHHHHHHHHH---HHHHHHHHHHHHHHHHHT-SS-HHHHHHHHHHHHHTT---HHHHHHHHHHHHHHHHHSSS-HHHHHHHHHHHHHHHT--GGGHHHHHHHHHHHHHHSSS-HHHHHHHHHHHHHHHGGGT--HHHHHHHHHHHHHTT--HHHHHHHHHHHHHHHHHHHHH-HHHHHHHHHHH---HHHHHHHHHH-HHHHHHHHHHHHHHHHHTT--HHHHHHHTT---HHHHHHHHHHHHTHHHHHHHHHHHHHHHHH--HHHHHHHHHHTSHHHHHHHHHHHHHHHHHHHHHHTHHHHHHHHHHHHHHHHGGGS--TTGGGTHHHHHHHHHHHHHHHHHHHTT-TTHHHHHHHHHHHHHHHHHHHHHHHHHHHHHHTT-

Sequence (715 aa):
MSFKDQEVNLIIQGKDLFSAEAKKSEQALQELGRESEKLNEQLDDLKRQQEAIKAIDSLTESINKGERAYVDNAQALDKLKREQKQANTEAKNLEKSQQDAAASTAKLETEYSQTAAQLASYDSQLASARAEVERLTTTQNKGAQASQAQAKALSAAKTDLQQLEAAQKNTATSATKLASELEQERSELTRLGAEVVKAGRNKAEYALKVKSARTELNQLGSSLGRNKAELDKQQTVLNKAGIDMGKLADASQELKTKQAGAEAALKRVNDKLAQHDRLLVDSKNSAKVANAQTDLTTKAVSTLAKAYAVLLSAQQAVQTVKSGVENYGELEAAITKVEKTTNLARDTVVKMADELKNLSENVTPTSTNELLRMAEVAGQLGTKSTEDILSLVAAADALGLSTNLAGDEAATMLARILGMTQEGIPEIHNLSSAVVALGNDFAITEADIVQMTKEIVSGTREINLGSAAAAAFGTTLAELGQPAERSRTAMQRLGAEINEASKKGGDSLERLTKITGLTAKQIEQDLGDAPEKVLVKFIEGLQKVKAEGGLVSDALKSMGIDGTEATGVLSVLADGTDRLKVALELSNKAYAAGDYHMKEAIKAYADQESAIGRLQNKFHGLTSEIGQAFSDETDAAIRAAGAALDAVDQEVIKLLEHLPEIGKGFVELLGDVDNFIAGTSNSFETLDLTMGIFANGLNAIGVSVNSMTLELSKL